Protein AF-A0A968GZL6-F1 (afdb_monomer)

pLDDT: mean 75.84, std 21.58, range [25.2, 98.31]

Structure (mmCIF, N/CA/C/O backbone):
data_AF-A0A968GZL6-F1
#
_entry.id   AF-A0A968GZL6-F1
#
loop_
_atom_site.group_PDB
_atom_site.id
_atom_site.type_symbol
_atom_site.label_atom_id
_atom_site.label_alt_id
_atom_site.label_comp_id
_atom_site.label_asym_id
_atom_site.label_entity_id
_atom_site.label_seq_id
_atom_site.pdbx_PDB_ins_code
_atom_site.Cartn_x
_atom_site.Cartn_y
_atom_site.Cartn_z
_atom_site.occupancy
_atom_site.B_iso_or_equiv
_atom_site.auth_seq_id
_atom_site.auth_comp_id
_atom_site.auth_asym_id
_atom_site.auth_atom_id
_atom_site.pdbx_PDB_model_num
ATOM 1 N N . MET A 1 1 ? 45.159 -43.419 -21.253 1.00 40.31 1 MET A N 1
ATOM 2 C CA . MET A 1 1 ? 45.114 -41.980 -21.586 1.00 40.31 1 MET A CA 1
ATOM 3 C C . MET A 1 1 ? 44.056 -41.827 -22.680 1.00 40.31 1 MET A C 1
ATOM 5 O O . MET A 1 1 ? 44.351 -42.171 -23.811 1.00 40.31 1 MET A O 1
ATOM 9 N N . SER A 1 2 ? 42.746 -41.755 -22.401 1.00 35.62 2 SER A N 1
ATOM 10 C CA . SER A 1 2 ? 41.949 -40.606 -21.898 1.00 35.62 2 SER A CA 1
ATOM 11 C C . SER A 1 2 ? 42.298 -39.290 -22.621 1.00 35.62 2 SER A C 1
ATOM 13 O O . SER A 1 2 ? 43.457 -38.910 -22.602 1.00 35.62 2 SER A O 1
ATOM 15 N N . GLY A 1 3 ? 41.386 -38.557 -23.270 1.00 33.75 3 GLY A N 1
ATOM 16 C CA . GLY A 1 3 ? 39.941 -38.476 -23.056 1.00 33.75 3 GLY A CA 1
ATOM 17 C C . GLY A 1 3 ? 39.130 -38.048 -24.286 1.00 33.75 3 GLY A C 1
ATOM 18 O O . GLY A 1 3 ? 39.644 -37.497 -25.254 1.00 33.75 3 GLY A O 1
ATOM 19 N N . ARG A 1 4 ? 37.837 -38.374 -24.196 1.00 41.59 4 ARG A N 1
ATOM 20 C CA . ARG A 1 4 ? 36.747 -38.073 -25.128 1.00 41.59 4 ARG A CA 1
ATOM 21 C C . ARG A 1 4 ? 36.318 -36.611 -24.973 1.00 41.59 4 ARG A C 1
ATOM 23 O O . ARG A 1 4 ? 36.095 -36.172 -23.848 1.00 41.59 4 ARG A O 1
ATOM 30 N N . GLY A 1 5 ? 36.156 -35.903 -26.089 1.00 35.66 5 GLY A N 1
ATOM 31 C CA . GLY A 1 5 ? 35.436 -34.632 -26.149 1.00 35.66 5 GLY A CA 1
ATOM 32 C C . GLY A 1 5 ? 33.941 -34.893 -26.320 1.00 35.66 5 GLY A C 1
ATOM 33 O O . GLY A 1 5 ? 33.545 -35.587 -27.254 1.00 35.66 5 GLY A O 1
ATOM 34 N N . HIS A 1 6 ? 33.127 -34.381 -25.398 1.00 39.75 6 HIS A N 1
ATOM 35 C CA . HIS A 1 6 ? 31.678 -34.328 -25.549 1.00 39.75 6 HIS A CA 1
ATOM 36 C C . HIS A 1 6 ? 31.292 -32.969 -26.125 1.00 39.75 6 HIS A C 1
ATOM 38 O O . HIS A 1 6 ? 31.434 -31.941 -25.469 1.00 39.75 6 HIS A O 1
ATOM 44 N N . ASP A 1 7 ? 30.817 -33.019 -27.362 1.00 38.19 7 ASP A N 1
ATOM 45 C CA . ASP A 1 7 ? 30.130 -31.952 -28.070 1.00 38.19 7 ASP A CA 1
ATOM 46 C C . ASP A 1 7 ? 28.652 -31.981 -27.639 1.00 38.19 7 ASP A C 1
ATOM 48 O O . ASP A 1 7 ? 27.993 -33.020 -27.737 1.00 38.19 7 ASP A O 1
ATOM 52 N N . MET A 1 8 ? 28.148 -30.881 -27.081 1.00 37.09 8 MET A N 1
ATOM 53 C CA . MET A 1 8 ? 26.748 -30.719 -26.671 1.00 37.09 8 MET A CA 1
ATOM 54 C C . MET A 1 8 ? 26.164 -29.548 -27.456 1.00 37.09 8 MET A C 1
ATOM 56 O O . MET A 1 8 ? 26.200 -28.400 -27.017 1.00 37.09 8 MET A O 1
ATOM 60 N N . GLY A 1 9 ? 25.625 -29.861 -28.634 1.00 31.94 9 GLY A N 1
ATOM 61 C CA . GLY A 1 9 ? 24.784 -28.951 -29.400 1.00 31.94 9 GLY A CA 1
ATOM 62 C C . GLY A 1 9 ? 23.464 -28.698 -28.670 1.00 31.94 9 GLY A C 1
ATOM 63 O O . GLY A 1 9 ? 22.721 -29.630 -28.364 1.00 31.94 9 GLY A O 1
ATOM 64 N N . ALA A 1 10 ? 23.170 -27.432 -28.385 1.00 34.69 10 ALA A N 1
ATOM 65 C CA . ALA A 1 10 ? 21.855 -26.997 -27.929 1.00 34.69 10 ALA A CA 1
ATOM 66 C C . ALA A 1 10 ? 20.912 -26.843 -29.141 1.00 34.69 10 ALA A C 1
ATOM 68 O O . ALA A 1 10 ? 21.333 -26.289 -30.160 1.00 34.69 10 ALA A O 1
ATOM 69 N N . PRO A 1 11 ? 19.647 -27.296 -29.070 1.00 39.28 11 PRO A N 1
ATOM 70 C CA . PRO A 1 11 ? 18.710 -27.128 -30.172 1.00 39.28 11 PRO A CA 1
ATOM 71 C C . PRO A 1 11 ? 18.197 -25.685 -30.246 1.00 39.28 11 PRO A C 1
ATOM 73 O O . PRO A 1 11 ? 17.767 -25.103 -29.246 1.00 39.28 11 PRO A O 1
ATOM 76 N N . ALA A 1 12 ? 18.216 -25.137 -31.461 1.00 36.34 12 ALA A N 1
ATOM 77 C CA . ALA A 1 12 ? 17.554 -23.894 -31.825 1.00 36.34 12 ALA A CA 1
ATOM 78 C C . ALA A 1 12 ? 16.054 -23.986 -31.500 1.00 36.34 12 ALA A C 1
ATOM 80 O O . ALA A 1 12 ? 15.368 -24.912 -31.935 1.00 36.34 12 ALA A O 1
ATOM 81 N N . ARG A 1 13 ? 15.546 -23.033 -30.714 1.00 34.34 13 ARG A N 1
ATOM 82 C CA . ARG A 1 13 ? 14.108 -22.840 -30.516 1.00 34.34 13 ARG A CA 1
ATOM 83 C C . ARG A 1 13 ? 13.590 -21.927 -31.620 1.00 34.34 13 ARG A C 1
ATOM 85 O O . ARG A 1 13 ? 14.075 -20.813 -31.771 1.00 34.34 13 ARG A O 1
ATOM 92 N N . GLU A 1 14 ? 12.625 -22.438 -32.374 1.00 31.64 14 GLU A N 1
ATOM 93 C CA . GLU A 1 14 ? 11.866 -21.710 -33.387 1.00 31.64 14 GLU A CA 1
ATOM 94 C C . GLU A 1 14 ? 11.097 -20.542 -32.755 1.00 31.64 14 GLU A C 1
ATOM 96 O O . GLU A 1 14 ? 10.242 -20.735 -31.885 1.00 31.64 14 GLU A O 1
ATOM 101 N N . ASP A 1 15 ? 11.392 -19.333 -33.232 1.00 32.91 15 ASP A N 1
ATOM 102 C CA . ASP A 1 15 ? 10.587 -18.135 -33.024 1.00 32.91 15 ASP A CA 1
ATOM 103 C C . ASP A 1 15 ? 9.255 -18.290 -33.771 1.00 32.91 15 ASP A C 1
ATOM 105 O O . ASP A 1 15 ? 9.182 -18.178 -34.996 1.00 32.91 15 ASP A O 1
ATOM 109 N N . ARG A 1 16 ? 8.171 -18.540 -33.031 1.00 33.59 16 ARG A N 1
ATOM 110 C CA . ARG A 1 16 ? 6.811 -18.349 -33.548 1.00 33.59 16 ARG A CA 1
ATOM 111 C C . ARG A 1 16 ? 6.387 -16.913 -33.280 1.00 33.59 16 ARG A C 1
ATOM 113 O O . ARG A 1 16 ? 6.090 -16.545 -32.144 1.00 33.59 16 ARG A O 1
ATOM 120 N N . GLY A 1 17 ? 6.365 -16.121 -34.349 1.00 29.83 17 GLY A N 1
ATOM 121 C CA . GLY A 1 17 ? 5.814 -14.773 -34.363 1.00 29.83 17 GLY A CA 1
ATOM 122 C C . GLY A 1 17 ? 4.336 -14.771 -33.971 1.00 29.83 17 GLY A C 1
ATOM 123 O O . GLY A 1 17 ? 3.526 -15.489 -34.551 1.00 29.83 17 GLY A O 1
ATOM 124 N N . TYR A 1 18 ? 4.001 -13.951 -32.979 1.00 31.25 18 TYR A N 1
ATOM 125 C CA . TYR A 1 18 ? 2.631 -13.581 -32.649 1.00 31.25 18 TYR A CA 1
ATOM 126 C C . TYR A 1 18 ? 2.349 -12.203 -33.253 1.00 31.25 18 TYR A C 1
ATOM 128 O O . TYR A 1 18 ? 2.803 -11.183 -32.732 1.00 31.25 18 TYR A O 1
ATOM 136 N N . GLU A 1 19 ? 1.597 -12.174 -34.351 1.00 29.23 19 GLU A N 1
ATOM 137 C CA . GLU A 1 19 ? 0.907 -10.971 -34.812 1.00 29.23 19 GLU A CA 1
ATOM 138 C C . GLU A 1 19 ? -0.331 -10.749 -33.934 1.00 29.23 19 GLU A C 1
ATOM 140 O O . GLU A 1 19 ? -1.206 -11.609 -33.840 1.00 29.23 19 GLU A O 1
ATOM 145 N N . THR A 1 20 ? -0.414 -9.595 -33.272 1.00 34.88 20 THR A N 1
ATOM 146 C CA . THR A 1 20 ? -1.639 -9.141 -32.605 1.00 34.88 20 THR A CA 1
ATOM 147 C C . THR A 1 20 ? -2.232 -7.963 -33.367 1.00 34.88 20 THR A C 1
ATOM 149 O O . THR A 1 20 ? -1.732 -6.840 -33.317 1.00 34.88 20 THR A O 1
ATOM 152 N N . SER A 1 21 ? -3.331 -8.230 -34.074 1.00 30.84 21 SER A N 1
ATOM 153 C CA . SER A 1 21 ? -4.219 -7.222 -34.647 1.00 30.84 21 SER A CA 1
ATOM 154 C C . SER A 1 21 ? -5.027 -6.549 -33.531 1.00 30.84 21 SER A C 1
ATOM 156 O O . SER A 1 21 ? -5.808 -7.207 -32.839 1.00 30.84 21 SER A O 1
ATOM 158 N N . HIS A 1 22 ? -4.876 -5.237 -33.367 1.00 32.59 22 HIS A N 1
ATOM 159 C CA . HIS A 1 22 ? -5.761 -4.425 -32.534 1.00 32.59 22 HIS A CA 1
ATOM 160 C C . HIS A 1 22 ? -6.377 -3.302 -33.367 1.00 32.59 22 HIS A C 1
ATOM 162 O O . HIS A 1 22 ? -5.833 -2.203 -33.443 1.00 32.59 22 HIS A O 1
ATOM 168 N N . ASP A 1 23 ? -7.547 -3.589 -33.938 1.00 28.89 23 ASP A N 1
ATOM 169 C CA . ASP A 1 23 ? -8.498 -2.567 -34.362 1.00 28.89 23 ASP A CA 1
ATOM 170 C C . ASP A 1 23 ? -9.211 -2.002 -33.128 1.00 28.89 23 ASP A C 1
ATOM 172 O O . ASP A 1 23 ? -9.840 -2.723 -32.350 1.00 28.89 23 ASP A O 1
ATOM 176 N N . ARG A 1 24 ? -9.079 -0.689 -32.928 1.00 32.06 24 ARG A N 1
ATOM 177 C CA . ARG A 1 24 ? -9.765 0.065 -31.874 1.00 32.06 24 ARG A CA 1
ATOM 178 C C . ARG A 1 24 ? -11.055 0.661 -32.427 1.00 32.06 24 ARG A C 1
ATOM 180 O O . ARG A 1 24 ? -11.013 1.571 -33.252 1.00 32.06 24 ARG A O 1
ATOM 187 N N . ALA A 1 25 ? -12.189 0.221 -31.890 1.00 30.88 25 ALA A N 1
ATOM 188 C CA . ALA A 1 25 ? -13.450 0.941 -32.006 1.00 30.88 25 ALA A CA 1
ATOM 189 C C . ALA A 1 25 ? -13.398 2.217 -31.144 1.00 30.88 25 ALA A C 1
ATOM 191 O O . ALA A 1 25 ? -13.156 2.160 -29.937 1.00 30.88 25 ALA A O 1
ATOM 192 N N . LYS A 1 26 ? -13.611 3.373 -31.780 1.00 31.83 26 LYS A N 1
ATOM 193 C CA . LYS A 1 26 ? -13.912 4.648 -31.118 1.00 31.83 26 LYS A CA 1
ATOM 194 C C . LYS A 1 26 ? -15.343 4.587 -30.584 1.00 31.83 26 LYS A C 1
ATOM 196 O O . LYS A 1 26 ? -16.250 4.259 -31.342 1.00 31.83 26 LYS A O 1
ATOM 201 N N . VAL A 1 27 ? -15.542 4.938 -29.317 1.00 29.59 27 VAL A N 1
ATOM 202 C CA . VAL A 1 27 ? -16.874 5.189 -28.753 1.00 29.59 27 VAL A CA 1
ATOM 203 C C . VAL A 1 27 ? -16.940 6.657 -28.353 1.00 29.59 27 VAL A C 1
ATOM 205 O O . VAL A 1 27 ? -16.172 7.115 -27.508 1.00 29.59 27 VAL A O 1
ATOM 208 N N . ASP A 1 28 ? -17.834 7.377 -29.026 1.00 30.73 28 ASP A N 1
ATOM 209 C CA . ASP A 1 28 ? -18.202 8.764 -28.766 1.00 30.73 28 ASP A CA 1
ATOM 210 C C . ASP A 1 28 ? -18.945 8.888 -27.432 1.00 30.73 28 ASP A C 1
ATOM 212 O O . ASP A 1 28 ? -19.936 8.203 -27.183 1.00 30.73 28 ASP A O 1
ATOM 216 N N . SER A 1 29 ? -18.505 9.821 -26.590 1.00 28.97 29 SER A N 1
ATOM 217 C CA . SER A 1 29 ? -19.207 10.216 -25.371 1.00 28.97 29 SER A CA 1
ATOM 218 C C . SER A 1 29 ? -19.873 11.577 -25.574 1.00 28.97 29 SER A C 1
ATOM 220 O O . SER A 1 29 ? -19.205 12.616 -25.525 1.00 28.97 29 SER A O 1
ATOM 222 N N . ARG A 1 30 ? -21.197 11.590 -25.768 1.00 27.11 30 ARG A N 1
ATOM 223 C CA . ARG A 1 30 ? -22.019 12.800 -25.639 1.00 27.11 30 ARG A CA 1
ATOM 224 C C . ARG A 1 30 ? -23.353 12.520 -24.936 1.00 27.11 30 ARG A C 1
ATOM 226 O O . ARG A 1 30 ? -24.186 11.789 -25.455 1.00 27.11 30 ARG A O 1
ATOM 233 N N . THR A 1 31 ? -23.523 13.254 -23.830 1.00 28.80 31 THR A N 1
ATOM 234 C CA . THR A 1 31 ? -24.772 13.783 -23.243 1.00 28.80 31 THR A CA 1
ATOM 235 C C . THR A 1 31 ? -25.685 12.810 -22.477 1.00 28.80 31 THR A C 1
ATOM 237 O O . THR A 1 31 ? -26.168 11.846 -23.053 1.00 28.80 31 THR A O 1
ATOM 240 N N . VAL A 1 32 ? -26.028 13.141 -21.214 1.00 26.88 32 VAL A N 1
ATOM 241 C CA . VAL A 1 32 ? -27.395 13.525 -20.758 1.00 26.88 32 VAL A CA 1
ATOM 242 C C . VAL A 1 32 ? -27.503 13.652 -19.216 1.00 26.88 32 VAL A C 1
ATOM 244 O O . VAL A 1 32 ? -26.984 12.835 -18.468 1.00 26.88 32 VAL A O 1
ATOM 247 N N . ALA A 1 33 ? -28.264 14.686 -18.826 1.00 26.86 33 ALA A N 1
ATOM 248 C CA . ALA A 1 33 ? -29.082 14.923 -17.624 1.00 26.86 33 ALA A CA 1
ATOM 249 C C . ALA A 1 33 ? -28.456 15.218 -16.247 1.00 26.86 33 ALA A C 1
ATOM 251 O O . ALA A 1 33 ? -28.025 14.352 -15.494 1.00 26.86 33 ALA A O 1
ATOM 252 N N . THR A 1 34 ? -28.634 16.484 -15.868 1.00 34.09 34 THR A N 1
ATOM 253 C CA . THR A 1 34 ? -28.911 16.972 -14.515 1.00 34.09 34 THR A CA 1
ATOM 254 C C . THR A 1 34 ? -30.126 16.266 -13.893 1.00 34.09 34 THR A C 1
ATOM 256 O O . THR A 1 34 ? -31.214 16.286 -14.465 1.00 34.09 34 THR A O 1
ATOM 259 N N . SER A 1 35 ? -29.958 15.698 -12.694 1.00 29.58 35 SER A N 1
ATOM 260 C CA . SER A 1 35 ? -31.042 15.182 -11.846 1.00 29.58 35 SER A CA 1
ATOM 261 C C . SER A 1 35 ? -30.938 15.776 -10.439 1.00 29.58 35 SER A C 1
ATOM 263 O O . SER A 1 35 ? -29.842 16.000 -9.929 1.00 29.58 35 SER A O 1
ATOM 265 N N . ALA A 1 36 ? -32.101 16.080 -9.869 1.00 30.30 36 ALA A N 1
ATOM 266 C CA . ALA A 1 36 ? -32.340 16.913 -8.696 1.00 30.30 36 ALA A CA 1
ATOM 267 C C . ALA A 1 36 ? -31.757 16.373 -7.375 1.00 30.30 36 ALA A C 1
ATOM 269 O O . ALA A 1 36 ? -31.629 15.167 -7.172 1.00 30.30 36 ALA A O 1
ATOM 270 N N . ALA A 1 37 ? -31.457 17.304 -6.464 1.00 31.80 37 ALA A N 1
ATOM 271 C CA . ALA A 1 37 ? -30.979 17.042 -5.110 1.00 31.80 37 ALA A CA 1
ATOM 272 C C . ALA A 1 37 ? -32.058 16.375 -4.225 1.00 31.80 37 ALA A C 1
ATOM 274 O O . ALA A 1 37 ? -33.220 16.789 -4.286 1.00 31.80 37 ALA A O 1
ATOM 275 N N . PRO A 1 38 ? -31.701 15.395 -3.370 1.00 28.59 38 PRO A N 1
ATOM 276 C CA . PRO A 1 38 ? -32.615 14.844 -2.376 1.00 28.59 38 PRO A CA 1
ATOM 277 C C . PRO A 1 38 ? -32.699 15.745 -1.125 1.00 28.59 38 PRO A C 1
ATOM 279 O O . PRO A 1 38 ? -31.780 16.525 -0.859 1.00 28.59 38 PRO A O 1
ATOM 282 N N . PRO A 1 39 ? -33.800 15.666 -0.352 1.00 28.97 39 PRO A N 1
ATOM 283 C CA . PRO A 1 39 ? -34.036 16.541 0.790 1.00 28.97 39 PRO A CA 1
ATOM 284 C C . PRO A 1 39 ? -33.146 16.178 1.984 1.00 28.97 39 PRO A C 1
ATOM 286 O O . PRO A 1 39 ? -32.839 15.012 2.228 1.00 28.97 39 PRO A O 1
ATOM 289 N N . ALA A 1 40 ? -32.773 17.200 2.754 1.00 32.09 40 ALA A N 1
ATOM 290 C CA . ALA A 1 40 ? -32.066 17.057 4.018 1.00 32.09 40 ALA A CA 1
ATOM 291 C C . ALA A 1 40 ? -32.948 16.337 5.053 1.00 32.09 40 ALA A C 1
ATOM 293 O O . ALA A 1 40 ? -34.022 16.822 5.408 1.00 32.09 40 ALA A O 1
ATOM 294 N N . LEU A 1 41 ? -32.475 15.194 5.554 1.00 25.20 41 LEU A N 1
ATOM 295 C CA . LEU A 1 41 ? -33.042 14.517 6.717 1.00 25.20 41 LEU A CA 1
ATOM 296 C C . LEU A 1 41 ? -32.249 14.918 7.961 1.00 25.20 41 LEU A C 1
ATOM 298 O O . LEU A 1 41 ? -31.149 14.435 8.215 1.00 25.20 41 LEU A O 1
ATOM 302 N N . THR A 1 42 ? -32.833 15.819 8.740 1.00 38.72 42 THR A N 1
ATOM 303 C CA . THR A 1 42 ? -32.494 16.040 10.144 1.00 38.72 42 THR A CA 1
ATOM 304 C C . THR A 1 42 ? -33.292 15.049 10.993 1.00 38.72 42 THR A C 1
ATOM 306 O O . THR A 1 42 ? -34.511 15.183 11.069 1.00 38.72 42 THR A O 1
ATOM 309 N N . SER A 1 43 ? -32.653 14.091 11.671 1.00 28.59 43 SER A N 1
ATOM 310 C CA . SER A 1 43 ? -33.250 13.491 12.876 1.00 28.59 43 SER A CA 1
ATOM 311 C C . SER A 1 43 ? -32.212 12.803 13.761 1.00 28.59 43 SER A C 1
ATOM 313 O O . SER A 1 43 ? -31.644 11.772 13.410 1.00 28.59 43 SER A O 1
ATOM 315 N N . SER A 1 44 ? -32.027 13.372 14.944 1.00 38.22 44 SER A N 1
ATOM 316 C CA . SER A 1 44 ? -31.487 12.743 16.143 1.00 38.22 44 SER A CA 1
ATOM 317 C C . SER A 1 44 ? -32.439 11.644 16.655 1.00 38.22 44 SER A C 1
ATOM 319 O O . SER A 1 44 ? -33.570 11.954 17.030 1.00 38.22 44 SER A O 1
ATOM 321 N N . GLY A 1 45 ? -31.983 10.387 16.698 1.00 30.05 45 GLY A N 1
ATOM 322 C CA . GLY A 1 45 ? -32.652 9.219 17.305 1.00 30.05 45 GLY A CA 1
ATOM 323 C C . GLY A 1 45 ? -31.606 8.227 17.855 1.00 30.05 45 GLY A C 1
ATOM 324 O O . GLY A 1 45 ? -30.460 8.291 17.410 1.00 30.05 45 GLY A O 1
ATOM 325 N N . PRO A 1 46 ? -31.917 7.391 18.871 1.00 38.81 46 PRO A N 1
ATOM 326 C CA . PRO A 1 46 ? -30.929 6.988 19.870 1.00 38.81 46 PRO A CA 1
ATOM 327 C C . PRO A 1 46 ? -30.012 5.823 19.420 1.00 38.81 46 PRO A C 1
ATOM 329 O O . PRO A 1 46 ? -30.513 4.793 18.970 1.00 38.81 46 PRO A O 1
ATOM 332 N N . PRO A 1 47 ? -28.687 5.920 19.653 1.00 43.28 47 PRO A N 1
ATOM 333 C CA . PRO A 1 47 ? -27.665 4.882 19.405 1.00 43.28 47 PRO A CA 1
ATOM 334 C C . PRO A 1 47 ? -27.785 3.562 20.207 1.00 43.28 47 PRO A C 1
ATOM 336 O O . PRO A 1 47 ? -26.809 2.827 20.327 1.00 43.28 47 PRO A O 1
ATOM 339 N N . SER A 1 48 ? -28.927 3.252 20.830 1.00 52.38 48 SER A N 1
ATOM 340 C CA . SER A 1 48 ? -29.037 2.189 21.849 1.00 52.38 48 SER A CA 1
ATOM 341 C C . SER A 1 48 ? -29.448 0.809 21.322 1.00 52.38 48 SER A C 1
ATOM 343 O O . SER A 1 48 ? -29.347 -0.173 22.053 1.00 52.38 48 SER A O 1
ATOM 345 N N . ALA A 1 49 ? -29.917 0.713 20.079 1.00 47.19 49 ALA A N 1
ATOM 346 C CA . ALA A 1 49 ? -30.715 -0.419 19.608 1.00 47.19 49 ALA A CA 1
ATOM 347 C C . ALA A 1 49 ? -29.873 -1.614 19.089 1.00 47.19 49 ALA A C 1
ATOM 349 O O . ALA A 1 49 ? -30.167 -2.759 19.422 1.00 47.19 49 ALA A O 1
ATOM 350 N N . VAL A 1 50 ? -28.771 -1.383 18.357 1.00 48.22 50 VAL A N 1
ATOM 351 C CA . VAL A 1 50 ? -27.850 -2.469 17.931 1.00 48.22 50 VAL A CA 1
ATOM 352 C C . VAL A 1 50 ? -26.944 -2.929 19.046 1.00 48.22 50 VAL A C 1
ATOM 354 O O . VAL A 1 50 ? -26.705 -4.121 19.143 1.00 48.22 50 VAL A O 1
ATOM 357 N N . LEU A 1 51 ? -26.492 -2.044 19.934 1.00 50.12 51 LEU A N 1
ATOM 358 C CA . LEU A 1 51 ? -25.831 -2.507 21.151 1.00 50.12 51 LEU A CA 1
ATOM 359 C C . LEU A 1 51 ? -26.761 -3.377 21.996 1.00 50.12 51 LEU A C 1
ATOM 361 O O . LEU A 1 51 ? -26.295 -4.344 22.589 1.00 50.12 51 LEU A O 1
ATOM 365 N N . ALA A 1 52 ? -28.059 -3.058 22.052 1.00 53.09 52 ALA A N 1
ATOM 366 C CA . ALA A 1 52 ? -29.042 -3.924 22.691 1.00 53.09 52 ALA A CA 1
ATOM 367 C C . ALA A 1 52 ? -29.174 -5.257 21.939 1.00 53.09 52 ALA A C 1
ATOM 369 O O . ALA A 1 52 ? -29.099 -6.297 22.580 1.00 53.09 52 ALA A O 1
ATOM 370 N N . LEU A 1 53 ? -29.234 -5.252 20.602 1.00 55.38 53 LEU A N 1
ATOM 371 C CA . LEU A 1 53 ? -29.297 -6.474 19.794 1.00 55.38 53 LEU A CA 1
ATOM 372 C C . LEU A 1 53 ? -28.022 -7.331 19.872 1.00 55.38 53 LEU A C 1
ATOM 374 O O . LEU A 1 53 ? -28.112 -8.540 20.022 1.00 55.38 53 LEU A O 1
ATOM 378 N N . GLN A 1 54 ? -26.832 -6.734 19.832 1.00 58.47 54 GLN A N 1
ATOM 379 C CA . GLN A 1 54 ? -25.555 -7.419 20.041 1.00 58.47 54 GLN A CA 1
ATOM 380 C C . GLN A 1 54 ? -25.452 -7.970 21.464 1.00 58.47 54 GLN A C 1
ATOM 382 O O . GLN A 1 54 ? -24.993 -9.093 21.642 1.00 58.47 54 GLN A O 1
ATOM 387 N N . ARG A 1 55 ? -25.902 -7.222 22.481 1.00 59.03 55 ARG A N 1
ATOM 388 C CA . ARG A 1 55 ? -25.952 -7.715 23.869 1.00 59.03 55 ARG A CA 1
ATOM 389 C C . ARG A 1 55 ? -26.988 -8.825 24.058 1.00 59.03 55 ARG A C 1
ATOM 391 O O . ARG A 1 55 ? -26.759 -9.703 24.880 1.00 59.03 55 ARG A O 1
ATOM 398 N N . ALA A 1 56 ? -28.105 -8.778 23.333 1.00 56.00 56 ALA A N 1
ATOM 399 C CA . ALA A 1 56 ? -29.216 -9.717 23.476 1.00 56.00 56 ALA A CA 1
ATOM 400 C C . ALA A 1 56 ? -29.041 -10.997 22.639 1.00 56.00 56 ALA A C 1
ATOM 402 O O . ALA A 1 56 ? -29.343 -12.083 23.123 1.00 56.00 56 ALA A O 1
ATOM 403 N N . ALA A 1 57 ? -28.554 -10.882 21.401 1.00 69.25 57 ALA A N 1
ATOM 404 C CA . ALA A 1 57 ? -28.490 -11.965 20.414 1.00 69.25 57 ALA A CA 1
ATOM 405 C C . ALA A 1 57 ? -27.056 -12.349 19.989 1.00 69.25 57 ALA A C 1
ATOM 407 O O . ALA A 1 57 ? -26.859 -13.391 19.364 1.00 69.25 57 ALA A O 1
ATOM 408 N N . GLY A 1 58 ? -26.049 -11.540 20.339 1.00 72.75 58 GLY A N 1
ATOM 409 C CA . GLY A 1 58 ? -24.648 -11.759 19.971 1.00 72.75 58 GLY A CA 1
ATOM 410 C C . GLY A 1 58 ? -24.318 -11.393 18.518 1.00 72.75 58 GLY A C 1
ATOM 411 O O . GLY A 1 58 ? -25.191 -11.305 17.653 1.00 72.75 58 GLY A O 1
ATOM 412 N N . ASN A 1 59 ? -23.025 -11.211 18.225 1.00 74.56 59 ASN A N 1
ATOM 413 C CA . ASN A 1 59 ? -22.539 -10.914 16.867 1.00 74.56 59 ASN A CA 1
ATOM 414 C C . ASN A 1 59 ? -22.884 -12.032 15.867 1.00 74.56 59 ASN A C 1
ATOM 416 O O . ASN A 1 59 ? -23.152 -11.765 14.696 1.00 74.56 59 ASN A O 1
ATOM 420 N N . ARG A 1 60 ? -22.955 -13.282 16.341 1.00 74.88 60 ARG A N 1
ATOM 421 C CA . ARG A 1 60 ? -23.317 -14.458 15.543 1.00 74.88 60 ARG A CA 1
ATOM 422 C C . ARG A 1 60 ? -24.682 -14.324 14.862 1.00 74.88 60 ARG A C 1
ATOM 424 O O . ARG A 1 60 ? -24.770 -14.519 13.656 1.00 74.88 60 ARG A O 1
ATOM 431 N N . ALA A 1 61 ? -25.722 -13.945 15.604 1.00 71.88 61 ALA A N 1
ATOM 432 C CA . ALA A 1 61 ? -27.078 -13.846 15.063 1.00 71.88 61 ALA A CA 1
ATOM 433 C C . ALA A 1 61 ? -27.197 -12.761 13.979 1.00 71.88 61 ALA A C 1
ATOM 435 O O . ALA A 1 61 ? -27.889 -12.940 12.978 1.00 71.88 61 ALA A O 1
ATOM 436 N N . VAL A 1 62 ? -26.485 -11.642 14.146 1.00 73.69 62 VAL A N 1
ATOM 437 C CA . VAL A 1 62 ? -26.453 -10.569 13.143 1.00 73.69 62 VAL A CA 1
ATOM 438 C C . VAL A 1 62 ? -25.650 -10.991 11.911 1.00 73.69 62 VAL A C 1
ATOM 440 O O . VAL A 1 62 ? -26.046 -10.686 10.787 1.00 73.69 62 VAL A O 1
ATOM 443 N N . ALA A 1 63 ? -24.552 -11.727 12.094 1.00 71.44 63 ALA A N 1
ATOM 444 C CA . ALA A 1 63 ? -23.770 -12.257 10.982 1.00 71.44 63 ALA A CA 1
ATOM 445 C C . ALA A 1 63 ? -24.590 -13.241 10.134 1.00 71.44 63 ALA A C 1
ATOM 447 O O . ALA A 1 63 ? -24.582 -13.132 8.909 1.00 71.44 63 ALA A O 1
ATOM 448 N N . ASP A 1 64 ? -25.357 -14.132 10.769 1.00 73.25 64 ASP A N 1
ATOM 449 C CA . ASP A 1 64 ? -26.237 -15.073 10.069 1.00 73.25 64 ASP A CA 1
ATOM 450 C C . ASP A 1 64 ? -27.304 -14.329 9.229 1.00 73.25 64 ASP A C 1
ATOM 452 O O . ASP A 1 64 ? -27.577 -14.717 8.091 1.00 73.25 64 ASP A O 1
ATOM 456 N N . LEU A 1 65 ? -27.848 -13.205 9.724 1.00 69.88 65 LEU A N 1
ATOM 457 C CA . LEU A 1 65 ? -28.764 -12.334 8.965 1.00 69.88 65 LEU A CA 1
ATOM 458 C C . LEU A 1 65 ? -28.085 -11.653 7.767 1.00 69.88 65 LEU A C 1
ATOM 460 O O . LEU A 1 65 ? -28.658 -11.603 6.678 1.00 69.88 65 LEU A O 1
ATOM 464 N N . LEU A 1 66 ? -26.860 -11.149 7.946 1.00 69.19 66 LEU A N 1
ATOM 465 C CA . LEU A 1 66 ? -26.079 -10.528 6.869 1.00 69.19 66 LEU A CA 1
ATOM 466 C C . LEU A 1 66 ? -25.727 -11.538 5.768 1.00 69.19 66 LEU A C 1
ATOM 468 O O . LEU A 1 66 ? -25.750 -11.199 4.584 1.00 69.19 66 LEU A O 1
ATOM 472 N N . GLN A 1 67 ? -25.430 -12.780 6.152 1.00 72.06 67 GLN A N 1
ATOM 473 C CA . GLN A 1 67 ? -25.103 -13.864 5.225 1.00 72.06 67 GLN A CA 1
ATOM 474 C C . GLN A 1 67 ? -26.334 -14.429 4.503 1.00 72.06 67 GLN A C 1
ATOM 476 O O . GLN A 1 67 ? -26.210 -14.878 3.363 1.00 72.06 67 GLN A O 1
ATOM 481 N N . ALA A 1 68 ? -27.522 -14.374 5.115 1.00 69.88 68 ALA A N 1
ATOM 482 C CA . ALA A 1 68 ? -28.769 -14.832 4.498 1.00 69.88 68 ALA A CA 1
ATOM 483 C C . ALA A 1 68 ? -29.222 -13.968 3.298 1.00 69.88 68 ALA A C 1
ATOM 485 O O . ALA A 1 68 ? -30.016 -14.432 2.477 1.00 69.88 68 ALA A O 1
ATOM 486 N N . GLY A 1 69 ? -28.693 -12.744 3.160 1.00 49.78 69 GLY A N 1
ATOM 487 C CA . GLY A 1 69 ? -29.072 -11.790 2.113 1.00 49.78 69 GLY A CA 1
ATOM 488 C C . GLY A 1 69 ? -30.510 -11.263 2.265 1.00 49.78 69 GLY A C 1
ATOM 489 O O . GLY A 1 69 ? -31.266 -11.734 3.117 1.00 49.78 69 GLY A O 1
ATOM 490 N N . PRO A 1 70 ? -30.934 -10.268 1.459 1.00 43.22 70 PRO A N 1
ATOM 491 C CA . PRO A 1 70 ? -32.318 -9.816 1.470 1.00 43.22 70 PRO A CA 1
ATOM 492 C C . PRO A 1 70 ? -33.210 -10.954 0.973 1.00 43.22 70 PRO A C 1
ATOM 494 O O . PRO A 1 70 ? -33.280 -11.244 -0.224 1.00 43.22 70 PRO A O 1
ATOM 497 N N . VAL A 1 71 ? -33.908 -11.603 1.904 1.00 38.75 71 VAL A N 1
ATOM 498 C CA . VAL A 1 71 ? -35.006 -12.507 1.576 1.00 38.75 71 VAL A CA 1
ATOM 499 C C . VAL A 1 71 ? -36.016 -11.680 0.787 1.00 38.75 71 VAL A C 1
ATOM 501 O O . VAL A 1 71 ? -36.656 -10.785 1.341 1.00 38.75 71 VAL A O 1
ATOM 504 N N . GLN A 1 72 ? -36.171 -11.961 -0.510 1.00 38.12 72 GLN A N 1
ATOM 505 C CA . GLN A 1 72 ? -37.340 -11.518 -1.264 1.00 38.12 72 GLN A CA 1
ATOM 506 C C . GLN A 1 72 ? -38.566 -12.161 -0.610 1.00 38.12 72 GLN A C 1
ATOM 508 O O . GLN A 1 72 ? -39.002 -13.246 -0.994 1.00 38.12 72 GLN A O 1
ATOM 513 N N . ARG A 1 73 ? -39.115 -11.514 0.423 1.00 37.22 73 ARG A N 1
ATOM 514 C CA . ARG A 1 73 ? -40.427 -11.872 0.946 1.00 37.22 73 ARG A CA 1
ATOM 515 C C . ARG A 1 73 ? -41.418 -11.551 -0.167 1.00 37.22 73 ARG A C 1
ATOM 517 O O . ARG A 1 73 ? -41.661 -10.384 -0.474 1.00 37.22 73 ARG A O 1
ATOM 524 N N . GLN A 1 74 ? -41.970 -12.591 -0.790 1.00 31.22 74 GLN A N 1
ATOM 525 C CA . GLN A 1 74 ? -43.233 -12.447 -1.504 1.00 31.22 74 GLN A CA 1
ATOM 526 C C . GLN A 1 74 ? -44.234 -11.795 -0.539 1.00 31.22 74 GLN A C 1
ATOM 528 O O . GLN A 1 74 ? -44.268 -12.184 0.633 1.00 31.22 74 GLN A O 1
ATOM 533 N N . PRO A 1 75 ? -45.007 -10.789 -0.980 1.00 33.56 75 PRO A N 1
ATOM 534 C CA . PRO A 1 75 ? -45.960 -10.121 -0.111 1.00 33.56 75 PRO A CA 1
ATOM 535 C C . PRO A 1 75 ? -46.963 -11.156 0.397 1.00 33.56 75 PRO A C 1
ATOM 537 O O . PRO A 1 75 ? -47.725 -11.736 -0.377 1.00 33.56 75 PRO A O 1
ATOM 540 N N . ALA A 1 76 ? -46.922 -11.416 1.702 1.00 39.94 76 ALA A N 1
ATOM 541 C CA . ALA A 1 76 ? -47.912 -12.246 2.355 1.00 39.94 76 ALA A CA 1
ATOM 542 C C . ALA A 1 76 ? -49.265 -11.525 2.302 1.00 39.94 76 ALA A C 1
ATOM 544 O O . ALA A 1 76 ? -49.385 -10.359 2.681 1.00 39.94 76 ALA A O 1
ATOM 545 N N . VAL A 1 77 ? -50.272 -12.237 1.803 1.00 38.50 77 VAL A N 1
ATOM 546 C CA . VAL A 1 77 ? -51.685 -11.858 1.873 1.00 38.50 77 VAL A CA 1
ATOM 547 C C . VAL A 1 77 ? -52.073 -11.739 3.355 1.00 38.50 77 VAL A C 1
ATOM 549 O O . VAL A 1 77 ? -51.725 -12.636 4.125 1.00 38.50 77 VAL A O 1
ATOM 552 N N . PRO A 1 78 ? -52.763 -10.668 3.788 1.00 40.97 78 PRO A N 1
ATOM 553 C CA . PRO A 1 78 ? -53.096 -10.495 5.194 1.00 40.97 78 PRO A CA 1
ATOM 554 C C . PRO A 1 78 ? -54.155 -11.519 5.612 1.00 40.97 78 PRO A C 1
ATOM 556 O O . PRO A 1 78 ? -55.234 -11.583 5.022 1.00 40.97 78 PRO A O 1
ATOM 559 N N . ALA A 1 79 ? -53.843 -12.301 6.644 1.00 36.34 79 ALA A N 1
ATOM 560 C CA . ALA A 1 79 ? -54.829 -13.048 7.410 1.00 36.34 79 ALA A CA 1
ATOM 561 C C . ALA A 1 79 ? -55.222 -12.221 8.643 1.00 36.34 79 ALA A C 1
ATOM 563 O O . ALA A 1 79 ? -54.371 -11.688 9.352 1.00 36.34 79 ALA A O 1
ATOM 564 N N . THR A 1 80 ? -56.529 -12.097 8.826 1.00 42.09 80 THR A N 1
ATOM 565 C CA . THR A 1 80 ? -57.250 -11.366 9.870 1.00 42.09 80 THR A CA 1
ATOM 566 C C . THR A 1 80 ? -57.140 -11.998 11.260 1.00 42.09 80 THR A C 1
ATOM 568 O O . THR A 1 80 ? -57.195 -13.219 11.379 1.00 42.09 80 THR A O 1
ATOM 571 N N . ASP A 1 81 ? -57.084 -11.106 12.253 1.00 45.88 81 ASP A N 1
ATOM 572 C CA . ASP A 1 81 ? -57.569 -11.132 13.643 1.00 45.88 81 ASP A CA 1
ATOM 573 C C . ASP A 1 81 ? -57.295 -12.332 14.570 1.00 45.88 81 ASP A C 1
ATOM 575 O O . ASP A 1 81 ? -57.713 -13.465 14.341 1.00 45.88 81 ASP A O 1
ATOM 579 N N . GLY A 1 82 ? -56.706 -12.011 15.729 1.00 34.97 82 GLY A N 1
ATOM 580 C CA . GLY A 1 82 ? -56.657 -12.868 16.912 1.00 34.97 82 GLY A CA 1
ATOM 581 C C . GLY A 1 82 ? -56.059 -12.146 18.123 1.00 34.97 82 GLY A C 1
ATOM 582 O O . GLY A 1 82 ? -54.867 -11.853 18.147 1.00 34.97 82 GLY A O 1
ATOM 583 N N . ASP A 1 83 ? -56.912 -11.857 19.105 1.00 40.44 83 ASP A N 1
ATOM 584 C CA . ASP A 1 83 ? -56.656 -11.121 20.347 1.00 40.44 83 ASP A CA 1
ATOM 585 C C . ASP A 1 83 ? -55.585 -11.719 21.283 1.00 40.44 83 ASP A C 1
ATOM 587 O O . ASP A 1 83 ? -55.545 -12.923 21.528 1.00 40.44 83 ASP A O 1
ATOM 591 N N . GLY A 1 84 ? -54.859 -10.811 21.952 1.00 42.69 84 GLY A N 1
ATOM 592 C CA . GLY A 1 84 ? -54.668 -10.848 23.408 1.00 42.69 84 GLY A CA 1
ATOM 593 C C . GLY A 1 84 ? -53.428 -11.546 23.979 1.00 42.69 84 GLY A C 1
ATOM 594 O O . GLY A 1 84 ? -53.436 -12.752 24.184 1.00 42.69 84 GLY A O 1
ATOM 595 N N . ALA A 1 85 ? -52.436 -10.755 24.412 1.00 34.38 85 ALA A N 1
ATOM 596 C CA . ALA A 1 85 ? -51.710 -10.946 25.681 1.00 34.38 85 ALA A CA 1
ATOM 597 C C . ALA A 1 85 ? -50.750 -9.768 25.941 1.00 34.38 85 ALA A C 1
ATOM 599 O O . ALA A 1 85 ? -49.721 -9.623 25.288 1.00 34.38 85 ALA A O 1
ATOM 600 N N . THR A 1 86 ? -51.065 -8.927 26.927 1.00 42.62 86 THR A N 1
ATOM 601 C CA . THR A 1 86 ? -50.149 -7.911 27.464 1.00 42.62 86 THR A CA 1
ATOM 602 C C . THR A 1 86 ? -49.181 -8.563 28.452 1.00 42.62 86 THR A C 1
ATOM 604 O O . THR A 1 86 ? -49.535 -8.779 29.612 1.00 42.62 86 THR A O 1
ATOM 607 N N . ALA A 1 87 ? -47.966 -8.872 27.999 1.00 39.41 87 ALA A N 1
ATOM 608 C CA . ALA A 1 87 ? -46.827 -9.168 28.865 1.00 39.41 87 ALA A CA 1
ATOM 609 C C . ALA A 1 87 ? -45.979 -7.898 29.018 1.00 39.41 87 ALA A C 1
ATOM 611 O O . ALA A 1 87 ? -45.713 -7.204 28.039 1.00 39.41 87 ALA A O 1
ATOM 612 N N . GLY A 1 88 ? -45.604 -7.572 30.258 1.00 43.19 88 GLY A N 1
ATOM 613 C CA . GLY A 1 88 ? -44.798 -6.398 30.577 1.00 43.19 88 GLY A CA 1
ATOM 614 C C . GLY A 1 88 ? -43.425 -6.484 29.922 1.00 43.19 88 GLY A C 1
ATOM 615 O O . GLY A 1 88 ? -42.563 -7.221 30.390 1.00 43.19 88 GLY A O 1
ATOM 616 N N . THR A 1 89 ? -43.238 -5.722 28.850 1.00 37.22 89 THR A N 1
ATOM 617 C CA . THR A 1 89 ? -41.949 -5.501 28.206 1.00 37.22 89 THR A CA 1
ATOM 618 C C . THR A 1 89 ? -41.106 -4.596 29.091 1.00 37.22 89 THR A C 1
ATOM 620 O O . THR A 1 89 ? -41.504 -3.488 29.464 1.00 37.22 89 THR A O 1
ATOM 623 N N . THR A 1 90 ? -39.924 -5.079 29.462 1.00 42.28 90 THR A N 1
ATOM 624 C CA . THR A 1 90 ? -38.921 -4.221 30.087 1.00 42.28 90 THR A CA 1
ATOM 625 C C . THR A 1 90 ? -38.405 -3.241 29.030 1.00 42.28 90 THR A C 1
ATOM 627 O O . THR A 1 90 ? -38.446 -3.527 27.835 1.00 42.28 90 THR A O 1
ATOM 630 N N . SER A 1 91 ? -37.935 -2.054 29.424 1.00 45.59 91 SER A N 1
ATOM 631 C CA . SER A 1 91 ? -37.514 -1.015 28.463 1.00 45.59 91 SER A CA 1
ATOM 632 C C . SER A 1 91 ? -36.378 -1.448 27.515 1.00 45.59 91 SER A C 1
ATOM 634 O O . SER A 1 91 ? -36.143 -0.776 26.512 1.00 45.59 91 SER A O 1
ATOM 636 N N . GLY A 1 92 ? -35.702 -2.569 27.800 1.00 39.53 92 GLY A N 1
ATOM 637 C CA . GLY A 1 92 ? -34.723 -3.203 26.914 1.00 39.53 92 GLY A CA 1
ATOM 638 C C . GLY A 1 92 ? -35.333 -3.983 25.741 1.00 39.53 92 GLY A C 1
ATOM 639 O O . GLY A 1 92 ? -34.750 -3.980 24.658 1.00 39.53 92 GLY A O 1
ATOM 640 N N . ASP A 1 93 ? -36.516 -4.578 25.903 1.00 43.53 93 ASP A N 1
ATOM 641 C CA . ASP A 1 93 ? -37.154 -5.405 24.863 1.00 43.53 93 ASP A CA 1
ATOM 642 C C . ASP A 1 93 ? -37.692 -4.531 23.721 1.00 43.53 93 ASP A C 1
ATOM 644 O O . ASP A 1 93 ? -37.432 -4.784 22.549 1.00 43.53 93 ASP A O 1
ATOM 648 N N . VAL A 1 94 ? -38.312 -3.396 24.063 1.00 52.25 94 VAL A N 1
ATOM 649 C CA . VAL A 1 94 ? -38.847 -2.432 23.082 1.00 52.25 94 VAL A CA 1
ATOM 650 C C . VAL A 1 94 ? -37.738 -1.809 22.225 1.00 52.25 94 VAL A C 1
ATOM 652 O O . VAL A 1 94 ? -37.926 -1.566 21.033 1.00 52.25 94 VAL A O 1
ATOM 655 N N . ALA A 1 95 ? -36.564 -1.558 22.813 1.00 48.78 95 ALA A N 1
ATOM 656 C CA . ALA A 1 95 ? -35.415 -1.028 22.082 1.00 48.78 95 ALA A CA 1
ATOM 657 C C . ALA A 1 95 ? -34.814 -2.066 21.119 1.00 48.78 95 ALA A C 1
ATOM 659 O O . ALA A 1 95 ? -34.361 -1.697 20.037 1.00 48.78 95 ALA A O 1
ATOM 660 N N . THR A 1 96 ? -34.838 -3.346 21.499 1.00 48.66 96 THR A N 1
ATOM 661 C CA . THR A 1 96 ? -34.305 -4.458 20.700 1.00 48.66 96 THR A CA 1
ATOM 662 C C . THR A 1 96 ? -35.235 -4.792 19.530 1.00 48.66 96 THR A C 1
ATOM 664 O O . THR A 1 96 ? -34.767 -4.906 18.396 1.00 48.66 96 THR A O 1
ATOM 667 N N . ASP A 1 97 ? -36.551 -4.821 19.761 1.00 50.25 97 ASP A N 1
ATOM 668 C CA . ASP A 1 97 ? -37.566 -5.053 18.722 1.00 50.25 97 ASP A CA 1
ATOM 669 C C . ASP A 1 97 ? -37.619 -3.913 17.696 1.00 50.25 97 ASP A C 1
ATOM 671 O O . ASP A 1 97 ? -37.739 -4.150 16.493 1.00 50.25 97 ASP A O 1
ATOM 675 N N . ALA A 1 98 ? -37.454 -2.662 18.138 1.00 55.72 98 ALA A N 1
ATOM 676 C CA . ALA A 1 98 ? -37.340 -1.520 17.232 1.00 55.72 98 ALA A CA 1
ATOM 677 C C . ALA A 1 98 ? -36.037 -1.553 16.409 1.00 55.72 98 ALA A C 1
ATOM 679 O O . ALA A 1 98 ? -36.042 -1.157 15.240 1.00 55.72 98 ALA A O 1
ATOM 680 N N . ALA A 1 99 ? -34.931 -2.049 16.984 1.00 54.16 99 ALA A N 1
ATOM 681 C CA . ALA A 1 99 ? -33.673 -2.269 16.263 1.00 54.16 99 ALA A CA 1
ATOM 682 C C . ALA A 1 99 ? -33.845 -3.318 15.166 1.00 54.16 99 ALA A C 1
ATOM 684 O O . ALA A 1 99 ? -33.463 -3.086 14.020 1.00 54.16 99 ALA A O 1
ATOM 685 N N . LEU A 1 100 ? -34.448 -4.455 15.519 1.00 52.38 100 LEU A N 1
ATOM 686 C CA . LEU A 1 100 ? -34.725 -5.557 14.606 1.00 52.38 100 LEU A CA 1
ATOM 687 C C . LEU A 1 100 ? -35.669 -5.119 13.494 1.00 52.38 100 LEU A C 1
ATOM 689 O O . LEU A 1 100 ? -35.326 -5.294 12.334 1.00 52.38 100 LEU A O 1
ATOM 693 N N . ALA A 1 101 ? -36.776 -4.444 13.803 1.00 62.88 101 ALA A N 1
ATOM 694 C CA . ALA A 1 101 ? -37.679 -3.903 12.785 1.00 62.88 101 ALA A CA 1
ATOM 695 C C . ALA A 1 101 ? -36.987 -2.865 11.873 1.00 62.88 101 ALA A C 1
ATOM 697 O O . ALA A 1 101 ? -37.266 -2.779 10.672 1.00 62.88 101 ALA A O 1
ATOM 698 N N . SER A 1 102 ? -36.047 -2.083 12.413 1.00 59.53 102 SER A N 1
ATOM 699 C CA . SER A 1 102 ? -35.211 -1.164 11.630 1.00 59.53 102 SER A CA 1
ATOM 700 C C . SER A 1 102 ? -34.212 -1.907 10.731 1.00 59.53 102 SER A C 1
ATOM 702 O O . SER A 1 102 ? -34.016 -1.520 9.584 1.00 59.53 102 SER A O 1
ATOM 704 N N . ILE A 1 103 ? -33.608 -3.001 11.182 1.00 55.03 103 ILE A N 1
ATOM 705 C CA . ILE A 1 103 ? -32.699 -3.833 10.375 1.00 55.03 103 ILE A CA 1
ATOM 706 C C . ILE A 1 103 ? -33.489 -4.602 9.303 1.00 55.03 103 ILE A C 1
ATOM 708 O O . ILE A 1 103 ? -33.136 -4.562 8.128 1.00 55.03 103 ILE A O 1
ATOM 712 N N . GLU A 1 104 ? -34.606 -5.225 9.676 1.00 59.84 104 GLU A N 1
ATOM 713 C CA . GLU A 1 104 ? -35.482 -6.003 8.791 1.00 59.84 104 GLU A CA 1
ATOM 714 C C . GLU A 1 104 ? -36.161 -5.157 7.707 1.00 59.84 104 GLU A C 1
ATOM 716 O O . GLU A 1 104 ? -36.545 -5.678 6.661 1.00 59.84 104 GLU A O 1
ATOM 721 N N . SER A 1 105 ? -36.317 -3.850 7.935 1.00 68.31 105 SER A N 1
ATOM 722 C CA . SER A 1 105 ? -36.891 -2.933 6.944 1.00 68.31 105 SER A CA 1
ATOM 723 C C . SER A 1 105 ? -35.868 -2.359 5.960 1.00 68.31 105 SER A C 1
ATOM 725 O O . SER A 1 105 ? -36.265 -1.597 5.071 1.00 68.31 105 SER A O 1
ATOM 727 N N . ALA A 1 106 ? -34.581 -2.703 6.083 1.00 62.84 106 ALA A N 1
ATOM 728 C CA . ALA A 1 106 ? -33.578 -2.353 5.085 1.00 62.84 106 ALA A CA 1
ATOM 729 C C . ALA A 1 106 ? -33.860 -3.095 3.770 1.00 62.84 106 ALA A C 1
ATOM 731 O O . ALA A 1 106 ? -33.980 -4.320 3.731 1.00 62.84 106 ALA A O 1
ATOM 732 N N . ARG A 1 107 ? -33.989 -2.347 2.673 1.00 64.12 107 ARG A N 1
ATOM 733 C CA . ARG A 1 107 ? -34.335 -2.893 1.351 1.00 64.12 107 ARG A CA 1
ATOM 734 C C . ARG A 1 107 ? -33.107 -3.242 0.523 1.00 64.12 107 ARG A C 1
ATOM 736 O O . ARG A 1 107 ? -33.222 -3.957 -0.472 1.00 64.12 107 ARG A O 1
ATOM 743 N N . THR A 1 108 ? -31.944 -2.739 0.923 1.00 55.94 108 THR A N 1
ATOM 744 C CA . THR A 1 108 ? -30.652 -2.993 0.285 1.00 55.94 108 THR A CA 1
ATOM 745 C C . THR A 1 108 ? -29.591 -3.302 1.340 1.00 55.94 108 THR A C 1
ATOM 747 O O . THR A 1 108 ? -29.729 -2.938 2.509 1.00 55.94 108 THR A O 1
ATOM 750 N N . LEU A 1 109 ? -28.511 -3.966 0.921 1.00 44.09 109 LEU A N 1
ATOM 751 C CA . LEU A 1 109 ? -27.350 -4.208 1.781 1.00 44.09 109 LEU A CA 1
ATOM 752 C C . LEU A 1 109 ? -26.728 -2.886 2.261 1.00 44.09 109 LEU A C 1
ATOM 754 O O . LEU A 1 109 ? -26.354 -2.776 3.422 1.00 44.09 109 LEU A O 1
ATOM 758 N N . ASP A 1 110 ? -26.685 -1.869 1.402 1.00 46.56 110 ASP A N 1
ATOM 759 C CA . ASP A 1 110 ? -26.134 -0.556 1.749 1.00 46.56 110 ASP A CA 1
ATOM 760 C C . ASP A 1 110 ? -26.996 0.176 2.793 1.00 46.56 110 ASP A C 1
ATOM 762 O O . ASP A 1 110 ? -26.459 0.792 3.712 1.00 46.56 110 ASP A O 1
ATOM 766 N N . GLU A 1 111 ? -28.330 0.070 2.713 1.00 55.19 111 GLU A N 1
ATOM 767 C CA . GLU A 1 111 ? -29.241 0.607 3.737 1.00 55.19 111 GLU A CA 1
ATOM 768 C C . GLU A 1 111 ? -29.062 -0.096 5.083 1.00 55.19 111 GLU A C 1
ATOM 770 O O . GLU A 1 111 ? -29.108 0.548 6.132 1.00 55.19 111 GLU A O 1
ATOM 775 N N . LEU A 1 112 ? -28.854 -1.411 5.056 1.00 54.88 112 LEU A N 1
ATOM 776 C CA . LEU A 1 112 ? -28.612 -2.209 6.250 1.00 54.88 112 LEU A CA 1
ATOM 777 C C . LEU A 1 112 ? -27.288 -1.812 6.915 1.00 54.88 112 LEU A C 1
ATOM 779 O O . LEU A 1 112 ? -27.262 -1.556 8.118 1.00 54.88 112 LEU A O 1
ATOM 783 N N . LEU A 1 113 ? -26.215 -1.690 6.129 1.00 50.06 113 LEU A N 1
ATOM 784 C CA . LEU A 1 113 ? -24.895 -1.274 6.608 1.00 50.06 113 LEU A CA 1
ATOM 785 C C . LEU A 1 113 ? -24.917 0.152 7.170 1.00 50.06 113 LEU A C 1
ATOM 787 O O . LEU A 1 113 ? -24.425 0.369 8.272 1.00 50.06 113 LEU A O 1
ATOM 791 N N . ALA A 1 114 ? -25.561 1.103 6.488 1.00 54.25 114 ALA A N 1
ATOM 792 C CA . ALA A 1 114 ? -25.695 2.477 6.980 1.00 54.25 114 ALA A CA 1
ATOM 793 C C . ALA A 1 114 ? -26.473 2.561 8.307 1.00 54.25 114 ALA A C 1
ATOM 795 O O . ALA A 1 114 ? -26.158 3.381 9.171 1.00 54.25 114 ALA A O 1
ATOM 796 N N . ARG A 1 115 ? -27.484 1.701 8.491 1.00 61.66 115 ARG A N 1
ATOM 797 C CA . ARG A 1 115 ? -28.234 1.602 9.750 1.00 61.66 115 ARG A CA 1
ATOM 798 C C . ARG A 1 115 ? -27.374 0.999 10.861 1.00 61.66 115 ARG A C 1
ATOM 800 O O . ARG A 1 115 ? -27.372 1.547 11.957 1.00 61.66 115 ARG A O 1
ATOM 807 N N . ILE A 1 116 ? -26.620 -0.069 10.589 1.00 53.94 116 ILE A N 1
ATOM 808 C CA . ILE A 1 116 ? -25.664 -0.664 11.543 1.00 53.94 116 ILE A CA 1
ATOM 809 C C . ILE A 1 116 ? -24.621 0.376 11.985 1.00 53.94 116 ILE A C 1
ATOM 811 O O . ILE A 1 116 ? -24.381 0.528 13.184 1.00 53.94 116 ILE A O 1
ATOM 815 N N . ASP A 1 117 ? -24.081 1.147 11.039 1.00 51.56 117 ASP A N 1
ATOM 816 C CA . ASP A 1 117 ? -23.016 2.127 11.282 1.00 51.56 117 ASP A CA 1
ATOM 817 C C . ASP A 1 117 ? -23.473 3.303 12.170 1.00 51.56 117 ASP A C 1
ATOM 819 O O . ASP A 1 117 ? -22.721 3.808 13.004 1.00 51.56 117 ASP A O 1
ATOM 823 N N . ALA A 1 118 ? -24.748 3.699 12.068 1.00 54.53 118 ALA A N 1
ATOM 824 C CA . ALA A 1 118 ? -25.358 4.714 12.931 1.00 54.53 118 ALA A CA 1
ATOM 825 C C . ALA A 1 118 ? -25.628 4.228 14.372 1.00 54.53 118 ALA A C 1
ATOM 827 O O . ALA A 1 118 ? -25.871 5.046 15.263 1.00 54.53 118 ALA A O 1
ATOM 828 N N . MET A 1 119 ? -25.619 2.912 14.608 1.00 48.66 119 MET A N 1
ATOM 829 C CA . MET A 1 119 ? -26.053 2.296 15.868 1.00 48.66 119 MET A CA 1
ATOM 830 C C . MET A 1 119 ? -24.909 1.706 16.711 1.00 48.66 119 MET A C 1
ATOM 832 O O . MET A 1 119 ? -25.161 1.247 17.827 1.00 48.66 119 MET A O 1
ATOM 836 N N . MET A 1 120 ? -23.662 1.744 16.229 1.00 46.12 120 MET A N 1
ATOM 837 C CA . MET A 1 120 ? -22.477 1.388 17.016 1.00 46.12 120 MET A CA 1
ATOM 838 C C . MET A 1 120 ? -21.830 2.659 17.598 1.00 46.12 120 MET A C 1
ATOM 840 O O . MET A 1 120 ? -21.318 3.482 16.834 1.00 46.12 120 MET A O 1
ATOM 844 N N . PRO A 1 121 ? -21.807 2.878 18.932 1.00 44.06 121 PRO A N 1
ATOM 845 C CA . PRO A 1 121 ? -20.968 3.931 19.487 1.00 44.06 121 PRO A CA 1
ATOM 846 C C . PRO A 1 121 ? -19.520 3.557 19.202 1.00 44.06 121 PRO A C 1
ATOM 848 O O . PRO A 1 121 ? -19.098 2.442 19.485 1.00 44.06 121 PRO A O 1
ATOM 851 N N . SER A 1 122 ? -18.777 4.482 18.609 1.00 49.34 122 SER A N 1
ATOM 852 C CA . SER A 1 122 ? -17.386 4.282 18.219 1.00 49.34 122 SER A CA 1
ATOM 853 C C . SER A 1 122 ? -16.480 4.953 19.249 1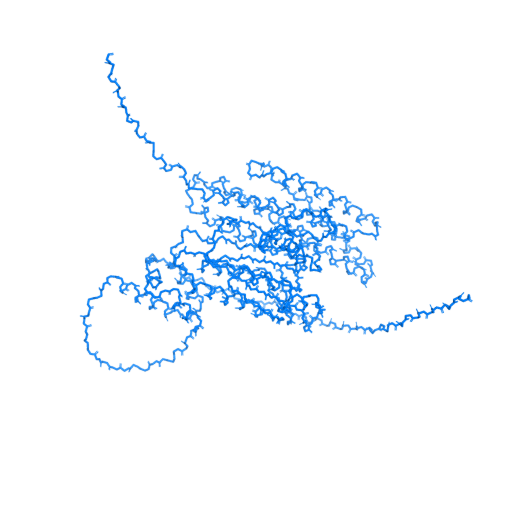.00 49.34 122 SER A C 1
ATOM 855 O O . SER A 1 122 ? -16.300 6.170 19.138 1.00 49.34 122 SER A O 1
ATOM 857 N N . PRO A 1 123 ? -15.862 4.233 20.204 1.00 42.16 123 PRO A N 1
ATOM 858 C CA . PRO A 1 123 ? -14.852 4.860 21.042 1.00 42.16 123 PRO A CA 1
ATOM 859 C C . PRO A 1 123 ? -13.580 5.129 20.234 1.00 42.16 123 PRO A C 1
ATOM 861 O O . PRO A 1 123 ? -13.054 6.226 20.306 1.00 42.16 123 PRO A O 1
ATOM 864 N N . GLU A 1 124 ? -13.170 4.222 19.348 1.00 51.25 124 GLU A N 1
ATOM 865 C CA . GLU A 1 124 ? -11.977 4.355 18.505 1.00 51.25 124 GLU A CA 1
ATOM 866 C C . GLU A 1 124 ? -12.195 3.483 17.263 1.00 51.25 124 GLU A C 1
ATOM 868 O O . GLU A 1 124 ? -11.967 2.274 17.324 1.00 51.25 124 GLU A O 1
ATOM 873 N N . ARG A 1 125 ? -12.701 4.043 16.146 1.00 60.84 125 ARG A N 1
ATOM 874 C CA . ARG A 1 125 ? -12.771 3.272 14.888 1.00 60.84 125 ARG A CA 1
ATOM 875 C C . ARG A 1 125 ? -11.377 2.712 14.620 1.00 60.84 125 ARG A C 1
ATOM 877 O O . ARG A 1 125 ? -10.396 3.453 14.737 1.00 60.84 125 ARG A O 1
ATOM 884 N N . VAL A 1 126 ? -11.307 1.416 14.307 1.00 55.97 126 VAL A N 1
ATOM 885 C CA . VAL A 1 126 ? -10.059 0.764 13.907 1.00 55.97 126 VAL A CA 1
ATOM 886 C C . VAL A 1 126 ? -9.393 1.645 12.862 1.00 55.97 126 VAL A C 1
ATOM 888 O O . VAL A 1 126 ? -10.049 2.216 11.985 1.00 55.97 126 VAL A O 1
ATOM 891 N N . ALA A 1 127 ? -8.097 1.843 13.042 1.00 60.25 127 ALA A N 1
ATOM 892 C CA . ALA A 1 127 ? -7.343 2.689 12.158 1.00 60.25 127 ALA A CA 1
ATOM 893 C C . ALA A 1 127 ? -7.408 2.166 10.712 1.00 60.25 127 ALA A C 1
ATOM 895 O O . ALA A 1 127 ? -7.681 0.984 10.497 1.00 60.25 127 ALA A O 1
ATOM 896 N N . PRO A 1 128 ? -7.186 3.027 9.708 1.00 76.25 128 PRO A N 1
ATOM 897 C CA . PRO A 1 128 ? -7.188 2.569 8.328 1.00 76.25 128 PRO A CA 1
ATOM 898 C C . PRO A 1 128 ? -6.135 1.478 8.118 1.00 76.25 128 PRO A C 1
ATOM 900 O O . PRO A 1 128 ? -5.180 1.356 8.885 1.00 76.25 128 PRO A O 1
ATOM 903 N N . PHE A 1 129 ? -6.349 0.665 7.086 1.00 89.12 129 PHE A N 1
ATOM 904 C CA . PHE A 1 129 ? -5.571 -0.547 6.850 1.00 89.12 129 PHE A CA 1
ATOM 905 C C . PHE A 1 129 ? -4.071 -0.301 6.685 1.00 89.12 129 PHE A C 1
ATOM 907 O O . PHE A 1 129 ? -3.629 0.742 6.199 1.00 89.12 129 PHE A O 1
ATOM 914 N N . GLU A 1 130 ? -3.297 -1.337 6.993 1.00 92.81 130 GLU A N 1
ATOM 915 C CA . GLU A 1 130 ? -1.865 -1.381 6.716 1.00 92.81 130 GLU A CA 1
ATOM 916 C C . GLU A 1 130 ? -1.610 -2.042 5.359 1.00 92.81 130 GLU A C 1
ATOM 918 O O . GLU A 1 130 ? -2.244 -3.034 4.998 1.00 92.81 130 GLU A O 1
ATOM 923 N N . ALA A 1 131 ? -0.656 -1.508 4.596 1.00 93.94 131 ALA A N 1
ATOM 924 C CA . ALA A 1 131 ? -0.213 -2.093 3.334 1.00 93.94 131 ALA A CA 1
ATOM 925 C C . ALA A 1 131 ? 1.298 -2.312 3.366 1.00 93.94 131 ALA A C 1
ATOM 927 O O . ALA A 1 131 ? 2.058 -1.349 3.362 1.00 93.94 131 ALA A O 1
ATOM 928 N N . LEU A 1 132 ? 1.732 -3.568 3.373 1.00 93.56 132 LEU A N 1
ATOM 929 C CA . LEU A 1 132 ? 3.123 -3.993 3.269 1.00 93.56 132 LEU A CA 1
ATOM 930 C C . LEU A 1 132 ? 3.343 -4.515 1.853 1.00 93.56 132 LEU A C 1
ATOM 932 O O . LEU A 1 132 ? 2.843 -5.576 1.480 1.00 93.56 132 LEU A O 1
ATOM 936 N N . THR A 1 133 ? 4.052 -3.754 1.032 1.00 91.31 133 THR A N 1
ATOM 937 C CA . THR A 1 133 ? 4.192 -4.054 -0.392 1.00 91.31 133 THR A CA 1
ATOM 938 C C . THR A 1 133 ? 5.629 -4.413 -0.738 1.00 91.31 133 THR A C 1
ATOM 940 O O . THR A 1 133 ? 6.579 -3.798 -0.267 1.00 91.31 133 THR A O 1
ATOM 943 N N . SER A 1 134 ? 5.789 -5.429 -1.582 1.00 84.00 134 SER A N 1
ATOM 944 C CA . SER A 1 134 ? 7.090 -5.931 -2.062 1.00 84.00 134 SER A CA 1
ATOM 945 C C . SER A 1 134 ? 7.878 -4.929 -2.906 1.00 84.00 134 SER A C 1
ATOM 947 O O . SER A 1 134 ? 9.077 -5.108 -3.103 1.00 84.00 134 SER A O 1
ATOM 949 N N . THR A 1 135 ? 7.208 -3.908 -3.441 1.00 82.00 135 THR A N 1
ATOM 950 C CA . THR A 1 135 ? 7.783 -2.945 -4.380 1.00 82.00 135 THR A CA 1
ATOM 951 C C . THR A 1 135 ? 7.174 -1.565 -4.212 1.00 82.00 135 THR A C 1
ATOM 953 O O . THR A 1 135 ? 5.969 -1.424 -4.006 1.00 82.00 135 THR A O 1
ATOM 956 N N . THR A 1 136 ? 7.975 -0.533 -4.457 1.00 79.38 136 THR A N 1
ATOM 957 C CA . THR A 1 136 ? 7.465 0.808 -4.775 1.00 79.38 136 THR A CA 1
ATOM 958 C C . THR A 1 136 ? 6.788 0.853 -6.154 1.00 79.38 136 THR A C 1
ATOM 960 O O . THR A 1 136 ? 6.789 -0.115 -6.914 1.00 79.38 136 THR A O 1
ATOM 963 N N . THR A 1 137 ? 6.247 2.010 -6.546 1.00 76.62 137 THR A N 1
ATOM 964 C CA . THR A 1 137 ? 5.666 2.237 -7.885 1.00 76.62 137 THR A CA 1
ATOM 965 C C . THR A 1 137 ? 6.666 2.039 -9.039 1.00 76.62 137 THR A C 1
ATOM 967 O O . THR A 1 137 ? 6.256 1.781 -10.174 1.00 76.62 137 THR A O 1
ATOM 970 N N . ALA A 1 138 ? 7.971 2.140 -8.767 1.00 69.06 138 ALA A N 1
ATOM 971 C CA . ALA A 1 138 ? 9.027 2.120 -9.779 1.00 69.06 138 ALA A CA 1
ATOM 972 C C . ALA A 1 138 ? 9.632 0.724 -10.036 1.00 69.06 138 ALA A C 1
ATOM 974 O O . ALA A 1 138 ? 10.397 0.563 -10.988 1.00 69.06 138 ALA A O 1
ATOM 975 N N . GLU A 1 139 ? 9.277 -0.297 -9.247 1.00 78.75 139 GLU A N 1
ATOM 976 C CA . GLU A 1 139 ? 9.972 -1.590 -9.257 1.00 78.75 139 GLU A CA 1
ATOM 977 C C . GLU A 1 139 ? 9.077 -2.806 -9.493 1.00 78.75 139 GLU A C 1
ATOM 979 O O . GLU A 1 139 ? 7.867 -2.799 -9.283 1.00 78.75 139 GLU A O 1
ATOM 984 N N . TYR A 1 140 ? 9.702 -3.877 -9.976 1.00 76.38 140 TYR A N 1
ATOM 985 C CA . TYR A 1 140 ? 9.061 -5.163 -10.223 1.00 76.38 140 TYR A CA 1
ATOM 986 C C . TYR A 1 140 ? 9.434 -6.144 -9.118 1.00 76.38 140 TYR A C 1
ATOM 988 O O . TYR A 1 140 ? 10.607 -6.226 -8.759 1.00 76.38 140 TYR A O 1
ATOM 996 N N . SER A 1 141 ? 8.450 -6.908 -8.645 1.00 79.81 141 SER A N 1
ATOM 997 C CA . SER A 1 141 ? 8.695 -8.023 -7.736 1.00 79.81 141 SER A CA 1
ATOM 998 C C . SER A 1 141 ? 8.986 -9.278 -8.554 1.00 79.81 141 SER A C 1
ATOM 1000 O O . SER A 1 141 ? 8.435 -9.475 -9.642 1.00 79.81 141 SER A O 1
ATOM 1002 N N . ARG A 1 142 ? 9.847 -10.139 -8.025 1.00 77.62 142 ARG A N 1
ATOM 1003 C CA . ARG A 1 142 ? 10.103 -11.511 -8.479 1.00 77.62 142 ARG A CA 1
ATOM 1004 C C . ARG A 1 142 ? 9.776 -12.523 -7.375 1.00 77.62 142 ARG A C 1
ATOM 1006 O O . ARG A 1 142 ? 10.320 -13.628 -7.383 1.00 77.62 142 ARG A O 1
ATOM 1013 N N . GLY A 1 143 ? 8.922 -12.149 -6.423 1.00 77.44 143 GLY A N 1
ATOM 1014 C CA . GLY A 1 143 ? 8.583 -12.975 -5.265 1.00 77.44 143 GLY A CA 1
ATOM 1015 C C . GLY A 1 143 ? 9.611 -12.881 -4.134 1.00 77.44 143 GLY A C 1
ATOM 1016 O O . GLY A 1 143 ? 9.805 -13.845 -3.388 1.00 77.44 143 GLY A O 1
ATOM 1017 N N . GLU A 1 144 ? 10.385 -11.789 -4.056 1.00 81.06 144 GLU A N 1
ATOM 1018 C CA . GLU A 1 144 ? 11.426 -11.649 -3.034 1.00 81.06 144 GLU A CA 1
ATOM 1019 C C . GLU A 1 144 ? 10.857 -11.397 -1.637 1.00 81.06 144 GLU A C 1
ATOM 1021 O O . GLU A 1 144 ? 11.475 -11.842 -0.664 1.00 81.06 144 GLU A O 1
ATOM 1026 N N . LEU A 1 145 ? 9.702 -10.726 -1.529 1.00 86.50 145 LEU A N 1
ATOM 1027 C CA . LEU A 1 145 ? 9.101 -10.392 -0.237 1.00 86.50 145 LEU A CA 1
ATOM 1028 C C . LEU A 1 145 ? 8.788 -11.672 0.527 1.00 86.50 145 LEU A C 1
ATOM 1030 O O . LEU A 1 145 ? 9.300 -11.873 1.623 1.00 86.50 145 LEU A O 1
ATOM 1034 N N . GLU A 1 146 ? 8.043 -12.596 -0.067 1.00 87.06 146 GLU A N 1
ATOM 1035 C CA . GLU A 1 146 ? 7.704 -13.862 0.587 1.00 87.06 146 GLU A CA 1
ATOM 1036 C C . GLU A 1 146 ? 8.936 -14.675 0.985 1.00 87.06 146 GLU A C 1
ATOM 1038 O O . GLU A 1 146 ? 8.974 -15.291 2.054 1.00 87.06 146 GLU A O 1
ATOM 1043 N N . GLN A 1 147 ? 9.970 -14.686 0.141 1.00 86.69 147 GLN A N 1
ATOM 1044 C CA . GLN A 1 147 ? 11.218 -15.379 0.446 1.00 86.69 147 GLN A CA 1
ATOM 1045 C C . GLN A 1 147 ? 11.915 -14.765 1.660 1.00 86.69 147 GLN A C 1
ATOM 1047 O O . GLN A 1 147 ? 12.418 -15.505 2.515 1.00 86.69 147 GLN A O 1
ATOM 1052 N N . ASP A 1 148 ? 11.947 -13.436 1.750 1.00 87.50 148 ASP A N 1
ATOM 1053 C CA . ASP A 1 148 ? 12.546 -12.733 2.876 1.00 87.50 148 ASP A CA 1
ATOM 1054 C C . ASP A 1 148 ? 11.706 -12.856 4.148 1.00 87.50 148 ASP A C 1
ATOM 1056 O O . ASP A 1 148 ? 12.290 -13.173 5.186 1.00 87.50 148 ASP A O 1
ATOM 1060 N N . VAL A 1 149 ? 10.375 -12.766 4.076 1.00 89.44 149 VAL A N 1
ATOM 1061 C CA . VAL A 1 149 ? 9.477 -13.069 5.206 1.00 89.44 149 VAL A CA 1
ATOM 1062 C C . VAL A 1 149 ? 9.741 -14.477 5.721 1.00 89.44 149 VAL A C 1
ATOM 1064 O O . VAL A 1 149 ? 9.981 -14.680 6.908 1.00 89.44 149 VAL A O 1
ATOM 1067 N N . MET A 1 150 ? 9.828 -15.466 4.832 1.00 89.44 150 MET A N 1
ATOM 1068 C CA . MET A 1 150 ? 10.107 -16.849 5.224 1.00 89.44 150 MET A CA 1
ATOM 1069 C C . MET A 1 150 ? 11.507 -17.079 5.770 1.00 89.44 150 MET A C 1
ATOM 1071 O O . MET A 1 150 ? 11.722 -18.031 6.529 1.00 89.44 150 MET A O 1
ATOM 1075 N N . ARG A 1 151 ? 12.479 -16.271 5.355 1.00 90.56 151 ARG A N 1
ATOM 1076 C CA . ARG A 1 151 ? 13.829 -16.294 5.911 1.00 90.56 151 ARG A CA 1
ATOM 1077 C C . ARG A 1 151 ? 13.828 -15.693 7.315 1.00 90.56 151 ARG A C 1
ATOM 1079 O O . ARG A 1 151 ? 14.434 -16.299 8.194 1.00 90.56 151 ARG A O 1
ATOM 1086 N N . LEU A 1 152 ? 13.189 -14.540 7.502 1.00 90.06 152 LEU A N 1
ATOM 1087 C CA . LEU A 1 152 ? 13.088 -13.826 8.777 1.00 90.06 152 LEU A CA 1
ATOM 1088 C C . LEU A 1 152 ? 12.306 -14.651 9.802 1.00 90.06 152 LEU A C 1
ATOM 1090 O O . LEU A 1 152 ? 12.847 -14.949 10.860 1.00 90.06 152 LEU A O 1
ATOM 1094 N N . TRP A 1 153 ? 11.129 -15.154 9.431 1.00 88.94 153 TRP A N 1
ATOM 1095 C CA . TRP A 1 153 ? 10.321 -16.059 10.252 1.00 88.94 153 TRP A CA 1
ATOM 1096 C C . TRP A 1 153 ? 11.136 -17.268 10.745 1.00 88.94 153 TRP A C 1
ATOM 1098 O O . TRP A 1 153 ? 11.216 -17.539 11.937 1.00 88.94 153 TRP A O 1
ATOM 1108 N N . ARG A 1 154 ? 11.862 -17.960 9.851 1.00 89.19 154 ARG A N 1
ATOM 1109 C CA . ARG A 1 154 ? 12.669 -19.137 10.240 1.00 89.19 154 ARG A CA 1
ATOM 1110 C C . ARG A 1 154 ? 13.903 -18.807 11.073 1.00 89.19 154 ARG A C 1
ATOM 1112 O O . ARG A 1 154 ? 14.244 -19.567 11.975 1.00 89.19 154 ARG A O 1
ATOM 1119 N N . ARG A 1 155 ? 14.650 -17.768 10.695 1.00 92.50 155 ARG A N 1
ATOM 1120 C CA . ARG A 1 155 ? 15.972 -17.488 11.282 1.00 92.50 155 ARG A CA 1
ATOM 1121 C C . ARG A 1 155 ? 15.890 -16.639 12.538 1.00 92.50 155 ARG A C 1
ATOM 1123 O O . ARG A 1 155 ? 16.669 -16.868 13.451 1.00 92.50 155 ARG A O 1
ATOM 1130 N N . GLU A 1 156 ? 14.989 -15.668 12.545 1.00 91.25 156 GLU A N 1
ATOM 1131 C CA . GLU A 1 156 ? 14.845 -14.683 13.617 1.00 91.25 156 GLU A CA 1
ATOM 1132 C C . GLU A 1 156 ? 13.645 -15.005 14.523 1.00 91.25 156 GLU A C 1
ATOM 1134 O O . GLU A 1 156 ? 13.471 -14.329 15.527 1.00 91.25 156 GLU A O 1
ATOM 1139 N N . GLN A 1 157 ? 12.868 -16.061 14.216 1.00 89.19 157 GLN A N 1
ATOM 1140 C CA . GLN A 1 157 ? 11.699 -16.500 14.999 1.00 89.19 157 GLN A CA 1
ATOM 1141 C C . GLN A 1 157 ? 10.667 -15.378 15.199 1.00 89.19 157 GLN A C 1
ATOM 1143 O O . GLN A 1 157 ? 9.992 -15.312 16.221 1.00 89.19 157 GLN A O 1
ATOM 1148 N N . LEU A 1 158 ? 10.568 -14.481 14.216 1.00 88.75 158 LEU A N 1
ATOM 1149 C CA . LEU A 1 158 ? 9.548 -13.440 14.176 1.00 88.75 158 LEU A CA 1
ATOM 1150 C C . LEU A 1 158 ? 8.219 -14.048 13.745 1.00 88.75 158 LEU A C 1
ATOM 1152 O O . LEU A 1 158 ? 8.214 -14.957 12.914 1.00 88.75 158 LEU A O 1
ATOM 1156 N N . ASP A 1 159 ? 7.114 -13.500 14.242 1.00 89.25 159 ASP A N 1
ATOM 1157 C CA . ASP A 1 159 ? 5.798 -13.723 13.648 1.00 89.25 159 ASP A CA 1
ATOM 1158 C C . ASP A 1 159 ? 5.760 -13.186 12.196 1.00 89.25 159 ASP A C 1
ATOM 1160 O O . ASP A 1 159 ? 6.652 -12.457 11.750 1.00 89.25 159 ASP A O 1
ATOM 1164 N N . PHE A 1 160 ? 4.781 -13.607 11.408 1.00 89.44 160 PHE A N 1
ATOM 1165 C CA . PHE A 1 160 ? 4.673 -13.388 9.974 1.00 89.44 160 PHE A CA 1
ATOM 1166 C C . PHE A 1 160 ? 4.494 -11.910 9.660 1.00 89.44 160 PHE A C 1
ATOM 1168 O O . PHE A 1 160 ? 5.158 -11.411 8.751 1.00 89.44 160 PHE A O 1
ATOM 1175 N N . THR A 1 161 ? 3.646 -11.204 10.409 1.00 88.31 161 THR A N 1
ATOM 1176 C CA . THR A 1 161 ? 3.425 -9.765 10.220 1.00 88.31 161 THR A CA 1
ATOM 1177 C C . THR A 1 161 ? 4.691 -8.980 10.563 1.00 88.31 161 THR A C 1
ATOM 1179 O O . THR A 1 161 ? 5.128 -8.147 9.769 1.00 88.31 161 THR A O 1
ATOM 1182 N N . SER A 1 162 ? 5.361 -9.306 11.669 1.00 89.94 162 SER A N 1
ATOM 1183 C CA . SER A 1 162 ? 6.651 -8.729 12.068 1.00 89.94 162 SER A CA 1
ATOM 1184 C C . SER A 1 162 ? 7.765 -9.043 11.067 1.00 89.94 162 SER A C 1
ATOM 1186 O O . SER A 1 162 ? 8.606 -8.190 10.774 1.00 89.94 162 SER A O 1
ATOM 1188 N N . ALA A 1 163 ? 7.780 -10.248 10.495 1.00 90.75 163 ALA A N 1
ATOM 1189 C CA . ALA A 1 163 ? 8.709 -10.634 9.440 1.00 90.75 163 ALA A CA 1
ATOM 1190 C C . ALA A 1 163 ? 8.423 -9.889 8.125 1.00 90.75 163 ALA A C 1
ATOM 1192 O O . ALA A 1 163 ? 9.368 -9.461 7.464 1.00 90.75 163 ALA A O 1
ATOM 1193 N N . ALA A 1 164 ? 7.153 -9.700 7.756 1.00 91.00 164 ALA A N 1
ATOM 1194 C CA . ALA A 1 164 ? 6.736 -8.879 6.619 1.00 91.00 164 ALA A CA 1
ATOM 1195 C C . ALA A 1 164 ? 7.162 -7.426 6.801 1.00 91.00 164 ALA A C 1
ATOM 1197 O O . ALA A 1 164 ? 7.825 -6.875 5.923 1.00 91.00 164 ALA A O 1
ATOM 1198 N N . LEU A 1 165 ? 6.881 -6.853 7.968 1.00 89.94 165 LEU A N 1
ATOM 1199 C CA . LEU A 1 165 ? 7.264 -5.494 8.315 1.00 89.94 165 LEU A CA 1
ATOM 1200 C C . LEU A 1 165 ? 8.783 -5.310 8.259 1.00 89.94 165 LEU A C 1
ATOM 1202 O O . LEU A 1 165 ? 9.287 -4.454 7.540 1.00 89.94 165 LEU A O 1
ATOM 1206 N N . ARG A 1 166 ? 9.542 -6.181 8.927 1.00 89.44 166 ARG A N 1
ATOM 1207 C CA . ARG A 1 166 ? 11.008 -6.112 8.906 1.00 89.44 166 ARG A CA 1
ATOM 1208 C C . ARG A 1 166 ? 11.596 -6.371 7.523 1.00 89.44 166 ARG A C 1
ATOM 1210 O O . ARG A 1 166 ? 12.703 -5.917 7.244 1.00 89.44 166 ARG A O 1
ATOM 1217 N N . SER A 1 167 ? 10.894 -7.108 6.662 1.00 88.56 167 SER A N 1
ATOM 1218 C CA . SER A 1 167 ? 11.306 -7.295 5.273 1.00 88.56 167 SER A CA 1
ATOM 1219 C C . SER A 1 167 ? 11.167 -6.014 4.457 1.00 88.56 167 SER A C 1
ATOM 1221 O O . SER A 1 167 ? 12.030 -5.769 3.617 1.00 88.56 167 SER A O 1
ATOM 1223 N N . VAL A 1 168 ? 10.111 -5.225 4.676 1.00 87.88 168 VAL A N 1
ATOM 1224 C CA . VAL A 1 168 ? 9.898 -3.959 3.954 1.00 87.88 168 VAL A CA 1
ATOM 1225 C C . VAL A 1 168 ? 10.672 -2.791 4.571 1.00 87.88 168 VAL A C 1
ATOM 1227 O O . VAL A 1 168 ? 11.101 -1.922 3.831 1.00 87.88 168 VAL A O 1
ATOM 1230 N N . ASP A 1 169 ? 10.955 -2.818 5.878 1.00 85.25 169 ASP A N 1
ATOM 1231 C CA . ASP A 1 169 ? 11.798 -1.818 6.562 1.00 85.25 169 ASP A CA 1
ATOM 1232 C C . ASP A 1 169 ? 13.311 -2.043 6.343 1.00 85.25 169 ASP A C 1
ATOM 1234 O O . ASP A 1 169 ? 14.148 -1.227 6.744 1.00 85.25 169 ASP A O 1
ATOM 1238 N N . ALA A 1 170 ? 13.709 -3.183 5.768 1.00 80.19 170 ALA A N 1
ATOM 1239 C CA . ALA A 1 170 ? 15.117 -3.493 5.568 1.00 80.19 170 ALA A CA 1
ATOM 1240 C C . ALA A 1 170 ? 15.736 -2.551 4.515 1.00 80.19 170 ALA A C 1
ATOM 1242 O O . ALA A 1 170 ? 15.235 -2.477 3.393 1.00 80.19 170 ALA A O 1
ATOM 1243 N N . PRO A 1 171 ? 16.874 -1.889 4.805 1.00 65.06 171 PRO A N 1
ATOM 1244 C CA . PRO A 1 171 ? 17.478 -0.951 3.867 1.00 65.06 171 PRO A CA 1
ATOM 1245 C C . PRO A 1 171 ? 17.845 -1.634 2.541 1.00 65.06 171 PRO A C 1
ATOM 1247 O O . PRO A 1 171 ? 18.571 -2.636 2.509 1.00 65.06 171 PRO A O 1
ATOM 1250 N N . ALA A 1 172 ? 17.395 -1.028 1.438 1.00 56.94 172 ALA A N 1
ATOM 1251 C CA . ALA A 1 172 ? 17.586 -1.470 0.051 1.00 56.94 172 ALA A CA 1
ATOM 1252 C C . ALA A 1 172 ? 19.038 -1.859 -0.308 1.00 56.94 172 ALA A C 1
ATOM 1254 O O . ALA A 1 172 ? 19.299 -2.723 -1.154 1.00 56.94 172 ALA A O 1
ATOM 1255 N N . THR A 1 173 ? 20.009 -1.220 0.351 1.00 45.56 173 THR A N 1
ATOM 1256 C CA . THR A 1 173 ? 21.441 -1.280 0.033 1.00 45.56 173 THR A CA 1
ATOM 1257 C C . THR A 1 173 ? 22.100 -2.622 0.335 1.00 45.56 173 THR A C 1
ATOM 1259 O O . THR A 1 173 ? 23.175 -2.893 -0.196 1.00 45.56 173 THR A O 1
ATOM 1262 N N . ALA A 1 174 ? 21.478 -3.509 1.115 1.00 45.88 174 ALA A N 1
ATOM 1263 C CA . ALA A 1 174 ? 22.132 -4.757 1.497 1.00 45.88 174 ALA A CA 1
ATOM 1264 C C . ALA A 1 174 ? 22.220 -5.801 0.362 1.00 45.88 174 ALA A C 1
ATOM 1266 O O . ALA A 1 174 ? 23.024 -6.728 0.483 1.00 45.88 174 ALA A O 1
ATOM 1267 N N . ARG A 1 175 ? 21.387 -5.739 -0.699 1.00 40.56 175 ARG A N 1
ATOM 1268 C CA . ARG A 1 175 ? 21.242 -6.884 -1.639 1.00 40.56 175 ARG A CA 1
ATOM 1269 C C . ARG A 1 175 ? 20.904 -6.581 -3.109 1.00 40.56 175 ARG A C 1
ATOM 1271 O O . ARG A 1 175 ? 20.749 -7.539 -3.864 1.00 40.56 175 ARG A O 1
ATOM 1278 N N . GLY A 1 176 ? 20.772 -5.320 -3.535 1.00 49.41 176 GLY A N 1
ATOM 1279 C CA . GLY A 1 176 ? 20.369 -4.998 -4.920 1.00 49.41 176 GLY A CA 1
ATOM 1280 C C . GLY A 1 176 ? 18.982 -5.548 -5.294 1.00 49.41 176 GLY A C 1
ATOM 1281 O O . GLY A 1 176 ? 18.782 -6.007 -6.418 1.00 49.41 176 GLY A O 1
ATOM 1282 N N . ARG A 1 177 ? 18.065 -5.576 -4.319 1.00 59.81 177 ARG A N 1
ATOM 1283 C CA . ARG A 1 177 ? 16.706 -6.135 -4.415 1.00 59.81 177 ARG A CA 1
ATOM 1284 C C . ARG A 1 177 ? 15.666 -5.028 -4.559 1.00 59.81 177 ARG A C 1
ATOM 1286 O O . ARG A 1 177 ? 15.999 -3.865 -4.352 1.00 59.81 177 ARG A O 1
ATOM 1293 N N . ALA A 1 178 ? 14.436 -5.424 -4.889 1.00 59.59 178 ALA A N 1
ATOM 1294 C CA . ALA A 1 178 ? 13.287 -4.537 -4.826 1.00 59.59 178 ALA A CA 1
ATOM 1295 C C . ALA A 1 178 ? 13.156 -3.910 -3.428 1.00 59.59 178 ALA A C 1
ATOM 1297 O O . ALA A 1 178 ? 13.336 -4.582 -2.409 1.00 59.59 178 ALA A O 1
ATOM 1298 N N . ILE A 1 179 ? 12.875 -2.617 -3.413 1.00 66.38 179 ILE A N 1
ATOM 1299 C CA . ILE A 1 179 ? 12.594 -1.784 -2.259 1.00 66.38 179 ILE A CA 1
ATOM 1300 C C . ILE A 1 179 ? 11.125 -2.011 -1.920 1.00 66.38 179 ILE A C 1
ATOM 1302 O O . ILE A 1 179 ? 10.225 -1.552 -2.634 1.00 66.38 179 ILE A O 1
ATOM 1306 N N . GLY A 1 180 ? 10.899 -2.791 -0.863 1.00 78.12 180 GLY A N 1
ATOM 1307 C CA . GLY A 1 180 ? 9.584 -2.892 -0.252 1.00 78.12 180 GLY A CA 1
ATOM 1308 C C . GLY A 1 180 ? 9.173 -1.540 0.316 1.00 78.12 180 GLY A C 1
ATOM 1309 O O . GLY A 1 180 ? 10.023 -0.718 0.627 1.00 78.12 180 GLY A O 1
ATOM 1310 N N . THR A 1 181 ? 7.875 -1.288 0.419 1.00 85.38 181 THR A N 1
ATOM 1311 C CA . THR A 1 181 ? 7.381 -0.069 1.061 1.00 85.38 181 THR A CA 1
ATOM 1312 C C . THR A 1 181 ? 6.142 -0.374 1.881 1.00 85.38 181 THR A C 1
ATOM 1314 O O . THR A 1 181 ? 5.364 -1.280 1.550 1.00 85.38 181 THR A O 1
ATOM 1317 N N . ARG A 1 182 ? 5.964 0.366 2.972 1.00 91.50 182 ARG A N 1
ATOM 1318 C CA . ARG A 1 182 ? 4.868 0.162 3.917 1.00 91.50 182 ARG A CA 1
ATOM 1319 C C . ARG A 1 182 ? 3.964 1.374 4.025 1.00 91.50 182 ARG A C 1
ATOM 1321 O O . ARG A 1 182 ? 4.396 2.499 3.804 1.00 91.50 182 ARG A O 1
ATOM 1328 N N . GLY A 1 183 ? 2.712 1.132 4.384 1.00 87.81 183 GLY A N 1
ATOM 1329 C CA . GLY A 1 183 ? 1.790 2.153 4.863 1.00 87.81 183 GLY A CA 1
ATOM 1330 C C . GLY A 1 183 ? 2.048 2.538 6.326 1.00 87.81 183 GLY A C 1
ATOM 1331 O O . GLY A 1 183 ? 2.914 1.949 6.988 1.00 87.81 183 GLY A O 1
ATOM 1332 N N . PRO A 1 184 ? 1.293 3.526 6.830 1.00 87.62 184 PRO A N 1
ATOM 1333 C CA . PRO A 1 184 ? 1.345 3.944 8.228 1.00 87.62 184 PRO A CA 1
ATOM 1334 C C . PRO A 1 184 ? 0.849 2.835 9.164 1.00 87.62 184 PRO A C 1
ATOM 1336 O O . PRO A 1 184 ? -0.121 2.146 8.851 1.00 87.62 184 PRO A O 1
ATOM 1339 N N . ARG A 1 185 ? 1.487 2.699 10.331 1.00 87.62 185 ARG A N 1
ATOM 1340 C CA . ARG A 1 185 ? 1.086 1.770 11.397 1.00 87.62 185 ARG A CA 1
ATOM 1341 C C . ARG A 1 185 ? 0.411 2.517 12.533 1.00 87.62 185 ARG A C 1
ATOM 1343 O O . ARG A 1 185 ? 1.053 3.194 13.328 1.00 87.62 185 ARG A O 1
ATOM 1350 N N . PHE A 1 186 ? -0.896 2.366 12.650 1.00 74.62 186 PHE A N 1
ATOM 1351 C CA . PHE A 1 186 ? -1.658 3.106 13.654 1.00 74.62 186 PHE A CA 1
ATOM 1352 C C . PHE A 1 186 ? -1.822 2.383 14.986 1.00 74.62 186 PHE A C 1
ATOM 1354 O O . PHE A 1 186 ? -2.151 3.021 15.985 1.00 74.62 186 PHE A O 1
ATOM 1361 N N . GLN A 1 187 ? -1.647 1.062 14.996 1.00 75.38 187 GLN A N 1
ATOM 1362 C CA . GLN A 1 187 ? -1.885 0.220 16.167 1.00 75.38 187 GLN A CA 1
ATOM 1363 C C . GLN A 1 187 ? -0.742 -0.794 16.346 1.00 75.38 187 GLN A C 1
ATOM 1365 O O . GLN A 1 187 ? -0.990 -1.997 16.382 1.00 75.38 187 GLN A O 1
ATOM 1370 N N . PRO A 1 188 ? 0.527 -0.335 16.423 1.00 70.62 188 PRO A N 1
ATOM 1371 C CA . PRO A 1 188 ? 1.683 -1.225 16.361 1.00 70.62 188 PRO A CA 1
ATOM 1372 C C . PRO A 1 188 ? 1.788 -2.201 17.539 1.00 70.62 188 PRO A C 1
ATOM 1374 O O . PRO A 1 188 ? 2.339 -3.282 17.350 1.00 70.62 188 PRO A O 1
ATOM 1377 N N . ASP A 1 189 ? 1.239 -1.829 18.698 1.00 78.94 189 ASP A N 1
ATOM 1378 C CA . ASP A 1 189 ? 1.303 -2.593 19.951 1.00 78.94 189 ASP A CA 1
ATOM 1379 C C . ASP A 1 189 ? -0.065 -3.155 20.370 1.00 78.94 189 ASP A C 1
ATOM 1381 O O . ASP A 1 189 ? -0.256 -3.566 21.516 1.00 78.94 189 ASP A O 1
ATOM 1385 N N . ARG A 1 190 ? -1.060 -3.129 19.472 1.00 83.31 190 ARG A N 1
ATOM 1386 C CA . ARG A 1 190 ? -2.402 -3.600 19.808 1.00 83.31 190 ARG A CA 1
ATOM 1387 C C . ARG A 1 190 ? -2.426 -5.119 19.903 1.00 83.31 190 ARG A C 1
ATOM 1389 O O . ARG A 1 190 ? -2.073 -5.820 18.961 1.00 83.31 190 ARG A O 1
ATOM 1396 N N . GLU A 1 191 ? -2.924 -5.612 21.029 1.00 88.31 191 GLU A N 1
ATOM 1397 C CA . GLU A 1 191 ? -3.302 -7.011 21.168 1.00 88.31 191 GLU A CA 1
ATOM 1398 C C . GLU A 1 191 ? -4.651 -7.247 20.472 1.00 88.31 191 GLU A C 1
ATOM 1400 O O . GLU A 1 191 ? -5.626 -6.525 20.706 1.00 88.31 191 GLU A O 1
ATOM 1405 N N . TYR A 1 192 ? -4.693 -8.243 19.589 1.00 91.81 192 TYR A N 1
ATOM 1406 C CA . TYR A 1 192 ? -5.896 -8.635 18.859 1.00 91.81 192 TYR A CA 1
ATOM 1407 C C . TYR A 1 192 ? -6.521 -9.861 19.512 1.00 91.81 192 TYR A C 1
ATOM 1409 O O . TYR A 1 192 ? -5.824 -10.826 19.814 1.00 91.81 192 TYR A O 1
ATOM 1417 N N . ALA A 1 193 ? -7.842 -9.840 19.689 1.00 93.94 193 ALA A N 1
ATOM 1418 C CA . ALA A 1 193 ? -8.564 -10.941 20.324 1.00 93.94 193 ALA A CA 1
ATOM 1419 C C . ALA A 1 193 ? -8.591 -12.207 19.456 1.00 93.94 193 ALA A C 1
ATOM 1421 O O . ALA A 1 193 ? -8.601 -13.315 19.982 1.00 93.94 193 ALA A O 1
ATOM 1422 N N . LEU A 1 194 ? -8.608 -12.032 18.133 1.00 95.06 194 LEU A N 1
ATOM 1423 C CA . LEU A 1 194 ? -8.522 -13.106 17.149 1.00 95.06 194 LEU A CA 1
ATOM 1424 C C . LEU A 1 194 ? -7.658 -12.655 15.978 1.00 95.06 194 LEU A C 1
ATOM 1426 O O . LEU A 1 194 ? -7.853 -11.550 15.461 1.00 95.06 194 LEU A O 1
ATOM 1430 N N . ARG A 1 195 ? -6.774 -13.528 15.499 1.00 95.75 195 ARG A N 1
ATOM 1431 C CA . ARG A 1 195 ? -5.978 -13.297 14.290 1.00 95.75 195 ARG A CA 1
ATOM 1432 C C . ARG A 1 195 ? -6.312 -14.337 13.220 1.00 95.75 195 ARG A C 1
ATOM 1434 O O . ARG A 1 195 ? -6.513 -15.528 13.458 1.00 95.75 195 ARG A O 1
ATOM 1441 N N . ARG A 1 196 ? -6.456 -13.891 11.977 1.00 97.12 196 ARG A N 1
ATOM 1442 C CA . ARG A 1 196 ? -6.730 -14.764 10.827 1.00 97.12 196 ARG A CA 1
ATOM 1443 C C . ARG A 1 196 ? -5.924 -14.330 9.634 1.00 97.12 196 ARG A C 1
ATOM 1445 O O . ARG A 1 196 ? -5.460 -13.199 9.543 1.00 97.12 196 ARG A O 1
ATOM 1452 N N . THR A 1 197 ? -5.833 -15.227 8.665 1.00 97.62 197 THR A N 1
ATOM 1453 C CA . THR A 1 197 ? -5.222 -14.895 7.388 1.00 97.62 197 THR A CA 1
ATOM 1454 C C . THR A 1 197 ? -6.068 -15.344 6.204 1.00 97.62 197 THR A C 1
ATOM 1456 O O . THR A 1 197 ? -6.705 -16.404 6.225 1.00 97.62 197 THR A O 1
ATOM 1459 N N . VAL A 1 198 ? -6.073 -14.512 5.162 1.00 98.19 198 VAL A N 1
ATOM 1460 C CA . VAL A 1 198 ? -6.655 -14.803 3.850 1.00 98.19 198 VAL A CA 1
ATOM 1461 C C . VAL A 1 198 ? -5.525 -14.782 2.830 1.00 98.19 198 VAL A C 1
ATOM 1463 O O . VAL A 1 198 ? -4.965 -13.731 2.546 1.00 98.19 198 VAL A O 1
ATOM 1466 N N . ASN A 1 199 ? -5.206 -15.943 2.264 1.00 97.88 199 ASN A N 1
ATOM 1467 C CA . ASN A 1 199 ? -4.099 -16.102 1.326 1.00 97.88 199 ASN A CA 1
ATOM 1468 C C . ASN A 1 199 ? -4.610 -16.263 -0.097 1.00 97.88 199 ASN A C 1
ATOM 1470 O O . ASN A 1 199 ? -5.302 -17.235 -0.413 1.00 97.88 199 ASN A O 1
ATOM 1474 N N . LEU A 1 200 ? -4.256 -15.320 -0.955 1.00 98.25 200 LEU A N 1
ATOM 1475 C CA . LEU A 1 200 ? -4.723 -15.236 -2.328 1.00 98.25 200 LEU A CA 1
ATOM 1476 C C . LEU A 1 200 ? -3.544 -15.492 -3.267 1.00 98.25 200 LEU A C 1
ATOM 1478 O O . LEU A 1 200 ? -2.675 -14.641 -3.437 1.00 98.25 200 LEU A O 1
ATOM 1482 N N . PHE A 1 201 ? -3.519 -16.670 -3.886 1.00 97.94 201 PHE A N 1
ATOM 1483 C CA . PHE A 1 201 ? -2.441 -17.071 -4.789 1.00 97.94 201 PHE A CA 1
ATOM 1484 C C . PHE A 1 201 ? -2.956 -17.091 -6.222 1.00 97.94 201 PHE A C 1
ATOM 1486 O O . PHE A 1 201 ? -3.689 -18.007 -6.585 1.00 97.94 201 PHE A O 1
ATOM 1493 N N . ALA A 1 202 ? -2.585 -16.121 -7.049 1.00 97.75 202 ALA A N 1
ATOM 1494 C CA . ALA A 1 202 ? -2.937 -16.099 -8.465 1.00 97.75 202 ALA A CA 1
ATOM 1495 C C . ALA A 1 202 ? -1.730 -16.564 -9.295 1.00 97.75 202 ALA A C 1
ATOM 1497 O O . ALA A 1 202 ? -0.774 -15.817 -9.493 1.00 97.75 202 ALA A O 1
ATOM 1498 N N . ALA A 1 203 ? -1.747 -17.829 -9.727 1.00 97.25 203 ALA A N 1
ATOM 1499 C CA . ALA A 1 203 ? -0.618 -18.471 -10.400 1.00 97.25 203 ALA A CA 1
ATOM 1500 C C . ALA A 1 203 ? -0.889 -18.792 -11.874 1.00 97.25 203 ALA A C 1
ATOM 1502 O O . ALA A 1 203 ? -0.015 -18.553 -12.705 1.00 97.25 203 ALA A O 1
ATOM 1503 N N . ASP A 1 204 ? -2.079 -19.305 -12.188 1.00 97.31 204 ASP A N 1
ATOM 1504 C CA . ASP A 1 204 ? -2.424 -19.819 -13.517 1.00 97.31 204 ASP A CA 1
ATOM 1505 C C . ASP A 1 204 ? -3.402 -18.861 -14.208 1.00 97.31 204 ASP A C 1
ATOM 1507 O O . ASP A 1 204 ? -4.597 -18.847 -13.898 1.00 97.31 204 ASP A O 1
ATOM 1511 N N . TYR A 1 205 ? -2.902 -18.032 -15.124 1.00 96.12 205 TYR A N 1
ATOM 1512 C CA . TYR A 1 205 ? -3.667 -16.940 -15.724 1.00 96.12 205 TYR A CA 1
ATOM 1513 C C . TYR A 1 205 ? -4.285 -17.353 -17.059 1.00 96.12 205 TYR A C 1
ATOM 1515 O O . TYR A 1 205 ? -3.615 -17.860 -17.954 1.00 96.12 205 TYR A O 1
ATOM 1523 N N . ARG A 1 206 ? -5.570 -17.031 -17.266 1.00 92.00 206 ARG A N 1
ATOM 1524 C CA . ARG A 1 206 ? -6.228 -17.234 -18.575 1.00 92.00 206 ARG A CA 1
ATOM 1525 C C . ARG A 1 206 ? -5.601 -16.373 -19.670 1.00 92.00 206 ARG A C 1
ATOM 1527 O O . ARG A 1 206 ? -5.621 -16.734 -20.845 1.00 92.00 206 ARG A O 1
ATOM 1534 N N . ARG A 1 207 ? -5.122 -15.192 -19.279 1.00 86.19 207 ARG A N 1
ATOM 1535 C CA . ARG A 1 207 ? -4.459 -14.203 -20.128 1.00 86.19 207 ARG A CA 1
ATOM 1536 C C . ARG A 1 207 ? -3.277 -13.640 -19.353 1.00 86.19 207 ARG A C 1
ATOM 1538 O O . ARG A 1 207 ? -3.472 -13.035 -18.306 1.00 86.19 207 ARG A O 1
ATOM 1545 N N . GLY A 1 208 ? -2.069 -13.815 -19.874 1.00 86.38 208 GLY A N 1
ATOM 1546 C CA . GLY A 1 208 ? -0.842 -13.390 -19.202 1.00 86.38 208 GLY A CA 1
ATOM 1547 C C . GLY A 1 208 ? 0.156 -14.532 -19.072 1.00 86.38 208 GLY A C 1
ATOM 1548 O O . GLY A 1 208 ? -0.018 -15.586 -19.674 1.00 86.38 208 GLY A O 1
ATOM 1549 N N . ALA A 1 209 ? 1.233 -14.284 -18.331 1.00 90.44 209 ALA A N 1
ATOM 1550 C CA . ALA A 1 209 ? 2.230 -15.304 -18.030 1.00 90.44 209 ALA A CA 1
ATOM 1551 C C . ALA A 1 209 ? 1.872 -16.007 -16.720 1.00 90.44 209 ALA A C 1
ATOM 1553 O O . ALA A 1 209 ? 1.569 -15.333 -15.739 1.00 90.44 209 ALA A O 1
ATOM 1554 N N . ASP A 1 210 ? 1.967 -17.329 -16.682 1.00 94.19 210 ASP A N 1
ATOM 1555 C CA . ASP A 1 210 ? 1.815 -18.068 -15.431 1.00 94.19 210 ASP A CA 1
ATOM 1556 C C . ASP A 1 210 ? 2.975 -17.783 -14.469 1.00 94.19 210 ASP A C 1
ATOM 1558 O O . ASP A 1 210 ? 4.092 -17.436 -14.873 1.00 94.19 210 ASP A O 1
ATOM 1562 N N . LEU A 1 211 ? 2.709 -17.959 -13.177 1.00 94.31 211 LEU A N 1
ATOM 1563 C CA . LEU A 1 211 ? 3.650 -17.731 -12.087 1.00 94.31 211 LEU A CA 1
ATOM 1564 C C . LEU A 1 211 ? 3.924 -19.055 -11.351 1.00 94.31 211 LEU A C 1
ATOM 1566 O O . LEU A 1 211 ? 3.362 -19.315 -10.283 1.00 94.31 211 LEU A O 1
ATOM 1570 N N . PRO A 1 212 ? 4.812 -19.918 -11.881 1.00 93.50 212 PRO A N 1
ATOM 1571 C CA . PRO A 1 212 ? 5.075 -21.239 -11.303 1.00 93.50 212 PRO A CA 1
ATOM 1572 C C . PRO A 1 212 ? 5.666 -21.180 -9.886 1.00 93.50 212 PRO A C 1
ATOM 1574 O O . PRO A 1 212 ? 5.512 -22.128 -9.111 1.00 93.50 212 PRO A O 1
ATOM 1577 N N . ASP A 1 213 ? 6.337 -20.084 -9.525 1.00 91.38 213 ASP A N 1
ATOM 1578 C CA . ASP A 1 213 ? 6.815 -19.860 -8.159 1.00 91.38 213 ASP A CA 1
ATOM 1579 C C . ASP A 1 213 ? 5.647 -19.605 -7.189 1.00 91.38 213 ASP A C 1
ATOM 1581 O O . ASP A 1 213 ? 5.624 -20.204 -6.111 1.00 91.38 213 ASP A O 1
ATOM 1585 N N . VAL A 1 214 ? 4.616 -18.859 -7.613 1.00 94.50 214 VAL A N 1
ATOM 1586 C CA . VAL A 1 214 ? 3.367 -18.670 -6.849 1.00 94.50 214 VAL A CA 1
ATOM 1587 C C . VAL A 1 214 ? 2.615 -20.000 -6.695 1.00 94.50 214 VAL A C 1
ATOM 1589 O O . VAL A 1 214 ? 2.178 -20.367 -5.602 1.00 94.50 214 VAL A O 1
ATOM 1592 N N . ALA A 1 215 ? 2.548 -20.817 -7.750 1.00 94.75 215 ALA A N 1
ATOM 1593 C CA . ALA A 1 215 ? 1.976 -22.163 -7.642 1.00 94.75 215 ALA A CA 1
ATOM 1594 C C . ALA A 1 215 ? 2.736 -23.041 -6.626 1.00 94.75 215 ALA A C 1
ATOM 1596 O O . ALA A 1 215 ? 2.147 -23.896 -5.957 1.00 94.75 215 ALA A O 1
ATOM 1597 N N . ARG A 1 216 ? 4.057 -22.853 -6.485 1.00 94.12 216 ARG A N 1
ATOM 1598 C CA . ARG A 1 216 ? 4.899 -23.615 -5.549 1.00 94.12 216 ARG A CA 1
ATOM 1599 C C . ARG A 1 216 ? 4.635 -23.232 -4.094 1.00 94.12 216 ARG A C 1
ATOM 1601 O O . ARG A 1 216 ? 4.513 -24.133 -3.259 1.00 94.12 216 ARG A O 1
ATOM 1608 N N . ILE A 1 217 ? 4.545 -21.939 -3.785 1.00 92.88 217 ILE A N 1
ATOM 1609 C CA . ILE A 1 217 ? 4.252 -21.453 -2.424 1.00 92.88 217 ILE A CA 1
ATOM 1610 C C . ILE A 1 217 ? 2.807 -21.754 -2.008 1.00 92.88 217 ILE A C 1
ATOM 1612 O O . ILE A 1 217 ? 2.568 -22.025 -0.833 1.00 92.88 217 ILE A O 1
ATOM 1616 N N . ALA A 1 218 ? 1.861 -21.807 -2.951 1.00 94.62 218 ALA A N 1
ATOM 1617 C CA . ALA A 1 218 ? 0.450 -22.053 -2.657 1.00 94.62 218 ALA A CA 1
ATOM 1618 C C . ALA A 1 218 ? 0.169 -23.491 -2.187 1.00 94.62 218 ALA A C 1
ATOM 1620 O O . ALA A 1 218 ? -0.857 -23.766 -1.556 1.00 94.62 218 ALA A O 1
ATOM 1621 N N . ARG A 1 219 ? 1.078 -24.436 -2.476 1.00 95.06 219 ARG A N 1
ATOM 1622 C CA . ARG A 1 219 ? 0.937 -25.843 -2.075 1.00 95.06 219 ARG A CA 1
ATOM 1623 C C . ARG A 1 219 ? 0.767 -25.944 -0.565 1.00 95.06 219 ARG A C 1
ATOM 1625 O O . ARG A 1 219 ? 1.605 -25.453 0.182 1.00 95.06 219 ARG A O 1
ATOM 1632 N N . ARG A 1 220 ? -0.238 -26.699 -0.109 1.00 91.00 220 ARG A N 1
ATOM 1633 C CA . ARG A 1 220 ? -0.562 -26.891 1.320 1.00 91.00 220 ARG A CA 1
ATOM 1634 C C . ARG A 1 220 ? 0.658 -27.209 2.197 1.00 91.00 220 ARG A C 1
ATOM 1636 O O . ARG A 1 220 ? 0.730 -26.757 3.331 1.00 91.00 220 ARG A O 1
ATOM 1643 N N . GLY A 1 221 ? 1.616 -27.988 1.695 1.00 90.81 221 GLY A N 1
ATOM 1644 C CA . GLY A 1 221 ? 2.826 -28.375 2.430 1.00 90.81 221 GLY A CA 1
ATOM 1645 C C . GLY A 1 221 ? 3.996 -27.387 2.359 1.00 90.81 221 GLY A C 1
ATOM 1646 O O . GLY A 1 221 ? 5.051 -27.697 2.915 1.00 90.81 221 GLY A O 1
ATOM 1647 N N . SER A 1 222 ? 3.863 -26.253 1.667 1.00 93.12 222 SER A N 1
ATOM 1648 C CA . SER A 1 222 ? 4.955 -25.295 1.491 1.00 93.12 222 SER A CA 1
ATOM 1649 C C . SER A 1 222 ? 5.390 -24.695 2.839 1.00 93.12 222 SER A C 1
ATOM 1651 O O . SER A 1 222 ? 4.579 -24.597 3.763 1.00 93.12 222 SER A O 1
ATOM 1653 N N . PRO A 1 223 ? 6.662 -24.279 2.989 1.00 87.88 223 PRO A N 1
ATOM 1654 C CA . PRO A 1 223 ? 7.108 -23.569 4.187 1.00 87.88 223 PRO A CA 1
ATOM 1655 C C . PRO A 1 223 ? 6.255 -22.332 4.499 1.00 87.88 223 PRO A C 1
ATOM 1657 O O . PRO A 1 223 ? 5.949 -22.106 5.661 1.00 87.88 223 PRO A O 1
ATOM 1660 N N . PHE A 1 224 ? 5.813 -21.614 3.463 1.00 89.88 224 PHE A N 1
ATOM 1661 C CA . PHE A 1 224 ? 4.943 -20.442 3.572 1.00 89.88 224 PHE A CA 1
ATOM 1662 C C . PHE A 1 224 ? 3.589 -20.773 4.205 1.00 89.88 224 PHE A C 1
ATOM 1664 O O . PHE A 1 224 ? 3.243 -20.249 5.259 1.00 89.88 224 PHE A O 1
ATOM 1671 N N . ARG A 1 225 ? 2.879 -21.760 3.648 1.00 91.69 225 ARG A N 1
ATOM 1672 C CA . ARG A 1 225 ? 1.606 -22.269 4.186 1.00 91.69 225 ARG A CA 1
ATOM 1673 C C . ARG A 1 225 ? 1.731 -22.876 5.584 1.00 91.69 225 ARG A C 1
ATOM 1675 O O . ARG A 1 225 ? 0.733 -23.005 6.288 1.00 91.69 225 ARG A O 1
ATOM 1682 N N . ARG A 1 226 ? 2.916 -23.355 5.974 1.00 88.69 226 ARG A N 1
ATOM 1683 C CA . ARG A 1 226 ? 3.160 -23.860 7.334 1.00 88.69 226 ARG A CA 1
ATOM 1684 C C . ARG A 1 226 ? 3.380 -22.731 8.332 1.00 88.69 226 ARG A C 1
ATOM 1686 O O . ARG A 1 226 ? 2.860 -22.847 9.430 1.00 88.69 226 ARG A O 1
ATOM 1693 N N . ALA A 1 227 ? 4.110 -21.683 7.946 1.00 87.56 227 ALA A N 1
ATOM 1694 C CA . ALA A 1 227 ? 4.319 -20.507 8.785 1.00 87.56 227 ALA A CA 1
ATOM 1695 C C . ALA A 1 227 ? 2.978 -19.872 9.164 1.00 87.56 227 ALA A C 1
ATOM 1697 O O . ALA A 1 227 ? 2.662 -19.763 10.341 1.00 87.56 227 ALA A O 1
ATOM 1698 N N . LEU A 1 228 ? 2.135 -19.612 8.163 1.00 90.56 228 LEU A N 1
ATOM 1699 C CA . LEU A 1 228 ? 0.814 -19.016 8.359 1.00 90.56 228 LEU A CA 1
ATOM 1700 C C . LEU A 1 228 ? -0.091 -19.857 9.276 1.00 90.56 228 LEU A C 1
ATOM 1702 O O . LEU A 1 228 ? -0.676 -19.342 10.219 1.00 90.56 228 LEU A O 1
ATOM 1706 N N . ARG A 1 229 ? -0.161 -21.178 9.079 1.00 90.94 229 ARG A N 1
ATOM 1707 C CA . ARG A 1 229 ? -0.958 -22.057 9.963 1.00 90.94 229 ARG A CA 1
ATOM 1708 C C . ARG A 1 229 ? -0.430 -22.178 11.384 1.00 90.94 229 ARG A C 1
ATOM 1710 O O . ARG A 1 229 ? -1.174 -22.617 12.250 1.00 90.94 229 ARG A O 1
ATOM 1717 N N . GLY A 1 230 ? 0.858 -21.921 11.588 1.00 88.81 230 GLY A N 1
ATOM 1718 C CA . GLY A 1 230 ? 1.462 -21.972 12.914 1.00 88.81 230 GLY A CA 1
ATOM 1719 C C . GLY A 1 230 ? 1.148 -20.741 13.757 1.00 88.81 230 GLY A C 1
ATOM 1720 O O . GLY A 1 230 ? 1.304 -20.804 14.969 1.00 88.81 230 GLY A O 1
ATOM 1721 N N . GLU A 1 231 ? 0.728 -19.649 13.122 1.00 90.12 231 GLU A N 1
ATOM 1722 C CA . GLU A 1 231 ? 0.565 -18.347 13.767 1.00 90.12 231 GLU A CA 1
ATOM 1723 C C . GLU A 1 231 ? -0.882 -17.880 13.848 1.00 90.12 231 GLU A C 1
ATOM 1725 O O . GLU A 1 231 ? -1.258 -17.275 14.844 1.00 90.12 231 GLU A O 1
ATOM 1730 N N . PHE A 1 232 ? -1.680 -18.155 12.817 1.00 94.25 232 PHE A N 1
ATOM 1731 C CA . PHE A 1 232 ? -3.066 -17.709 12.750 1.00 94.25 232 PHE A CA 1
ATOM 1732 C C . PHE A 1 232 ? -4.021 -18.820 13.180 1.00 94.25 232 PHE A C 1
ATOM 1734 O O . PHE A 1 232 ? -3.899 -19.972 12.753 1.00 94.25 232 PHE A O 1
ATOM 1741 N N . GLU A 1 233 ? -5.038 -18.451 13.949 1.00 94.62 233 GLU A N 1
ATOM 1742 C CA . GLU A 1 233 ? -6.072 -19.336 14.484 1.00 94.62 233 GLU A CA 1
ATOM 1743 C C . GLU A 1 233 ? -6.877 -19.982 13.356 1.00 94.62 233 GLU A C 1
ATOM 1745 O O . GLU A 1 233 ? -7.302 -21.138 13.443 1.00 94.62 233 GLU A O 1
ATOM 1750 N N . ARG A 1 234 ? -7.069 -19.237 12.261 1.00 95.31 234 ARG A N 1
ATOM 1751 C CA . ARG A 1 234 ? -7.710 -19.737 11.049 1.00 95.31 234 ARG A CA 1
ATOM 1752 C C . ARG A 1 234 ? -7.044 -19.194 9.797 1.00 95.31 234 ARG A C 1
ATOM 1754 O O . ARG A 1 234 ? -6.775 -18.002 9.658 1.00 95.31 234 ARG A O 1
ATOM 1761 N N . GLU A 1 235 ? -6.865 -20.100 8.845 1.00 95.19 235 GLU A N 1
ATOM 1762 C CA . GLU A 1 235 ? -6.327 -19.810 7.527 1.00 95.19 235 GLU A CA 1
ATOM 1763 C C . GLU A 1 235 ? -7.376 -20.089 6.447 1.00 95.19 235 GLU A C 1
ATOM 1765 O O . GLU A 1 235 ? -7.819 -21.228 6.268 1.00 95.19 235 GLU A O 1
ATOM 1770 N N . THR A 1 236 ? -7.702 -19.064 5.665 1.00 96.38 236 THR A N 1
ATOM 1771 C CA . THR A 1 236 ? -8.426 -19.199 4.400 1.00 96.38 236 THR A CA 1
ATOM 1772 C C . THR A 1 236 ? -7.421 -19.065 3.268 1.00 96.38 236 THR A C 1
ATOM 1774 O O . THR A 1 236 ? -6.587 -18.166 3.270 1.00 96.38 236 THR A O 1
ATOM 1777 N N . SER A 1 237 ? -7.444 -19.959 2.283 1.00 96.81 237 SER A N 1
ATOM 1778 C CA . SER A 1 237 ? -6.561 -19.832 1.120 1.00 96.81 237 SER A CA 1
ATOM 1779 C C . SER A 1 237 ? -7.294 -20.143 -0.164 1.00 96.81 237 SER A C 1
ATOM 1781 O O . SER A 1 237 ? -7.954 -21.177 -0.262 1.00 96.81 237 SER A O 1
ATOM 1783 N N . VAL A 1 238 ? -7.121 -19.275 -1.153 1.00 97.88 238 VAL A N 1
ATOM 1784 C CA . VAL A 1 238 ? -7.743 -19.388 -2.466 1.00 97.88 238 VAL A CA 1
ATOM 1785 C C . VAL A 1 238 ? -6.642 -19.424 -3.517 1.00 97.88 238 VAL A C 1
ATOM 1787 O O . VAL A 1 238 ? -5.838 -18.499 -3.624 1.00 97.88 238 VAL A O 1
ATOM 1790 N N . LEU A 1 239 ? -6.589 -20.525 -4.266 1.00 97.88 239 LEU A N 1
ATOM 1791 C CA . LEU A 1 239 ? -5.690 -20.687 -5.403 1.00 97.88 239 LEU A CA 1
ATOM 1792 C C . LEU A 1 239 ? -6.432 -20.293 -6.679 1.00 97.88 239 LEU A C 1
ATOM 1794 O O . LEU A 1 239 ? -7.547 -20.750 -6.914 1.00 97.88 239 LEU A O 1
ATOM 1798 N N . ASN A 1 240 ? -5.775 -19.479 -7.494 1.00 98.06 240 ASN A N 1
ATOM 1799 C CA . ASN A 1 240 ? -6.252 -18.934 -8.753 1.00 98.06 240 ASN A CA 1
ATOM 1800 C C . ASN A 1 240 ? -7.614 -18.219 -8.642 1.00 98.06 240 ASN A C 1
ATOM 1802 O O . ASN A 1 240 ? -8.536 -18.556 -9.388 1.00 98.06 240 ASN A O 1
ATOM 1806 N N . PRO A 1 241 ? -7.781 -17.243 -7.722 1.00 98.31 241 PRO A N 1
ATOM 1807 C CA . PRO A 1 241 ? -9.040 -16.519 -7.613 1.00 98.31 241 PRO A CA 1
ATOM 1808 C C . PRO A 1 241 ? -9.261 -15.591 -8.827 1.00 98.31 241 PRO A C 1
ATOM 1810 O O . PRO A 1 241 ? -8.340 -14.856 -9.202 1.00 98.31 241 PRO A O 1
ATOM 1813 N N . PRO A 1 242 ? -10.463 -15.554 -9.438 1.00 98.06 242 PRO A N 1
ATOM 1814 C CA . PRO A 1 242 ? -10.887 -14.422 -10.259 1.00 98.06 242 PRO A CA 1
ATOM 1815 C C . PRO A 1 242 ? -11.028 -13.154 -9.402 1.00 98.06 242 PRO A C 1
ATOM 1817 O O . PRO A 1 242 ? -11.183 -13.239 -8.177 1.00 98.06 242 PRO A O 1
ATOM 1820 N N . ALA A 1 243 ? -11.029 -11.973 -10.026 1.00 96.81 243 ALA A N 1
ATOM 1821 C CA . ALA A 1 243 ? -11.049 -10.695 -9.298 1.00 96.81 243 ALA A CA 1
ATOM 1822 C C . ALA A 1 243 ? -12.253 -10.553 -8.344 1.00 96.81 243 ALA A C 1
ATOM 1824 O O . ALA A 1 243 ? -12.111 -10.088 -7.211 1.00 96.81 243 ALA A O 1
ATOM 1825 N N . ALA A 1 244 ? -13.435 -11.026 -8.751 1.00 95.81 244 ALA A N 1
ATOM 1826 C CA . ALA A 1 244 ? -14.626 -11.017 -7.898 1.00 95.81 244 ALA A CA 1
ATOM 1827 C C . ALA A 1 244 ? -14.475 -11.911 -6.652 1.00 95.81 244 ALA A C 1
ATOM 1829 O O . ALA A 1 244 ? -14.952 -11.557 -5.575 1.00 95.81 244 ALA A O 1
ATOM 1830 N N . GLN A 1 245 ? -13.770 -13.044 -6.768 1.00 97.69 245 GLN A N 1
ATOM 1831 C CA . GLN A 1 245 ? -13.550 -13.945 -5.636 1.00 97.69 245 GLN A CA 1
ATOM 1832 C C . GLN A 1 245 ? -12.539 -13.376 -4.637 1.00 97.69 245 GLN A C 1
ATOM 1834 O O . GLN A 1 245 ? -12.660 -13.646 -3.443 1.00 97.69 245 GLN A O 1
ATOM 1839 N N . ILE A 1 246 ? -11.561 -12.581 -5.090 1.00 97.94 246 ILE A N 1
ATOM 1840 C CA . ILE A 1 246 ? -10.620 -11.881 -4.200 1.00 97.94 246 ILE A CA 1
ATOM 1841 C C . ILE A 1 246 ? -11.400 -11.035 -3.188 1.00 97.94 246 ILE A C 1
ATOM 1843 O O . ILE A 1 246 ? -11.248 -11.211 -1.979 1.00 97.94 246 ILE A O 1
ATOM 1847 N N . THR A 1 247 ? -12.285 -10.164 -3.678 1.00 95.75 247 THR A N 1
ATOM 1848 C CA . THR A 1 247 ? -13.047 -9.251 -2.814 1.00 95.75 247 THR A CA 1
ATOM 1849 C C . THR A 1 247 ? -14.065 -9.993 -1.950 1.00 95.75 247 THR A C 1
ATOM 1851 O O . THR A 1 247 ? -14.159 -9.719 -0.753 1.00 95.75 247 THR A O 1
ATOM 1854 N N . SER A 1 248 ? -14.779 -10.981 -2.505 1.00 94.75 248 SER A N 1
ATOM 1855 C CA . SER A 1 248 ? -15.761 -11.757 -1.739 1.00 94.75 248 SER A CA 1
ATOM 1856 C C . SER A 1 248 ? -15.117 -12.609 -0.641 1.00 94.75 248 SER A C 1
ATOM 1858 O O . SER A 1 248 ? -15.711 -12.768 0.421 1.00 94.75 248 SER A O 1
ATOM 1860 N N . SER A 1 249 ? -13.905 -13.134 -0.862 1.00 97.19 249 SER A N 1
ATOM 1861 C CA . SER A 1 249 ? -13.190 -13.945 0.136 1.00 97.19 249 SER A CA 1
ATOM 1862 C C . SER A 1 249 ? -12.743 -13.108 1.331 1.00 97.19 249 SER A C 1
ATOM 1864 O O . SER A 1 249 ? -12.899 -13.543 2.470 1.00 97.19 249 SER A O 1
ATOM 1866 N N . VAL A 1 250 ? -12.234 -11.895 1.088 1.00 97.19 250 VAL A N 1
ATOM 1867 C CA . VAL A 1 250 ? -11.862 -10.965 2.166 1.00 97.19 250 VAL A CA 1
ATOM 1868 C C . VAL A 1 250 ? -13.107 -10.505 2.925 1.00 97.19 250 VAL A C 1
ATOM 1870 O O . VAL A 1 250 ? -13.128 -10.569 4.150 1.00 97.19 250 VAL A O 1
ATOM 1873 N N . ARG A 1 251 ? -14.182 -10.128 2.216 1.00 95.38 251 ARG A N 1
ATOM 1874 C CA . ARG A 1 251 ? -15.452 -9.730 2.845 1.00 95.38 251 ARG A CA 1
ATOM 1875 C C . ARG A 1 251 ? -16.057 -10.841 3.704 1.00 95.38 251 ARG A C 1
ATOM 1877 O O . A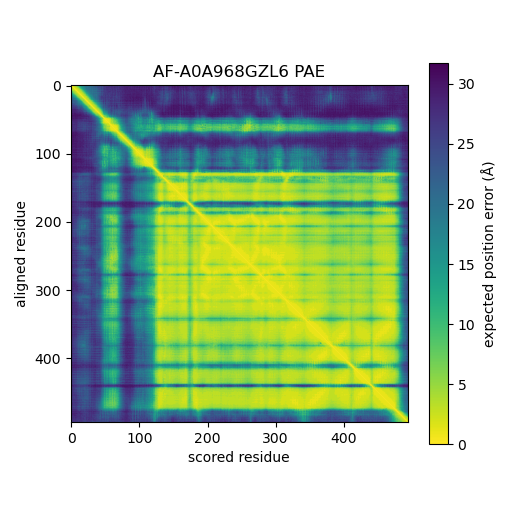RG A 1 251 ? -16.459 -10.583 4.832 1.00 95.38 251 ARG A O 1
ATOM 1884 N N . GLY A 1 252 ? -16.088 -12.073 3.196 1.00 93.12 252 GLY A N 1
ATOM 1885 C CA . GLY A 1 252 ? -16.561 -13.226 3.963 1.00 93.12 252 GLY A CA 1
ATOM 1886 C C . GLY A 1 252 ? -15.739 -13.446 5.233 1.00 93.12 252 GLY A C 1
ATOM 1887 O O . GLY A 1 252 ? -16.308 -13.642 6.300 1.00 93.12 252 GLY A O 1
ATOM 1888 N N . ALA A 1 253 ? -14.409 -13.323 5.148 1.00 96.56 253 ALA A N 1
ATOM 1889 C CA . ALA A 1 253 ? -13.533 -13.467 6.308 1.00 96.56 253 ALA A CA 1
ATOM 1890 C C . ALA A 1 253 ? -13.756 -12.382 7.378 1.00 96.56 253 ALA A C 1
ATOM 1892 O O . ALA A 1 253 ? -13.681 -12.699 8.564 1.00 96.56 253 ALA A O 1
ATOM 1893 N N . ILE A 1 254 ? -14.055 -11.139 6.974 1.00 95.19 254 ILE A N 1
ATOM 1894 C CA . ILE A 1 254 ? -14.415 -10.038 7.886 1.00 95.19 254 ILE A CA 1
ATOM 1895 C C . ILE A 1 254 ? -15.676 -10.394 8.677 1.00 95.19 254 ILE A C 1
ATOM 1897 O O . ILE A 1 254 ? -15.660 -10.353 9.905 1.00 95.19 254 ILE A O 1
ATOM 1901 N N . ILE A 1 255 ? -16.747 -10.794 7.982 1.00 91.12 255 ILE A N 1
ATOM 1902 C CA . ILE A 1 255 ? -18.031 -11.138 8.613 1.00 91.12 255 ILE A CA 1
ATOM 1903 C C . ILE A 1 255 ? -17.865 -12.347 9.541 1.00 91.12 255 ILE A C 1
ATOM 1905 O O . ILE A 1 255 ? -18.323 -12.318 10.683 1.00 91.12 255 ILE A O 1
ATOM 1909 N N . ASP A 1 256 ? -17.171 -13.389 9.074 1.00 92.88 256 ASP A N 1
ATOM 1910 C CA . ASP A 1 256 ? -16.898 -14.588 9.866 1.00 92.88 256 ASP A CA 1
ATOM 1911 C C . ASP A 1 256 ? -16.117 -14.246 11.141 1.00 92.88 256 ASP A C 1
ATOM 1913 O O . ASP A 1 256 ? -16.476 -14.716 12.218 1.00 92.88 256 ASP A O 1
ATOM 1917 N N . MET A 1 257 ? -15.061 -13.428 11.039 1.00 94.94 257 MET A N 1
ATOM 1918 C CA . MET A 1 257 ? -14.285 -12.984 12.200 1.00 94.94 257 MET A CA 1
ATOM 1919 C C . MET A 1 257 ? -15.155 -12.219 13.187 1.00 94.94 257 MET A C 1
ATOM 1921 O O . MET A 1 257 ? -15.178 -12.559 14.365 1.00 94.94 257 MET A O 1
ATOM 1925 N N . TRP A 1 258 ? -15.889 -11.219 12.711 1.00 92.06 258 TRP A N 1
ATOM 1926 C CA . TRP A 1 258 ? -16.727 -10.400 13.574 1.00 92.06 258 TRP A CA 1
ATOM 1927 C C . TRP A 1 258 ? -17.790 -11.208 14.316 1.00 92.06 258 TRP A C 1
ATOM 1929 O O . TRP A 1 258 ? -18.040 -10.957 15.493 1.00 92.06 258 TRP A O 1
ATOM 1939 N N . SER A 1 259 ? -18.361 -12.226 13.665 1.00 91.19 259 SER A N 1
ATOM 1940 C CA . SER A 1 259 ? -19.344 -13.125 14.281 1.00 91.19 259 SER A CA 1
ATOM 1941 C C . SER A 1 259 ? -18.815 -13.873 15.514 1.00 91.19 259 SER A C 1
ATOM 1943 O O . SER A 1 259 ? -19.609 -14.348 16.327 1.00 91.19 259 SER A O 1
ATOM 1945 N N . GLU A 1 260 ? -17.490 -13.979 15.637 1.00 93.94 260 GLU A N 1
ATOM 1946 C CA . GLU A 1 260 ? -16.775 -14.701 16.690 1.00 93.94 260 GLU A CA 1
ATOM 1947 C C . GLU A 1 260 ? -16.064 -13.766 17.681 1.00 93.94 260 GLU A C 1
ATOM 1949 O O . GLU A 1 260 ? -15.576 -14.236 18.704 1.00 93.94 260 GLU A O 1
ATOM 1954 N N . LEU A 1 261 ? -15.997 -12.460 17.400 1.00 90.69 261 LEU A N 1
ATOM 1955 C CA . LEU A 1 261 ? -15.416 -11.481 18.316 1.00 90.69 261 LEU A CA 1
ATOM 1956 C C . LEU A 1 261 ? -16.369 -11.199 19.478 1.00 90.69 261 LEU A C 1
ATOM 1958 O O . LEU A 1 261 ? -17.571 -10.999 19.277 1.00 90.69 261 LEU A O 1
ATOM 1962 N N . ASP A 1 262 ? -15.813 -11.080 20.681 1.00 87.94 262 ASP A N 1
ATOM 1963 C CA . ASP A 1 262 ? -16.545 -10.537 21.820 1.00 87.94 262 ASP A CA 1
ATOM 1964 C C . ASP A 1 262 ? -16.823 -9.037 21.602 1.00 87.94 262 ASP A C 1
ATOM 1966 O O . ASP A 1 262 ? -15.976 -8.321 21.046 1.00 87.94 262 ASP A O 1
ATOM 1970 N N . PRO A 1 263 ? -17.981 -8.510 22.042 1.00 82.62 263 PRO A N 1
ATOM 1971 C CA . PRO A 1 263 ? -18.302 -7.094 21.896 1.00 82.62 263 PRO A CA 1
ATOM 1972 C C . PRO A 1 263 ? -17.207 -6.174 22.456 1.00 82.62 263 PRO A C 1
ATOM 1974 O O . PRO A 1 263 ? -16.800 -6.298 23.608 1.00 82.62 263 PRO A O 1
ATOM 1977 N N . GLY A 1 264 ? -16.759 -5.215 21.642 1.00 81.25 264 GLY A N 1
ATOM 1978 C CA . GLY A 1 264 ? -15.722 -4.244 22.015 1.00 81.25 264 GLY A CA 1
ATOM 1979 C C . GLY A 1 264 ? -14.281 -4.731 21.833 1.00 81.25 264 GLY A C 1
ATOM 1980 O O . GLY A 1 264 ? -13.357 -3.942 22.026 1.00 81.25 264 GLY A O 1
ATOM 1981 N N . THR A 1 265 ? -14.071 -5.987 21.434 1.00 89.31 265 THR A N 1
ATOM 1982 C CA . THR A 1 265 ? -12.749 -6.487 21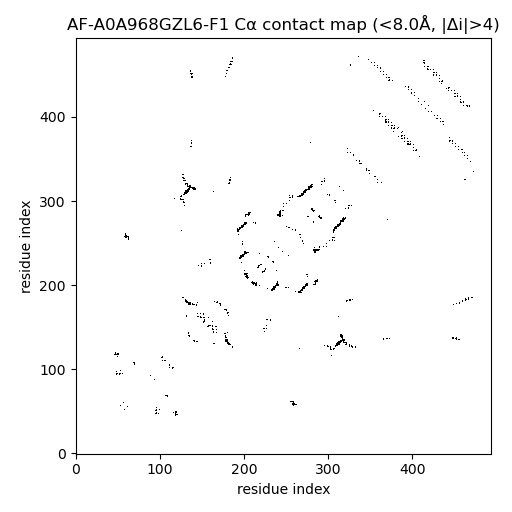.033 1.00 89.31 265 THR A CA 1
ATOM 1983 C C . THR A 1 265 ? -12.479 -6.228 19.549 1.00 89.31 265 THR A C 1
ATOM 1985 O O . THR A 1 265 ? -13.400 -5.951 18.779 1.00 89.31 265 THR A O 1
ATOM 1988 N N . VAL A 1 266 ? -11.204 -6.284 19.152 1.00 91.06 266 VAL A N 1
ATOM 1989 C CA . VAL A 1 266 ? -10.769 -6.092 17.761 1.00 91.06 266 VAL A CA 1
ATOM 1990 C C . VAL A 1 266 ? -10.035 -7.334 17.282 1.00 91.06 266 VAL A C 1
ATOM 1992 O O . VAL A 1 266 ? -9.175 -7.862 17.991 1.00 91.06 266 VAL A O 1
ATOM 1995 N N . GLY A 1 267 ? -10.379 -7.793 16.082 1.00 94.62 267 GLY A N 1
ATOM 1996 C CA . GLY A 1 267 ? -9.672 -8.870 15.390 1.00 94.62 267 GLY A CA 1
ATOM 1997 C C . GLY A 1 267 ? -8.731 -8.344 14.306 1.00 94.62 267 GLY A C 1
ATOM 1998 O O . GLY A 1 267 ? -8.863 -7.204 13.866 1.00 94.62 267 GLY A O 1
ATOM 1999 N N . GLU A 1 268 ? -7.796 -9.175 13.851 1.00 95.31 268 GLU A N 1
ATOM 2000 C CA . GLU A 1 268 ? -6.866 -8.866 12.756 1.00 95.31 268 GLU A CA 1
ATOM 2001 C C . GLU A 1 268 ? -6.991 -9.891 11.630 1.00 95.31 268 GLU A C 1
ATOM 2003 O O . GLU A 1 268 ? -6.802 -11.090 11.850 1.00 95.31 268 GLU A O 1
ATOM 2008 N N . ILE A 1 269 ? -7.219 -9.424 10.400 1.00 96.81 269 ILE A N 1
ATOM 2009 C CA . ILE A 1 269 ? -7.068 -10.241 9.193 1.00 96.81 269 ILE A CA 1
ATOM 2010 C C . ILE A 1 269 ? -5.839 -9.780 8.414 1.00 96.81 269 ILE A C 1
ATOM 2012 O O . ILE A 1 269 ? -5.805 -8.683 7.852 1.00 96.81 269 ILE A O 1
ATOM 2016 N N . VAL A 1 270 ? -4.868 -10.682 8.285 1.00 96.31 270 VAL A N 1
ATOM 2017 C CA . VAL A 1 270 ? -3.724 -10.516 7.387 1.00 96.31 270 VAL A CA 1
ATOM 2018 C C . VAL A 1 270 ? -4.072 -11.094 6.018 1.00 96.31 270 VAL A C 1
ATOM 2020 O O . VAL A 1 270 ? -4.175 -12.312 5.839 1.00 96.31 270 VAL A O 1
ATOM 2023 N N . VAL A 1 271 ? -4.266 -10.223 5.032 1.00 97.62 271 VAL A N 1
ATOM 2024 C CA . VAL A 1 271 ? -4.550 -10.597 3.645 1.00 97.62 271 VAL A CA 1
ATOM 2025 C C . VAL A 1 271 ? -3.238 -10.659 2.872 1.00 97.62 271 VAL A C 1
ATOM 2027 O O . VAL A 1 271 ? -2.622 -9.629 2.606 1.00 97.62 271 VAL A O 1
ATOM 2030 N N . THR A 1 272 ? -2.813 -11.857 2.475 1.00 96.94 272 THR A N 1
ATOM 2031 C CA . THR A 1 272 ? -1.644 -12.026 1.605 1.00 96.94 272 THR A CA 1
ATOM 2032 C C . THR A 1 272 ? -2.087 -12.164 0.152 1.00 96.94 272 THR A C 1
ATOM 2034 O O . THR A 1 272 ? -3.061 -12.862 -0.147 1.00 96.94 272 THR A O 1
ATOM 2037 N N . PHE A 1 273 ? -1.389 -11.493 -0.764 1.00 97.38 273 PHE A N 1
ATOM 2038 C CA . PHE A 1 273 ? -1.600 -11.658 -2.201 1.00 97.38 273 PHE A CA 1
ATOM 2039 C C . PHE A 1 273 ? -0.277 -11.891 -2.919 1.00 97.38 273 PHE A C 1
ATOM 2041 O O . PHE A 1 273 ? 0.650 -11.090 -2.788 1.00 97.38 273 PHE A O 1
ATOM 2048 N N . SER A 1 274 ? -0.256 -12.939 -3.736 1.00 96.25 274 SER A N 1
ATOM 2049 C CA . SER A 1 274 ? 0.868 -13.329 -4.583 1.00 96.25 274 SER A CA 1
ATOM 2050 C C . SER A 1 274 ? 0.369 -13.455 -6.017 1.00 96.25 274 SER A C 1
ATOM 2052 O O . SER A 1 274 ? -0.460 -14.325 -6.308 1.00 96.25 274 SER A O 1
ATOM 2054 N N . GLY A 1 275 ? 0.848 -12.607 -6.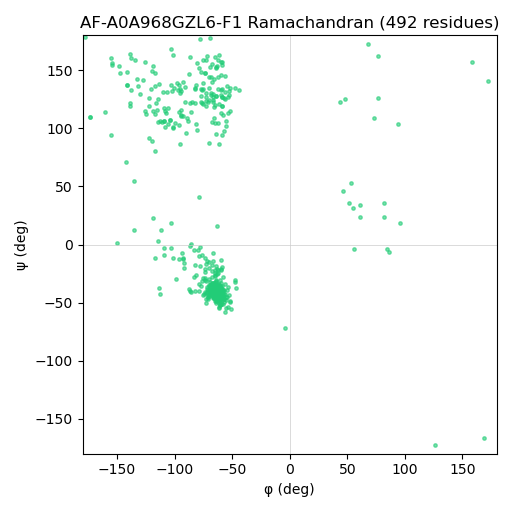925 1.00 95.56 275 GLY A N 1
ATOM 2055 C CA . GLY A 1 275 ? 0.370 -12.630 -8.306 1.00 95.56 275 GLY A CA 1
ATOM 2056 C C . GLY A 1 275 ? 0.814 -11.441 -9.150 1.00 95.56 275 GLY A C 1
ATOM 2057 O O . GLY A 1 275 ? 1.694 -10.666 -8.774 1.00 95.56 275 GLY A O 1
ATOM 2058 N N . HIS A 1 276 ? 0.179 -11.286 -10.312 1.00 94.81 276 HIS A N 1
ATOM 2059 C CA . HIS A 1 276 ? 0.309 -10.088 -11.136 1.00 94.81 276 HIS A CA 1
ATOM 2060 C C . HIS A 1 276 ? -0.447 -8.906 -10.538 1.00 94.81 276 HIS A C 1
ATOM 2062 O O . HIS A 1 276 ? -1.539 -9.031 -9.981 1.00 94.81 276 HIS A O 1
ATOM 2068 N N . GLY A 1 277 ? 0.117 -7.730 -10.766 1.00 91.69 277 GLY A N 1
ATOM 2069 C CA . GLY A 1 277 ? -0.397 -6.449 -10.318 1.00 91.69 277 GLY A CA 1
ATOM 2070 C C . GLY A 1 277 ? 0.491 -5.320 -10.826 1.00 91.69 277 GLY A C 1
ATOM 2071 O O . GLY A 1 277 ? 1.503 -5.547 -11.502 1.00 91.69 277 GLY A O 1
ATOM 2072 N N . GLY A 1 278 ? 0.105 -4.095 -10.502 1.00 85.19 278 GLY A N 1
ATOM 2073 C CA . GLY A 1 278 ? 0.910 -2.909 -10.763 1.00 85.19 278 GLY A CA 1
ATOM 2074 C C . GLY A 1 278 ? 0.088 -1.643 -10.792 1.00 85.19 278 GLY A C 1
ATOM 2075 O O . GLY A 1 278 ? -1.111 -1.685 -11.000 1.00 85.19 278 GLY A O 1
ATOM 2076 N N . GLY A 1 279 ? 0.714 -0.490 -10.561 1.00 79.25 279 GLY A N 1
ATOM 2077 C CA . GLY A 1 279 ? 0.020 0.793 -10.711 1.00 79.25 279 GLY A CA 1
ATOM 2078 C C . GLY A 1 279 ? -1.192 0.964 -9.782 1.00 79.25 279 GLY A C 1
ATOM 2079 O O . GLY A 1 279 ? -2.094 1.726 -10.111 1.00 79.25 279 GLY A O 1
ATOM 2080 N N . GLY A 1 280 ? -1.234 0.252 -8.650 1.00 84.50 280 GLY A N 1
ATOM 2081 C CA . GLY A 1 280 ? -2.326 0.355 -7.676 1.00 84.50 280 GLY A CA 1
ATOM 2082 C C . GLY A 1 280 ? -3.432 -0.675 -7.808 1.00 84.50 280 GLY A C 1
ATOM 2083 O O . GLY A 1 280 ? -4.512 -0.451 -7.274 1.00 84.50 280 GLY A O 1
ATOM 2084 N N . TRP A 1 281 ? -3.197 -1.784 -8.502 1.00 92.56 281 TRP A N 1
ATOM 2085 C CA . TRP A 1 281 ? -4.142 -2.894 -8.572 1.00 92.56 281 TRP A CA 1
ATOM 2086 C C . TRP A 1 281 ? -3.446 -4.252 -8.463 1.00 92.56 281 TRP A C 1
ATOM 2088 O O . TRP A 1 281 ? -2.245 -4.379 -8.716 1.00 92.56 281 TRP A O 1
ATOM 2098 N N . ILE A 1 282 ? -4.235 -5.267 -8.120 1.00 96.25 282 ILE A N 1
ATOM 2099 C CA . ILE A 1 282 ? -3.889 -6.694 -8.175 1.00 96.25 282 ILE A CA 1
ATOM 2100 C C . ILE A 1 282 ? -4.814 -7.397 -9.173 1.00 96.25 282 ILE A C 1
ATOM 2102 O O . ILE A 1 282 ? -5.952 -6.966 -9.357 1.00 96.25 282 ILE A O 1
ATOM 2106 N N . SER A 1 283 ? -4.343 -8.433 -9.866 1.00 96.81 283 SER A N 1
ATOM 2107 C CA . SER A 1 283 ? -5.122 -9.111 -10.912 1.00 96.81 283 SER A CA 1
ATOM 2108 C C . SER A 1 283 ? -5.559 -10.507 -10.492 1.00 96.81 283 SER A C 1
ATOM 2110 O O . SER A 1 283 ? -4.746 -11.322 -10.047 1.00 96.81 283 SER A O 1
ATOM 2112 N N . GLY A 1 284 ? -6.849 -10.783 -10.689 1.00 97.88 284 GLY A N 1
ATOM 2113 C CA . GLY A 1 284 ? -7.376 -12.139 -10.660 1.00 97.88 284 GLY A CA 1
ATOM 2114 C C . GLY A 1 284 ? -6.943 -12.930 -11.893 1.00 97.88 284 GLY A C 1
ATOM 2115 O O . GLY A 1 284 ? -6.552 -12.371 -12.917 1.00 97.88 284 GLY A O 1
ATOM 2116 N N . VAL A 1 285 ? -7.033 -14.257 -11.825 1.00 98.00 285 VAL A N 1
ATOM 2117 C CA . VAL A 1 285 ? -6.599 -15.132 -12.936 1.00 98.00 285 VAL A CA 1
ATOM 2118 C C . VAL A 1 285 ? -7.438 -15.002 -14.211 1.00 98.00 285 VAL A C 1
ATOM 2120 O O . VAL A 1 285 ? -7.046 -15.469 -15.283 1.00 98.00 285 VAL A O 1
ATOM 2123 N N . ASP A 1 286 ? -8.606 -14.375 -14.104 1.00 97.12 286 ASP A N 1
ATOM 2124 C CA . ASP A 1 286 ? -9.480 -14.001 -15.211 1.00 97.12 286 ASP A CA 1
ATOM 2125 C C . ASP A 1 286 ? -8.992 -12.764 -15.984 1.00 97.12 286 ASP A C 1
ATOM 2127 O O . ASP A 1 286 ? -9.502 -12.496 -17.072 1.00 97.12 286 ASP A O 1
ATOM 2131 N N . GLY A 1 287 ? -7.968 -12.070 -15.479 1.00 93.06 287 GLY A N 1
ATOM 2132 C CA . GLY A 1 287 ? -7.399 -10.857 -16.067 1.00 93.06 287 GLY A CA 1
ATOM 2133 C C . GLY A 1 287 ? -8.108 -9.573 -15.634 1.00 93.06 287 GLY A C 1
ATOM 2134 O O . GLY A 1 287 ? -7.622 -8.486 -15.942 1.00 93.06 287 GLY A O 1
ATOM 2135 N N . GLU A 1 288 ? -9.211 -9.689 -14.895 1.00 96.75 288 GLU A N 1
ATOM 2136 C CA . GLU A 1 288 ? -9.851 -8.559 -14.231 1.00 96.75 288 GLU A CA 1
ATOM 2137 C C . GLU A 1 288 ? -9.001 -8.108 -13.033 1.00 96.75 288 GLU A C 1
ATOM 2139 O O . GLU A 1 288 ? -8.161 -8.855 -12.508 1.00 96.75 288 GLU A O 1
ATOM 2144 N N . THR A 1 289 ? -9.191 -6.862 -12.602 1.00 96.19 289 THR A N 1
ATOM 2145 C CA . THR A 1 289 ? -8.363 -6.244 -11.562 1.00 96.19 289 THR A CA 1
ATOM 2146 C C . THR A 1 289 ? -9.175 -5.820 -10.345 1.00 96.19 289 THR A C 1
ATOM 2148 O O . THR A 1 289 ? -10.347 -5.459 -10.433 1.00 96.19 289 THR A O 1
ATOM 2151 N N . VAL A 1 290 ? -8.524 -5.865 -9.185 1.00 96.56 290 VAL A N 1
ATOM 2152 C CA . VAL A 1 290 ? -8.986 -5.255 -7.940 1.00 96.56 290 VAL A CA 1
ATOM 2153 C C . VAL A 1 290 ? -8.102 -4.042 -7.684 1.00 96.56 290 VAL A C 1
ATOM 2155 O O . VAL A 1 290 ? -6.896 -4.164 -7.465 1.00 96.56 290 VAL A O 1
ATOM 2158 N N . SER A 1 291 ? -8.701 -2.862 -7.766 1.00 94.50 291 SER A N 1
ATOM 2159 C CA . SER A 1 291 ? -8.039 -1.577 -7.550 1.00 94.50 291 SER A CA 1
ATOM 2160 C C . SER A 1 291 ? -7.775 -1.299 -6.070 1.00 94.50 291 SER A C 1
ATOM 2162 O O . SER A 1 291 ? -8.469 -1.807 -5.191 1.00 94.50 291 SER A O 1
ATOM 2164 N N . GLY A 1 292 ? -6.823 -0.411 -5.786 1.00 88.94 292 GLY A N 1
ATOM 2165 C CA . GLY A 1 292 ? -6.548 0.066 -4.432 1.00 88.94 292 GLY A CA 1
ATOM 2166 C C . GLY A 1 292 ? -7.777 0.682 -3.756 1.00 88.94 292 GLY A C 1
ATOM 2167 O O . GLY A 1 292 ? -7.974 0.467 -2.568 1.00 88.94 292 GLY A O 1
ATOM 2168 N N . ASN A 1 293 ? -8.665 1.347 -4.507 1.00 88.25 293 ASN A N 1
ATOM 2169 C CA . ASN A 1 293 ? -9.926 1.867 -3.963 1.00 88.25 293 ASN A CA 1
ATOM 2170 C C . ASN A 1 293 ? -10.852 0.747 -3.473 1.00 88.25 293 ASN A C 1
ATOM 2172 O O . ASN A 1 293 ? -11.454 0.881 -2.414 1.00 88.25 293 ASN A O 1
ATOM 2176 N N . GLN A 1 294 ? -10.929 -0.373 -4.197 1.00 93.88 294 GLN A N 1
ATOM 2177 C CA . GLN A 1 294 ? -11.700 -1.538 -3.751 1.00 93.88 294 GLN A CA 1
ATOM 2178 C C . GLN A 1 294 ? -11.065 -2.191 -2.513 1.00 93.88 294 GLN A C 1
ATOM 2180 O O . GLN A 1 294 ? -11.782 -2.673 -1.640 1.00 93.88 294 GLN A O 1
ATOM 2185 N N . LEU A 1 295 ? -9.731 -2.175 -2.389 1.00 94.06 295 LEU A N 1
ATOM 2186 C CA . LEU A 1 295 ? -9.052 -2.607 -1.159 1.00 94.06 295 LEU A CA 1
ATOM 2187 C C . LEU A 1 295 ? -9.354 -1.660 0.017 1.00 94.06 295 LEU A C 1
ATOM 2189 O O . LEU A 1 295 ? -9.634 -2.125 1.118 1.00 94.06 295 LEU A O 1
ATOM 2193 N N . ALA A 1 296 ? -9.383 -0.346 -0.221 1.00 89.81 296 ALA A N 1
ATOM 2194 C CA . ALA A 1 296 ? -9.782 0.646 0.776 1.00 89.81 296 ALA A CA 1
ATOM 2195 C C . ALA A 1 296 ? -11.262 0.520 1.179 1.00 89.81 296 ALA A C 1
ATOM 2197 O O . ALA A 1 296 ? -11.609 0.719 2.338 1.00 89.81 296 ALA A O 1
ATOM 2198 N N . GLU A 1 297 ? -12.153 0.164 0.252 1.00 89.81 297 GLU A N 1
ATOM 2199 C CA . GLU A 1 297 ? -13.547 -0.179 0.562 1.00 89.81 297 GLU A CA 1
ATOM 2200 C C . GLU A 1 297 ? -13.642 -1.405 1.473 1.00 89.81 297 GLU A C 1
ATOM 2202 O O . GLU A 1 297 ? -14.392 -1.374 2.446 1.00 89.81 297 GLU A O 1
ATOM 2207 N N . LEU A 1 298 ? -12.854 -2.454 1.212 1.00 93.38 298 LEU A N 1
ATOM 2208 C CA . LEU A 1 298 ? -12.773 -3.616 2.103 1.00 93.38 298 LEU A CA 1
ATOM 2209 C C . LEU A 1 298 ? -12.242 -3.235 3.489 1.00 93.38 298 LEU A C 1
ATOM 2211 O O . LEU A 1 298 ? -12.752 -3.738 4.482 1.00 93.38 298 LEU A O 1
ATOM 2215 N N . ALA A 1 299 ? -11.257 -2.341 3.563 1.00 91.69 299 ALA A N 1
ATOM 2216 C CA . ALA A 1 299 ? -10.714 -1.848 4.825 1.00 91.69 299 ALA A CA 1
ATOM 2217 C C . ALA A 1 299 ? -11.721 -1.030 5.635 1.00 91.69 299 ALA A C 1
ATOM 2219 O O . ALA A 1 299 ? -11.857 -1.255 6.833 1.00 91.69 299 ALA A O 1
ATOM 2220 N N . ARG A 1 300 ? -12.452 -0.113 4.989 1.00 88.94 300 ARG A N 1
ATOM 2221 C CA . ARG A 1 300 ? -13.533 0.639 5.642 1.00 88.94 300 ARG A CA 1
ATOM 2222 C C . ARG A 1 300 ? -14.605 -0.311 6.164 1.00 88.94 300 ARG A C 1
ATOM 2224 O O . ARG A 1 300 ? -14.943 -0.247 7.336 1.00 88.94 300 ARG A O 1
ATOM 2231 N N . HIS A 1 301 ? -15.017 -1.264 5.330 1.00 89.31 301 HIS A N 1
ATOM 2232 C CA . HIS A 1 301 ? -15.946 -2.308 5.739 1.00 89.31 301 HIS A CA 1
ATOM 2233 C C . HIS A 1 301 ? -15.420 -3.099 6.945 1.00 89.31 301 HIS A C 1
ATOM 2235 O O . HIS A 1 301 ? -16.145 -3.285 7.907 1.00 89.31 301 HIS A O 1
ATOM 2241 N N . ALA A 1 302 ? -14.156 -3.526 6.947 1.00 92.44 302 ALA A N 1
ATOM 2242 C CA . ALA A 1 302 ? -13.561 -4.226 8.086 1.00 92.44 302 ALA A CA 1
ATOM 2243 C C . ALA A 1 302 ? -13.566 -3.387 9.371 1.00 92.44 302 ALA A C 1
ATOM 2245 O O . ALA A 1 302 ? -13.910 -3.905 10.433 1.00 92.44 302 ALA A O 1
ATOM 2246 N N . ALA A 1 303 ? -13.253 -2.093 9.270 1.00 88.88 303 ALA A N 1
ATOM 2247 C CA . ALA A 1 303 ? -13.279 -1.181 10.407 1.00 88.88 303 ALA A CA 1
ATOM 2248 C C . ALA A 1 303 ? -14.689 -1.050 11.008 1.00 88.88 303 ALA A C 1
ATOM 2250 O O . ALA A 1 303 ? -14.817 -1.038 12.234 1.00 88.88 303 ALA A O 1
ATOM 2251 N N . ASP A 1 304 ? -15.735 -1.046 10.174 1.00 85.50 304 ASP A N 1
ATOM 2252 C CA . ASP A 1 304 ? -17.138 -1.063 10.622 1.00 85.50 304 ASP A CA 1
ATOM 2253 C C . ASP A 1 304 ? -17.477 -2.349 11.407 1.00 85.50 304 ASP A C 1
ATOM 2255 O O . ASP A 1 304 ? -18.388 -2.366 12.229 1.00 85.50 304 ASP A O 1
ATOM 2259 N N . PHE A 1 305 ? -16.706 -3.422 11.210 1.00 87.88 305 PHE A N 1
ATOM 2260 C CA . PHE A 1 305 ? -16.823 -4.700 11.913 1.00 87.88 305 PHE A CA 1
ATOM 2261 C C . PHE A 1 305 ? -15.748 -4.904 12.997 1.00 87.88 305 PHE A C 1
ATOM 2263 O O . PHE A 1 305 ? -15.526 -6.031 13.428 1.00 87.88 305 PHE A O 1
AT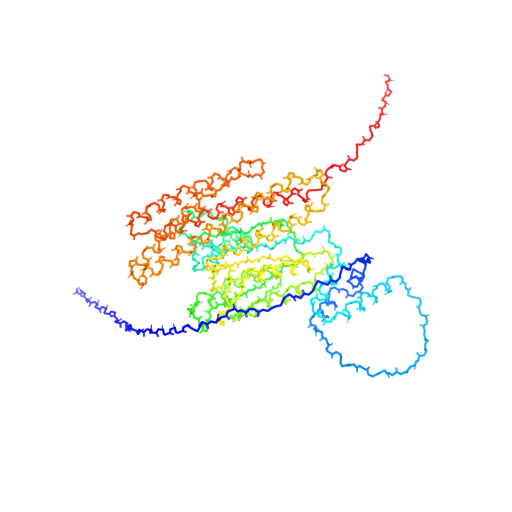OM 2270 N N . ASN A 1 306 ? -15.076 -3.848 13.477 1.00 90.12 306 ASN A N 1
ATOM 2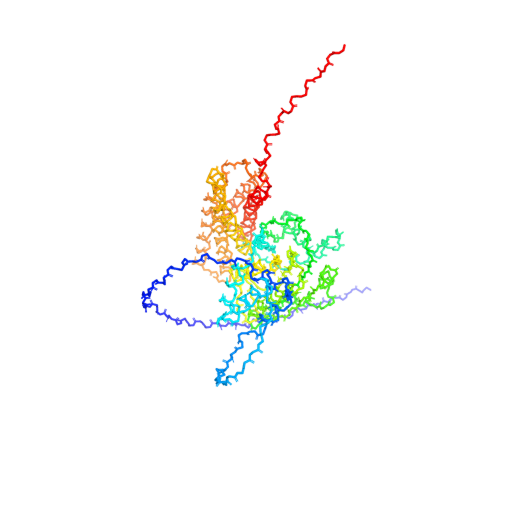271 C CA . ASN A 1 306 ? -13.979 -3.957 14.458 1.00 90.12 306 ASN A CA 1
ATOM 2272 C C . ASN A 1 306 ? -12.888 -4.965 14.038 1.00 90.12 306 ASN A C 1
ATOM 2274 O O . ASN A 1 306 ? -12.309 -5.672 14.866 1.00 90.12 306 ASN A O 1
ATOM 2278 N N . VAL A 1 307 ? -12.607 -5.036 12.739 1.00 92.88 307 VAL A N 1
ATOM 2279 C CA . VAL A 1 307 ? -11.551 -5.868 12.163 1.00 92.88 307 VAL A CA 1
ATOM 2280 C C . VAL A 1 307 ? -10.480 -4.966 11.559 1.00 92.88 307 VAL A C 1
ATOM 2282 O O . VAL A 1 307 ? -10.763 -4.129 10.702 1.00 92.88 307 VAL A O 1
ATOM 2285 N N . HIS A 1 308 ? -9.233 -5.159 11.978 1.00 93.94 308 HIS A N 1
ATOM 2286 C CA . HIS A 1 308 ? -8.061 -4.554 11.350 1.00 93.94 308 HIS A CA 1
ATOM 2287 C C . HIS A 1 308 ? -7.633 -5.363 10.129 1.00 93.94 308 HIS A C 1
ATOM 2289 O O . HIS A 1 308 ? -7.539 -6.590 10.203 1.00 93.94 308 HIS A O 1
ATOM 2295 N N . LEU A 1 309 ? -7.357 -4.689 9.009 1.00 95.06 309 LEU A N 1
ATOM 2296 C CA . LEU A 1 309 ? -6.790 -5.332 7.822 1.00 95.06 309 LEU A CA 1
ATOM 2297 C C . LEU A 1 309 ? -5.323 -4.959 7.647 1.00 95.06 309 LEU A C 1
ATOM 2299 O O . LEU A 1 309 ? -4.968 -3.780 7.588 1.00 95.06 309 LEU A O 1
ATOM 2303 N N . VAL A 1 310 ? -4.502 -5.984 7.432 1.00 95.44 310 VAL A N 1
ATOM 2304 C CA . VAL A 1 310 ? -3.110 -5.848 6.999 1.00 95.44 310 VAL A CA 1
ATOM 2305 C C . VAL A 1 310 ? -2.960 -6.535 5.648 1.00 95.44 310 VAL A C 1
ATOM 2307 O O . VAL A 1 310 ? -3.098 -7.751 5.542 1.00 95.44 310 VAL A O 1
ATOM 2310 N N . PHE A 1 311 ? -2.670 -5.775 4.597 1.00 96.12 311 PHE A N 1
ATOM 2311 C CA . PHE A 1 311 ? -2.382 -6.320 3.274 1.00 96.12 311 PHE A CA 1
ATOM 23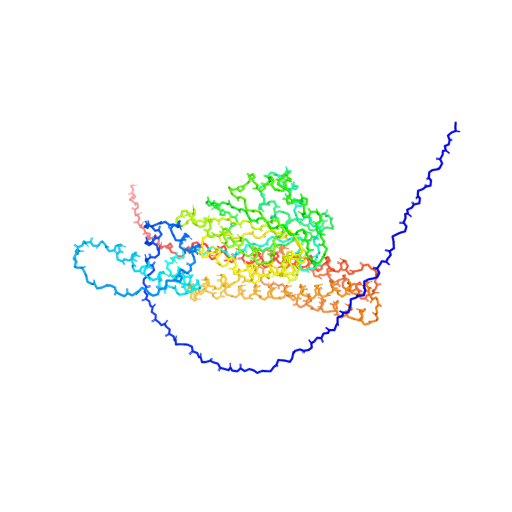12 C C . PHE A 1 311 ? -0.881 -6.556 3.114 1.00 96.12 311 PHE A C 1
ATOM 2314 O O . PHE A 1 311 ? -0.100 -5.614 3.195 1.00 96.12 311 PHE A O 1
ATOM 2321 N N . VAL A 1 312 ? -0.478 -7.791 2.820 1.00 95.31 312 VAL A N 1
ATOM 2322 C CA . VAL A 1 312 ? 0.903 -8.157 2.471 1.00 95.31 312 VAL A CA 1
ATOM 2323 C C . VAL A 1 312 ? 0.939 -8.547 0.996 1.00 95.31 312 VAL A C 1
ATOM 2325 O O . VAL A 1 312 ? 0.431 -9.600 0.610 1.00 95.31 312 VAL A O 1
ATOM 2328 N N . LEU A 1 313 ? 1.486 -7.671 0.154 1.00 95.12 313 LEU A N 1
ATOM 2329 C CA . LEU A 1 313 ? 1.325 -7.734 -1.299 1.00 95.12 313 LEU A CA 1
ATOM 2330 C C . LEU A 1 313 ? 2.656 -8.017 -2.002 1.00 95.12 313 LEU A C 1
ATOM 2332 O O . LEU A 1 313 ? 3.504 -7.128 -2.170 1.00 95.12 313 LEU A O 1
ATOM 2336 N N . ASP A 1 314 ? 2.811 -9.251 -2.475 1.00 92.88 314 ASP A N 1
ATOM 2337 C CA . ASP A 1 314 ? 3.913 -9.663 -3.338 1.00 92.88 314 ASP A CA 1
ATOM 2338 C C . ASP A 1 314 ? 3.493 -9.584 -4.814 1.00 92.88 314 ASP A C 1
ATOM 2340 O O . ASP A 1 314 ? 2.955 -10.517 -5.414 1.00 92.88 314 ASP A O 1
ATOM 2344 N N . THR A 1 315 ? 3.663 -8.391 -5.383 1.00 90.94 315 THR A N 1
ATOM 2345 C CA . THR A 1 315 ? 3.268 -8.056 -6.747 1.00 90.94 315 THR A CA 1
ATOM 2346 C C . THR A 1 315 ? 4.121 -6.911 -7.277 1.00 90.94 315 THR A C 1
ATOM 2348 O O . THR A 1 315 ? 4.641 -6.081 -6.531 1.00 90.94 315 THR A O 1
ATOM 2351 N N . CYS A 1 316 ? 4.268 -6.844 -8.596 1.00 89.94 316 CYS A N 1
ATOM 2352 C CA . CYS A 1 316 ? 4.978 -5.758 -9.256 1.00 89.94 316 CYS A CA 1
ATOM 2353 C C . CYS A 1 316 ? 4.302 -4.407 -9.003 1.00 89.94 316 CYS A C 1
ATOM 2355 O O . CYS A 1 316 ? 3.076 -4.325 -9.007 1.00 89.94 316 CYS A O 1
ATOM 2357 N N . ARG A 1 317 ? 5.104 -3.345 -8.867 1.00 86.19 317 ARG A N 1
ATOM 2358 C CA . ARG A 1 317 ? 4.684 -1.938 -8.798 1.00 86.19 317 ARG A CA 1
ATOM 2359 C C . ARG A 1 317 ? 3.510 -1.686 -7.849 1.00 86.19 317 ARG A C 1
ATOM 2361 O O . ARG A 1 317 ? 2.545 -1.010 -8.220 1.00 86.19 317 ARG A O 1
ATOM 2368 N N . ALA A 1 318 ? 3.586 -2.270 -6.659 1.00 88.00 318 ALA A N 1
ATOM 2369 C CA . ALA A 1 318 ? 2.522 -2.300 -5.661 1.00 88.00 318 ALA A CA 1
ATOM 2370 C C . ALA A 1 318 ? 2.442 -1.025 -4.804 1.00 88.00 318 ALA A C 1
ATOM 2372 O O . ALA A 1 318 ? 1.389 -0.750 -4.234 1.00 88.00 318 ALA A O 1
ATOM 2373 N N . GLY A 1 319 ? 3.504 -0.212 -4.778 1.00 86.44 319 GLY A N 1
ATOM 2374 C CA . GLY A 1 319 ? 3.602 1.025 -3.992 1.00 86.44 319 GLY A CA 1
ATOM 2375 C C . GLY A 1 319 ? 2.414 1.999 -4.067 1.00 86.44 319 GLY A C 1
ATOM 2376 O O . GLY A 1 319 ? 2.090 2.603 -3.050 1.00 86.44 319 GLY A O 1
ATOM 2377 N N . PRO A 1 320 ? 1.674 2.134 -5.184 1.00 88.31 320 PRO A N 1
ATOM 2378 C CA . PRO A 1 320 ? 0.451 2.936 -5.203 1.00 88.31 320 PRO A CA 1
ATOM 2379 C C . PRO A 1 320 ? -0.618 2.482 -4.191 1.00 88.31 320 PRO A C 1
ATOM 2381 O O . PRO A 1 320 ? -1.401 3.307 -3.734 1.00 88.31 320 PRO A O 1
ATOM 2384 N N . ILE A 1 321 ? -0.657 1.198 -3.812 1.00 90.44 321 ILE A N 1
ATOM 2385 C CA . ILE A 1 321 ? -1.570 0.685 -2.774 1.00 90.44 321 ILE A CA 1
ATOM 2386 C C . ILE A 1 321 ? -1.157 1.203 -1.390 1.00 90.44 321 ILE A C 1
ATOM 2388 O O . ILE A 1 321 ? -2.018 1.565 -0.591 1.00 90.44 321 ILE A O 1
ATOM 2392 N N . THR A 1 322 ? 0.146 1.335 -1.131 1.00 91.44 322 THR A N 1
ATOM 2393 C CA . THR A 1 322 ? 0.666 2.022 0.060 1.00 91.44 322 THR A CA 1
ATOM 2394 C C . THR A 1 322 ? 0.209 3.478 0.110 1.00 91.44 322 THR A C 1
ATOM 2396 O O . THR A 1 322 ? -0.230 3.942 1.160 1.00 91.44 322 THR A O 1
ATOM 2399 N N . THR A 1 323 ? 0.208 4.187 -1.023 1.00 89.19 323 THR A N 1
ATOM 2400 C CA . THR A 1 323 ? -0.341 5.551 -1.075 1.00 89.19 323 THR A CA 1
ATOM 2401 C C . THR A 1 323 ? -1.842 5.585 -0.791 1.00 89.19 323 THR A C 1
ATOM 2403 O O . THR A 1 323 ? -2.316 6.499 -0.124 1.00 89.19 323 THR A O 1
ATOM 2406 N N . VAL A 1 324 ? -2.612 4.584 -1.230 1.00 89.81 324 VAL A N 1
ATOM 2407 C CA . VAL A 1 324 ? -4.035 4.491 -0.861 1.00 89.81 324 VAL A CA 1
ATOM 2408 C C . VAL A 1 324 ? -4.204 4.329 0.654 1.00 89.81 324 VAL A C 1
ATOM 2410 O O . VAL A 1 324 ? -5.043 5.014 1.235 1.00 89.81 324 VAL A O 1
ATOM 2413 N N . ALA A 1 325 ? -3.378 3.509 1.311 1.00 92.06 325 ALA A N 1
ATOM 2414 C CA . ALA A 1 325 ? -3.383 3.393 2.773 1.00 92.06 325 ALA A CA 1
ATOM 2415 C C . ALA A 1 325 ? -3.084 4.742 3.460 1.00 92.06 325 ALA A C 1
ATOM 2417 O O . ALA A 1 325 ? -3.771 5.121 4.407 1.00 92.06 325 ALA A O 1
ATOM 2418 N N . GLN A 1 326 ? -2.121 5.514 2.939 1.00 92.25 326 GLN A N 1
ATOM 2419 C CA . GLN A 1 326 ? -1.811 6.873 3.415 1.00 92.25 326 GLN A CA 1
ATOM 2420 C C . GLN A 1 326 ? -2.976 7.860 3.207 1.00 92.25 326 GLN A C 1
ATOM 2422 O O . GLN A 1 326 ? -3.214 8.733 4.038 1.00 92.25 326 GLN A O 1
ATOM 2427 N N . VAL A 1 327 ? -3.742 7.732 2.122 1.00 90.25 327 VAL A N 1
ATOM 2428 C CA . VAL A 1 327 ? -4.930 8.571 1.896 1.00 90.25 327 VAL A CA 1
ATOM 2429 C C . VAL A 1 327 ? -6.043 8.233 2.889 1.00 90.25 327 VAL A C 1
ATOM 2431 O O . VAL A 1 327 ? -6.661 9.142 3.443 1.00 90.25 327 VAL A O 1
ATOM 2434 N N . GLU A 1 328 ? -6.292 6.950 3.158 1.00 90.25 328 GLU A N 1
ATOM 2435 C CA . GLU A 1 328 ? -7.279 6.538 4.167 1.00 90.25 328 GLU A CA 1
ATOM 2436 C C . GLU A 1 328 ? -6.863 6.969 5.582 1.00 90.25 328 GLU A C 1
ATOM 2438 O O . GLU A 1 328 ? -7.688 7.450 6.359 1.00 90.25 328 GLU A O 1
ATOM 2443 N N . ALA A 1 329 ? -5.567 6.894 5.885 1.00 91.50 329 ALA A N 1
ATOM 2444 C CA . ALA A 1 329 ? -4.932 7.492 7.057 1.00 91.50 329 ALA A CA 1
ATOM 2445 C C . ALA A 1 329 ? -5.261 8.972 7.241 1.00 91.50 329 ALA A C 1
ATOM 2447 O O . ALA A 1 329 ? -5.782 9.360 8.288 1.00 91.50 329 ALA A O 1
ATOM 2448 N N . ILE A 1 330 ? -5.002 9.784 6.219 1.00 90.88 330 ILE A N 1
ATOM 2449 C CA . ILE A 1 330 ? -5.293 11.221 6.238 1.00 90.88 330 ILE A CA 1
ATOM 2450 C C . ILE A 1 330 ? -6.784 11.463 6.495 1.00 90.88 330 ILE A C 1
ATOM 2452 O O . ILE A 1 330 ? -7.130 12.245 7.377 1.00 90.88 330 ILE A O 1
ATOM 2456 N N . ARG A 1 331 ? -7.671 10.745 5.793 1.00 89.00 331 ARG A N 1
ATOM 2457 C CA . ARG A 1 331 ? -9.131 10.863 5.972 1.00 89.00 331 ARG A CA 1
ATOM 2458 C C . ARG A 1 331 ? -9.574 10.529 7.395 1.00 89.00 331 ARG A C 1
ATOM 2460 O O . ARG A 1 331 ? -10.434 11.213 7.948 1.00 89.00 331 ARG A O 1
ATOM 2467 N N . SER A 1 332 ? -8.992 9.488 7.988 1.00 88.94 332 SER A N 1
ATOM 2468 C CA . SER A 1 332 ? -9.275 9.095 9.370 1.00 88.94 332 SER A CA 1
ATOM 2469 C C . SER A 1 332 ? -8.828 10.170 10.368 1.00 88.94 332 SER A C 1
ATOM 2471 O O . SER A 1 332 ? -9.589 10.534 11.269 1.00 88.94 332 SER A O 1
ATOM 2473 N N . LEU A 1 333 ? -7.633 10.742 10.179 1.00 89.56 333 LEU A N 1
ATOM 2474 C CA . LEU A 1 333 ? -7.137 11.847 11.005 1.00 89.56 333 LEU A CA 1
ATOM 2475 C C . LEU A 1 333 ? -8.016 13.099 10.859 1.00 89.56 333 LEU A C 1
ATOM 2477 O O . LEU A 1 333 ? -8.432 13.649 11.875 1.00 89.56 333 LEU A O 1
ATOM 2481 N N . ASP A 1 334 ? -8.385 13.495 9.637 1.00 89.56 334 ASP A N 1
ATOM 2482 C CA . ASP A 1 334 ? -9.298 14.621 9.376 1.00 89.56 334 ASP A CA 1
ATOM 2483 C C . ASP A 1 334 ? -10.638 14.450 10.116 1.00 89.56 334 ASP A C 1
ATOM 2485 O O . ASP A 1 334 ? -11.122 15.370 10.783 1.00 89.56 334 ASP A O 1
ATOM 2489 N N . ALA A 1 335 ? -11.224 13.250 10.067 1.00 88.06 335 ALA A N 1
ATOM 2490 C CA . ALA A 1 335 ? -12.479 12.952 10.755 1.00 88.06 335 ALA A CA 1
ATOM 2491 C C . ALA A 1 335 ? -12.363 13.047 12.288 1.00 88.06 335 ALA A C 1
ATOM 2493 O O . ALA A 1 335 ? -13.339 13.401 12.959 1.00 88.06 335 ALA A O 1
ATOM 2494 N N . ARG A 1 336 ? -11.189 12.743 12.856 1.00 88.62 336 ARG A N 1
ATOM 2495 C CA . ARG A 1 336 ? -10.904 12.905 14.292 1.00 88.62 336 ARG A CA 1
ATOM 2496 C C . ARG A 1 336 ? -10.679 14.370 14.654 1.00 88.62 336 ARG A C 1
ATOM 2498 O O . ARG A 1 336 ? -11.260 14.837 15.630 1.00 88.62 336 ARG A O 1
ATOM 2505 N N . LEU A 1 337 ? -9.918 15.108 13.846 1.00 90.06 337 LEU A N 1
ATOM 2506 C CA . LEU A 1 337 ? -9.672 16.541 14.038 1.00 90.06 337 LEU A CA 1
ATOM 2507 C C . LEU A 1 337 ? -10.961 17.360 14.028 1.00 90.06 337 LEU A C 1
ATOM 2509 O O . LEU A 1 337 ? -11.128 18.259 14.853 1.00 90.06 337 LEU A O 1
ATOM 2513 N N . ALA A 1 338 ? -11.913 17.000 13.167 1.00 89.06 338 ALA A N 1
ATOM 2514 C CA . ALA A 1 338 ? -13.223 17.641 13.106 1.00 89.06 338 ALA A CA 1
ATOM 2515 C C . ALA A 1 338 ? -14.020 17.557 14.427 1.00 89.06 338 ALA A C 1
ATOM 2517 O O . ALA A 1 338 ? -14.935 18.356 14.634 1.00 89.06 338 ALA A O 1
ATOM 2518 N N . ARG A 1 339 ? -13.672 16.624 15.327 1.00 88.25 339 ARG A N 1
ATOM 2519 C CA . ARG A 1 339 ? -14.300 16.451 16.650 1.00 88.25 339 ARG A CA 1
ATOM 2520 C C . ARG A 1 339 ? -13.591 17.221 17.767 1.00 88.25 339 ARG A C 1
ATOM 2522 O O . ARG A 1 339 ? -14.147 17.326 18.856 1.00 88.25 339 ARG A O 1
ATOM 2529 N N . LEU A 1 340 ? -12.392 17.753 17.520 1.00 87.06 340 LEU A N 1
ATOM 2530 C CA . LEU A 1 340 ? -11.653 18.540 18.508 1.00 87.06 340 LEU A CA 1
ATOM 2531 C C . LEU A 1 340 ? -12.187 19.979 18.612 1.00 87.06 340 LEU A C 1
ATOM 2533 O O . LEU A 1 340 ? -12.666 20.521 17.604 1.00 87.06 340 LEU A O 1
ATOM 2537 N N . PRO A 1 341 ? -12.056 20.630 19.786 1.00 89.19 341 PRO A N 1
ATOM 2538 C CA . PRO A 1 341 ? -12.289 22.065 19.938 1.00 89.19 341 PRO A CA 1
ATOM 2539 C C . PRO A 1 341 ? -11.409 22.892 18.990 1.00 89.19 341 PRO A C 1
ATOM 2541 O O . PRO A 1 341 ? -10.251 22.555 18.751 1.00 89.19 341 PRO A O 1
ATOM 2544 N N . GLU A 1 342 ? -11.934 24.014 18.491 1.00 85.50 342 GLU A N 1
ATOM 2545 C CA . GLU A 1 342 ? -11.269 24.862 17.486 1.00 85.50 342 GLU A CA 1
ATOM 2546 C C . GLU A 1 342 ? -9.854 25.306 17.906 1.00 85.50 342 GLU A C 1
ATOM 2548 O O . GLU A 1 342 ? -8.923 25.250 17.104 1.00 85.50 342 GLU A O 1
ATOM 2553 N N . GLY A 1 343 ? -9.656 25.635 19.189 1.00 82.44 343 GLY A N 1
ATOM 2554 C CA . GLY A 1 343 ? -8.360 26.067 19.728 1.00 82.44 343 GLY A CA 1
ATOM 2555 C C . GLY A 1 343 ? -7.249 25.007 19.697 1.00 82.44 343 GLY A C 1
ATOM 2556 O O . GLY A 1 343 ? -6.077 25.370 19.699 1.00 82.44 343 GLY A O 1
ATOM 2557 N N . GLN A 1 344 ? -7.591 23.715 19.627 1.00 84.25 344 GLN A N 1
ATOM 2558 C CA . GLN A 1 344 ? -6.627 22.606 19.526 1.00 84.25 344 GLN A CA 1
ATOM 2559 C C . GLN A 1 344 ? -6.402 22.156 18.073 1.00 84.25 344 GLN A C 1
ATOM 2561 O O . GLN A 1 344 ? -5.470 21.409 17.780 1.00 84.25 344 GLN A O 1
ATOM 2566 N N . ARG A 1 345 ? -7.256 22.601 17.144 1.00 88.19 345 ARG A N 1
ATOM 2567 C CA . ARG A 1 345 ? -7.337 22.055 15.788 1.00 88.19 345 ARG A CA 1
ATOM 2568 C C . ARG A 1 345 ? -6.288 22.631 14.832 1.00 88.19 345 ARG A C 1
ATOM 2570 O O . ARG A 1 345 ? -5.708 21.878 14.055 1.00 88.19 345 ARG A O 1
ATOM 2577 N N . GLY A 1 346 ? -6.019 23.936 14.909 1.00 87.12 346 GLY A N 1
ATOM 2578 C CA . GLY A 1 346 ? -5.212 24.663 13.916 1.00 87.12 346 GLY A CA 1
ATOM 2579 C C . GLY A 1 346 ? -3.821 24.066 13.632 1.00 87.12 346 GLY A C 1
ATOM 2580 O O . GLY A 1 346 ? -3.522 23.771 12.473 1.00 87.12 346 GLY A O 1
ATOM 2581 N N . PRO A 1 347 ? -2.967 23.836 14.651 1.00 87.50 347 PRO A N 1
ATOM 2582 C CA . PRO A 1 347 ? -1.638 23.253 14.438 1.00 87.50 347 PRO A CA 1
ATOM 2583 C C . PRO A 1 347 ? -1.677 21.832 13.853 1.00 87.50 347 PRO A C 1
ATOM 2585 O O . PRO A 1 347 ? -0.840 21.474 13.023 1.00 87.50 347 PRO A O 1
ATOM 2588 N N . LEU A 1 348 ? -2.661 21.025 14.256 1.00 90.50 348 LEU A N 1
ATOM 2589 C CA . LEU A 1 348 ? -2.814 19.648 13.788 1.00 90.50 348 LEU A CA 1
ATOM 2590 C C . LEU A 1 348 ? -3.336 19.586 12.348 1.00 90.50 348 LEU A C 1
ATOM 2592 O O . LEU A 1 348 ? -2.821 18.810 11.545 1.00 90.50 348 LEU A O 1
ATOM 2596 N N . GLU A 1 349 ? -4.298 20.440 11.992 1.00 91.12 349 GLU A N 1
ATOM 2597 C CA . GLU A 1 349 ? -4.780 20.581 10.613 1.00 91.12 349 GLU A CA 1
ATOM 2598 C C . GLU A 1 349 ? -3.658 20.994 9.663 1.00 91.12 349 GLU A C 1
ATOM 2600 O O . GLU A 1 349 ? -3.528 20.415 8.586 1.00 91.12 349 GLU A O 1
ATOM 2605 N N . ALA A 1 350 ? -2.814 21.952 10.060 1.00 90.44 350 ALA A N 1
ATOM 2606 C CA . ALA A 1 350 ? -1.675 22.369 9.246 1.00 90.44 350 ALA A CA 1
ATOM 2607 C C . ALA A 1 350 ? -0.731 21.191 8.946 1.00 90.44 350 ALA A C 1
ATOM 2609 O O . ALA A 1 350 ? -0.312 21.007 7.802 1.00 90.44 350 ALA A O 1
ATOM 2610 N N . ARG A 1 351 ? -0.459 20.340 9.945 1.00 91.06 351 ARG A N 1
ATOM 2611 C CA . ARG A 1 351 ? 0.364 19.131 9.778 1.00 91.06 351 ARG A CA 1
ATOM 2612 C C . ARG A 1 351 ? -0.304 18.084 8.888 1.00 91.06 351 ARG A C 1
ATOM 2614 O O . ARG A 1 351 ? 0.373 17.510 8.038 1.00 91.06 351 ARG A O 1
ATOM 2621 N N . VAL A 1 352 ? -1.614 17.856 9.022 1.00 91.62 352 VAL A N 1
ATOM 2622 C CA . VAL A 1 352 ? -2.344 16.948 8.117 1.00 91.62 352 VAL A CA 1
ATOM 2623 C C . VAL A 1 352 ? -2.296 17.455 6.676 1.00 91.62 352 VAL A C 1
ATOM 2625 O O . VAL A 1 352 ? -1.994 16.678 5.773 1.00 91.62 352 VAL A O 1
ATOM 2628 N N . ARG A 1 353 ? -2.513 18.756 6.445 1.00 92.12 353 ARG A N 1
ATOM 2629 C CA . ARG A 1 353 ? -2.439 19.362 5.102 1.00 92.12 353 ARG A CA 1
ATOM 2630 C C . ARG A 1 353 ? -1.052 19.249 4.484 1.00 92.12 353 ARG A C 1
ATOM 2632 O O . ARG A 1 353 ? -0.940 19.015 3.279 1.00 92.12 353 ARG A O 1
ATOM 2639 N N . GLU A 1 354 ? -0.010 19.378 5.297 1.00 92.31 354 GLU A N 1
ATOM 2640 C CA . GLU A 1 354 ? 1.368 19.188 4.855 1.00 92.31 354 GLU A CA 1
ATOM 2641 C C . GLU A 1 354 ? 1.641 17.730 4.455 1.00 92.31 354 GLU A C 1
ATOM 2643 O O . GLU A 1 354 ? 2.170 17.468 3.374 1.00 92.31 354 GLU A O 1
ATOM 2648 N N . ILE A 1 355 ? 1.197 16.760 5.257 1.00 91.31 35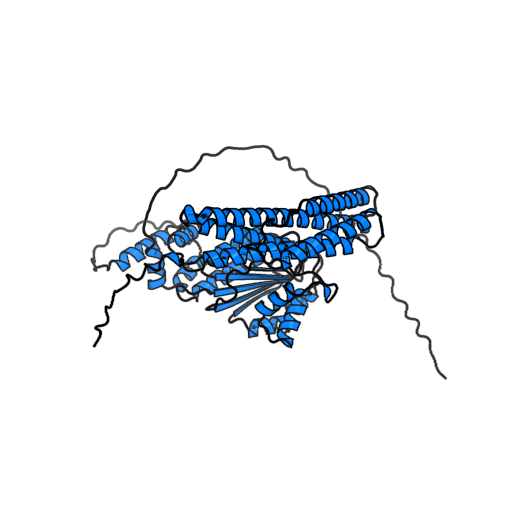5 ILE A N 1
ATOM 2649 C CA . ILE A 1 355 ? 1.304 15.332 4.917 1.00 91.31 355 ILE A CA 1
ATOM 2650 C C . ILE A 1 355 ? 0.497 14.995 3.656 1.00 91.31 355 ILE A C 1
ATOM 2652 O O . ILE A 1 355 ? 0.956 14.232 2.802 1.00 91.31 355 ILE A O 1
ATOM 2656 N N . GLU A 1 356 ? -0.689 15.582 3.501 1.00 90.38 356 GLU A N 1
ATOM 2657 C CA . GLU A 1 356 ? -1.522 15.428 2.309 1.00 90.38 356 GLU A CA 1
ATOM 2658 C C . GLU A 1 356 ? -0.809 15.962 1.058 1.00 90.38 356 GLU A C 1
ATOM 2660 O O . GLU A 1 356 ? -0.812 15.312 0.008 1.00 90.38 356 GLU A O 1
ATOM 2665 N N . ARG A 1 357 ? -0.137 17.116 1.166 1.00 93.12 357 ARG A N 1
ATOM 2666 C CA . ARG A 1 357 ? 0.707 17.670 0.099 1.00 93.12 357 ARG A CA 1
ATOM 2667 C C . ARG A 1 357 ? 1.847 16.717 -0.260 1.00 93.12 357 ARG A C 1
ATOM 2669 O O . ARG A 1 357 ? 1.967 16.366 -1.435 1.00 93.12 357 ARG A O 1
ATOM 2676 N N . LEU A 1 358 ? 2.625 16.265 0.725 1.00 91.25 358 LEU A N 1
ATOM 2677 C CA . LEU A 1 358 ? 3.738 15.329 0.521 1.00 91.25 358 LEU A CA 1
ATOM 2678 C C . LEU A 1 358 ? 3.270 14.030 -0.150 1.00 91.25 358 LEU A C 1
ATOM 2680 O O . LEU A 1 358 ? 3.900 13.564 -1.098 1.00 91.25 358 LEU A O 1
ATOM 2684 N N . SER A 1 359 ? 2.128 13.487 0.278 1.00 88.56 359 SER A N 1
ATOM 2685 C CA . SER A 1 359 ? 1.535 12.270 -0.297 1.00 88.56 359 SER A CA 1
ATOM 2686 C C . SER A 1 359 ? 1.161 12.451 -1.771 1.00 88.56 359 SER A C 1
ATOM 2688 O O . SER A 1 359 ? 1.442 11.580 -2.599 1.00 88.56 359 SER A O 1
ATOM 2690 N N . ARG A 1 360 ? 0.581 13.603 -2.141 1.00 88.06 360 ARG A N 1
ATOM 2691 C CA . ARG A 1 360 ? 0.278 13.926 -3.548 1.00 88.06 360 ARG A CA 1
ATOM 2692 C C . ARG A 1 360 ? 1.540 14.080 -4.395 1.00 88.06 360 ARG A C 1
ATOM 2694 O O . ARG A 1 360 ? 1.560 13.617 -5.533 1.00 88.06 360 ARG A O 1
ATOM 2701 N N . GLU A 1 361 ? 2.581 14.716 -3.867 1.00 89.88 361 GLU A N 1
ATOM 2702 C CA . GLU A 1 361 ? 3.850 14.888 -4.585 1.00 89.88 361 GLU A CA 1
ATOM 2703 C C . GLU A 1 361 ? 4.574 13.548 -4.778 1.00 89.88 361 GLU A C 1
ATOM 2705 O O . GLU A 1 361 ? 5.017 13.242 -5.888 1.00 89.88 361 GLU A O 1
ATOM 2710 N N . ALA A 1 362 ? 4.620 12.699 -3.746 1.00 88.62 362 ALA A N 1
ATOM 2711 C CA . ALA A 1 362 ? 5.169 11.344 -3.839 1.00 88.62 362 ALA A CA 1
ATOM 2712 C C . ALA A 1 362 ? 4.421 10.508 -4.891 1.00 88.62 362 ALA A C 1
ATOM 2714 O O . ALA A 1 362 ? 5.043 9.846 -5.727 1.00 88.62 362 ALA A O 1
ATOM 2715 N N . TRP A 1 363 ? 3.087 10.600 -4.921 1.00 86.56 363 TRP A N 1
ATOM 2716 C CA . TRP A 1 363 ? 2.269 9.964 -5.952 1.00 86.56 363 TRP A CA 1
ATOM 2717 C C . TRP A 1 363 ? 2.656 10.411 -7.366 1.00 86.56 363 TRP A C 1
ATOM 2719 O O . TRP A 1 363 ? 2.830 9.569 -8.249 1.00 86.56 363 TRP A O 1
ATOM 2729 N N . GLN A 1 364 ? 2.819 11.718 -7.595 1.00 86.88 364 GLN A N 1
ATOM 2730 C CA . GLN A 1 364 ? 3.195 12.265 -8.904 1.00 86.88 364 GLN A CA 1
ATOM 2731 C C . GLN A 1 364 ? 4.561 11.752 -9.373 1.00 86.88 364 GLN A C 1
ATOM 2733 O O . GLN A 1 364 ? 4.687 11.327 -10.524 1.00 86.88 364 GLN A O 1
ATOM 2738 N N . VAL A 1 365 ? 5.558 11.714 -8.483 1.00 87.88 365 VAL A N 1
ATOM 2739 C CA . VAL A 1 365 ? 6.872 11.122 -8.790 1.00 87.88 365 VAL A CA 1
ATOM 2740 C C . VAL A 1 365 ? 6.731 9.635 -9.122 1.00 87.88 365 VAL A C 1
ATOM 2742 O O . VAL A 1 365 ? 7.314 9.156 -10.096 1.00 87.88 365 VAL A O 1
ATOM 2745 N N . GLY A 1 366 ? 5.901 8.905 -8.371 1.00 85.62 366 GLY A N 1
ATOM 2746 C CA . GLY A 1 366 ? 5.606 7.496 -8.626 1.00 85.62 366 GLY A CA 1
ATOM 2747 C C . GLY A 1 366 ? 4.998 7.260 -10.007 1.00 85.62 366 GLY A C 1
ATOM 2748 O O . GLY A 1 366 ? 5.433 6.361 -10.727 1.00 85.62 366 GLY A O 1
ATOM 2749 N N . GLN A 1 367 ? 4.042 8.096 -10.414 1.00 84.75 367 GLN A N 1
ATOM 2750 C CA . GLN A 1 367 ? 3.447 8.049 -11.751 1.00 84.75 367 GLN A CA 1
ATOM 2751 C C . GLN A 1 367 ? 4.479 8.352 -12.845 1.00 84.75 367 GLN A C 1
ATOM 2753 O O . GLN A 1 367 ? 4.544 7.630 -13.841 1.00 84.75 367 GLN A O 1
ATOM 2758 N N . ALA A 1 368 ? 5.335 9.358 -12.655 1.00 86.56 368 ALA A N 1
ATOM 2759 C CA . ALA A 1 368 ? 6.400 9.662 -13.608 1.00 86.56 368 ALA A CA 1
ATOM 2760 C C . ALA A 1 368 ? 7.388 8.486 -13.750 1.00 86.56 368 ALA A C 1
ATOM 2762 O O . ALA A 1 368 ? 7.701 8.069 -14.867 1.00 86.56 368 ALA A O 1
ATOM 2763 N N . ALA A 1 369 ? 7.805 7.875 -12.637 1.00 88.94 369 ALA A N 1
ATOM 2764 C CA . ALA A 1 369 ? 8.677 6.700 -12.641 1.00 88.94 369 ALA A CA 1
ATOM 2765 C C . ALA A 1 369 ? 8.018 5.484 -13.320 1.00 88.94 369 ALA A C 1
ATOM 2767 O O . ALA A 1 369 ? 8.658 4.776 -14.103 1.00 88.94 369 ALA A O 1
ATOM 2768 N N . PHE A 1 370 ? 6.719 5.269 -13.094 1.00 85.69 370 PHE A N 1
ATOM 2769 C CA . PHE A 1 370 ? 5.944 4.234 -13.781 1.00 85.69 370 PHE A CA 1
ATOM 2770 C C . PHE A 1 370 ? 5.976 4.412 -15.305 1.00 85.69 370 PHE A C 1
ATOM 2772 O O . PHE A 1 370 ? 6.202 3.445 -16.045 1.00 85.69 370 PHE A O 1
ATOM 2779 N N . VAL A 1 371 ? 5.781 5.649 -15.779 1.00 87.50 371 VAL A N 1
ATOM 2780 C CA . VAL A 1 371 ? 5.845 5.992 -17.205 1.00 87.50 371 VAL A CA 1
ATOM 2781 C C . VAL A 1 371 ? 7.247 5.740 -17.753 1.00 87.50 371 VAL A C 1
ATOM 2783 O O . VAL A 1 371 ? 7.357 5.050 -18.767 1.00 87.50 371 VAL A O 1
ATOM 2786 N N . VAL A 1 372 ? 8.308 6.194 -17.073 1.00 88.56 372 VAL A N 1
ATOM 2787 C CA . VAL A 1 372 ? 9.708 5.912 -17.453 1.00 88.56 372 VAL A CA 1
ATOM 2788 C C . VAL A 1 372 ? 9.924 4.414 -17.650 1.00 88.56 372 VAL A C 1
ATOM 2790 O O . VAL A 1 372 ? 10.422 3.994 -18.695 1.00 88.56 372 VAL A O 1
ATOM 2793 N N . GLY A 1 373 ? 9.486 3.588 -16.698 1.00 87.00 373 GLY A N 1
ATOM 2794 C CA . GLY A 1 373 ? 9.668 2.143 -16.787 1.00 87.00 373 GLY A CA 1
ATOM 2795 C C . GLY A 1 373 ? 8.893 1.485 -17.929 1.00 87.00 373 GLY A C 1
ATOM 2796 O O . GLY A 1 373 ? 9.377 0.516 -18.512 1.00 87.00 373 GLY A O 1
ATOM 2797 N N . ASN A 1 374 ? 7.710 1.994 -18.281 1.00 84.69 374 ASN A N 1
ATOM 2798 C CA . ASN A 1 374 ? 6.980 1.510 -19.457 1.00 84.69 374 ASN A CA 1
ATOM 2799 C C . ASN A 1 374 ? 7.658 1.935 -20.760 1.00 84.69 374 ASN A C 1
ATOM 2801 O O . ASN A 1 374 ? 7.859 1.097 -21.635 1.00 84.69 374 ASN A O 1
ATOM 2805 N N . ARG A 1 375 ? 8.074 3.201 -20.867 1.00 86.62 375 ARG A N 1
ATOM 2806 C CA . ARG A 1 375 ? 8.738 3.719 -22.070 1.00 86.62 375 ARG A CA 1
ATOM 2807 C C . ARG A 1 375 ? 10.081 3.051 -22.324 1.00 86.62 375 ARG A C 1
ATOM 2809 O O . ARG A 1 375 ? 10.352 2.684 -23.459 1.00 86.62 375 ARG A O 1
ATOM 2816 N N . ALA A 1 376 ? 10.863 2.795 -21.277 1.00 85.62 376 ALA A N 1
ATOM 2817 C CA . ALA A 1 376 ? 12.099 2.025 -21.389 1.00 85.62 376 ALA A CA 1
ATOM 2818 C C . ALA A 1 376 ? 11.849 0.621 -21.963 1.00 85.62 376 ALA A C 1
ATOM 2820 O O . ALA A 1 376 ? 12.611 0.126 -22.788 1.00 85.62 376 ALA A O 1
ATOM 2821 N N . ARG A 1 377 ? 10.761 -0.033 -21.543 1.00 84.12 377 ARG A N 1
ATOM 2822 C CA . ARG A 1 377 ? 10.392 -1.359 -22.048 1.00 84.12 377 ARG A CA 1
ATOM 2823 C C . ARG A 1 377 ? 9.946 -1.315 -23.509 1.00 84.12 377 ARG A C 1
ATOM 2825 O O . ARG A 1 377 ? 10.290 -2.229 -24.258 1.00 84.12 377 ARG A O 1
ATOM 2832 N N . ASP A 1 378 ? 9.177 -0.300 -23.893 1.00 81.50 378 ASP A N 1
ATOM 2833 C CA . ASP A 1 378 ? 8.728 -0.100 -25.275 1.00 81.50 378 ASP A CA 1
ATOM 2834 C C . ASP A 1 378 ? 9.919 0.155 -26.207 1.00 81.50 378 ASP A C 1
ATOM 2836 O O . ASP A 1 378 ? 10.023 -0.499 -27.245 1.00 81.50 378 ASP A O 1
ATOM 2840 N N . ASP A 1 379 ? 10.850 1.018 -25.792 1.00 79.38 379 ASP A N 1
ATOM 2841 C CA . ASP A 1 379 ? 12.074 1.338 -26.534 1.00 79.38 379 ASP A CA 1
ATOM 2842 C C . ASP A 1 379 ? 12.953 0.097 -26.750 1.00 79.38 379 ASP A C 1
ATOM 2844 O O . ASP A 1 379 ? 13.368 -0.188 -27.869 1.00 79.38 379 ASP A O 1
ATOM 2848 N N . VAL A 1 380 ? 13.134 -0.735 -25.718 1.00 80.94 380 VAL A N 1
ATOM 2849 C CA . VAL A 1 380 ? 13.881 -2.002 -25.839 1.00 80.94 380 VAL A CA 1
ATOM 2850 C C . VAL A 1 380 ? 13.190 -2.998 -26.776 1.00 80.94 380 VAL A C 1
ATOM 2852 O O . VAL A 1 380 ? 13.855 -3.734 -27.503 1.00 80.94 380 VAL A O 1
ATOM 2855 N N . ARG A 1 381 ? 11.855 -3.074 -26.749 1.00 82.31 381 ARG A N 1
ATOM 2856 C CA . ARG A 1 381 ? 11.094 -4.059 -27.539 1.00 82.31 381 ARG A CA 1
ATOM 2857 C C . ARG A 1 381 ? 10.935 -3.665 -28.998 1.00 82.31 381 ARG A C 1
ATOM 2859 O O . ARG A 1 381 ? 10.834 -4.547 -29.849 1.00 82.31 381 ARG A O 1
ATOM 2866 N N . ARG A 1 382 ? 10.809 -2.370 -29.272 1.00 84.81 382 ARG A N 1
ATOM 2867 C CA . ARG A 1 382 ? 10.536 -1.823 -30.603 1.00 84.81 382 ARG A CA 1
ATOM 2868 C C . ARG A 1 382 ? 11.330 -0.528 -30.784 1.00 84.81 382 ARG A C 1
ATOM 2870 O O . ARG A 1 382 ? 10.715 0.530 -30.781 1.00 84.81 382 ARG A O 1
ATOM 2877 N N . PRO A 1 383 ? 12.662 -0.569 -30.926 1.00 83.50 383 PRO A N 1
ATOM 2878 C CA . PRO A 1 383 ? 13.460 0.653 -30.984 1.00 83.50 383 PRO A CA 1
ATOM 2879 C C . PRO A 1 383 ? 12.992 1.574 -32.118 1.00 83.50 383 PRO A C 1
ATOM 2881 O O . PRO A 1 383 ? 12.875 1.142 -33.265 1.00 83.50 383 PRO A O 1
ATOM 2884 N N . SER A 1 384 ? 12.688 2.831 -31.793 1.00 88.31 384 SER A N 1
ATOM 2885 C CA . SER A 1 384 ? 12.352 3.875 -32.768 1.00 88.31 384 SER A CA 1
ATOM 2886 C C . SER A 1 384 ? 12.678 5.251 -32.197 1.00 88.31 384 SER A C 1
ATOM 2888 O O . SER A 1 384 ? 12.692 5.424 -30.976 1.00 88.31 384 SER A O 1
ATOM 2890 N N . ASP A 1 385 ? 12.898 6.239 -33.064 1.00 87.69 385 ASP A N 1
ATOM 2891 C CA . ASP A 1 385 ? 13.146 7.617 -32.627 1.00 87.69 385 ASP A CA 1
ATOM 2892 C C . ASP A 1 385 ? 11.977 8.166 -31.791 1.00 87.69 385 ASP A C 1
ATOM 2894 O O . ASP A 1 385 ? 12.205 8.846 -30.791 1.00 87.69 385 ASP A O 1
ATOM 2898 N N . ASP A 1 386 ? 10.739 7.785 -32.122 1.00 88.38 386 ASP A N 1
ATOM 2899 C CA . ASP A 1 386 ? 9.540 8.158 -31.363 1.00 88.38 386 ASP A CA 1
ATOM 2900 C C . ASP A 1 386 ? 9.532 7.551 -29.953 1.00 88.38 386 ASP A C 1
ATOM 2902 O O . ASP A 1 386 ? 9.235 8.243 -28.974 1.00 88.38 386 ASP A O 1
ATOM 2906 N N . HIS A 1 387 ? 9.880 6.266 -29.810 1.00 84.81 387 HIS A N 1
ATOM 2907 C CA . HIS A 1 387 ? 9.958 5.624 -28.492 1.00 84.81 387 HIS A CA 1
ATOM 2908 C C . HIS A 1 387 ? 11.099 6.189 -27.651 1.00 84.81 387 HIS A C 1
ATOM 2910 O O . HIS A 1 387 ? 10.908 6.448 -26.459 1.00 84.81 387 HIS A O 1
ATOM 2916 N N . ARG A 1 388 ? 12.246 6.462 -28.275 1.00 85.50 388 ARG A N 1
ATOM 2917 C CA . ARG A 1 388 ? 13.379 7.105 -27.614 1.00 85.50 388 ARG A CA 1
ATOM 2918 C C . ARG A 1 388 ? 13.026 8.518 -27.151 1.00 85.50 388 ARG A C 1
ATOM 2920 O O . ARG A 1 388 ? 13.317 8.871 -26.009 1.00 85.50 388 ARG A O 1
ATOM 2927 N N . LEU A 1 389 ? 12.359 9.312 -27.991 1.00 87.25 389 LEU A N 1
ATOM 2928 C CA . LEU A 1 389 ? 11.874 10.644 -27.625 1.00 87.25 389 LEU A CA 1
ATOM 2929 C C . LEU A 1 389 ? 10.871 10.571 -26.466 1.00 87.25 389 LEU A C 1
ATOM 2931 O O . LEU A 1 389 ? 10.997 11.326 -25.503 1.00 87.25 389 LEU A O 1
ATOM 2935 N N . ALA A 1 390 ? 9.919 9.635 -26.512 1.00 86.75 390 ALA A N 1
ATOM 2936 C CA . ALA A 1 390 ? 8.953 9.426 -25.434 1.00 86.75 390 ALA A CA 1
ATOM 2937 C C . ALA A 1 390 ? 9.625 9.004 -24.115 1.00 86.75 390 ALA A C 1
ATOM 2939 O O . ALA A 1 390 ? 9.199 9.430 -23.039 1.00 86.75 390 ALA A O 1
ATOM 2940 N N . TYR A 1 391 ? 10.683 8.193 -24.178 1.00 89.06 391 TYR A N 1
ATOM 2941 C CA . TYR A 1 391 ? 11.485 7.820 -23.013 1.00 89.06 391 TYR A CA 1
ATOM 2942 C C . TYR A 1 391 ? 12.236 9.024 -22.425 1.00 89.06 391 TYR A C 1
ATOM 2944 O O . TYR A 1 391 ? 12.155 9.266 -21.221 1.00 89.06 391 TYR A O 1
ATOM 2952 N N . VAL A 1 392 ? 12.881 9.840 -23.264 1.00 90.06 392 VAL A N 1
ATOM 2953 C CA . VAL A 1 392 ? 13.552 11.083 -22.842 1.00 90.06 392 VAL A CA 1
ATOM 2954 C C . VAL A 1 392 ? 12.567 12.062 -22.195 1.00 90.06 392 VAL A C 1
ATOM 2956 O O . VAL A 1 392 ? 12.852 12.615 -21.134 1.00 90.06 392 VAL A O 1
ATOM 2959 N N . GLN A 1 393 ? 11.382 12.246 -22.779 1.00 91.56 393 GLN A N 1
ATOM 2960 C CA . GLN A 1 393 ? 10.329 13.082 -22.194 1.00 91.56 393 GLN A CA 1
ATOM 2961 C C . GLN A 1 393 ? 9.879 12.563 -20.822 1.00 91.56 393 GLN A C 1
ATOM 2963 O O . GLN A 1 393 ? 9.695 13.357 -19.899 1.00 91.56 393 GLN A O 1
ATOM 2968 N N . ALA A 1 394 ? 9.752 11.243 -20.662 1.00 89.94 394 ALA A N 1
ATOM 2969 C CA . ALA A 1 394 ? 9.413 10.635 -19.379 1.00 89.94 394 ALA A CA 1
ATOM 2970 C C . ALA A 1 394 ? 10.501 10.877 -18.316 1.00 89.94 394 ALA A C 1
ATOM 2972 O O . ALA A 1 394 ? 10.174 11.187 -17.171 1.00 89.94 394 ALA A O 1
ATOM 2973 N N . LEU A 1 395 ? 11.784 10.791 -18.686 1.00 91.44 395 LEU A N 1
ATOM 2974 C CA . LEU A 1 395 ? 12.903 11.104 -17.788 1.00 91.44 395 LEU A CA 1
ATOM 2975 C C . LEU A 1 395 ? 12.886 12.571 -17.336 1.00 91.44 395 LEU A C 1
ATOM 2977 O O . LEU A 1 395 ? 13.073 12.855 -16.154 1.00 91.44 395 LEU A O 1
ATOM 2981 N N . LEU A 1 396 ? 12.629 13.503 -18.257 1.00 92.56 396 LEU A N 1
ATOM 2982 C CA . LEU A 1 396 ? 12.534 14.929 -17.935 1.00 92.56 396 LEU A CA 1
ATOM 2983 C C . LEU A 1 396 ? 11.372 15.222 -16.978 1.00 92.56 396 LEU A C 1
ATOM 2985 O O . LEU A 1 396 ? 11.532 16.015 -16.049 1.00 92.56 396 LEU A O 1
ATOM 2989 N N . GLU A 1 397 ? 10.226 14.566 -17.166 1.00 92.88 397 GLU A N 1
ATOM 2990 C CA . GLU A 1 397 ? 9.083 14.698 -16.258 1.00 92.88 397 GLU A CA 1
ATOM 2991 C C . GLU A 1 397 ? 9.371 14.095 -14.877 1.00 92.88 397 GLU A C 1
ATOM 2993 O O . GLU A 1 397 ? 9.033 14.699 -13.858 1.00 92.88 397 GLU A O 1
ATOM 2998 N N . LEU A 1 398 ? 10.069 12.957 -14.815 1.00 91.81 398 LEU A N 1
ATOM 2999 C CA . LEU A 1 398 ? 10.535 12.385 -13.550 1.00 91.81 398 LEU A CA 1
ATOM 3000 C C . LEU A 1 398 ? 11.488 13.338 -12.814 1.00 91.81 398 LEU A C 1
ATOM 3002 O O . LEU A 1 398 ? 11.328 13.566 -11.617 1.00 91.81 398 LEU A O 1
ATOM 3006 N N . SER A 1 399 ? 12.442 13.950 -13.522 1.00 93.69 399 SER A N 1
ATOM 3007 C CA . SER A 1 399 ? 13.336 14.950 -12.923 1.00 93.69 399 SER A CA 1
ATOM 3008 C C . SER A 1 399 ? 12.557 16.159 -12.404 1.00 93.69 399 SER A C 1
ATOM 3010 O O . SER A 1 399 ? 12.761 16.596 -11.272 1.00 93.69 399 SER A O 1
ATOM 3012 N N . ARG A 1 400 ? 11.622 16.686 -13.205 1.00 94.94 400 ARG A N 1
ATOM 3013 C CA . ARG A 1 400 ? 10.803 17.848 -12.839 1.00 94.94 400 ARG A CA 1
ATOM 3014 C C . ARG A 1 400 ? 9.975 17.585 -11.584 1.00 94.94 400 ARG A C 1
ATOM 3016 O O . ARG A 1 400 ? 10.005 18.403 -10.669 1.00 94.94 400 ARG A O 1
ATOM 3023 N N . THR A 1 401 ? 9.261 16.463 -11.543 1.00 91.75 401 THR A N 1
ATOM 3024 C CA . THR A 1 401 ? 8.406 16.087 -10.407 1.00 91.75 401 THR A CA 1
ATOM 3025 C C . THR A 1 401 ? 9.233 15.853 -9.141 1.00 91.75 401 THR A C 1
ATOM 3027 O O . THR A 1 401 ? 8.911 16.416 -8.097 1.00 91.75 401 THR A O 1
ATOM 3030 N N . ALA A 1 402 ? 10.361 15.141 -9.231 1.00 90.81 402 ALA A N 1
ATOM 3031 C CA . ALA A 1 402 ? 11.263 14.940 -8.093 1.00 90.81 402 ALA A CA 1
ATOM 3032 C C . ALA A 1 402 ? 11.871 16.258 -7.572 1.00 90.81 402 ALA A C 1
ATOM 3034 O O . ALA A 1 402 ? 12.024 16.442 -6.366 1.00 90.81 402 ALA A O 1
ATOM 3035 N N . ASN A 1 403 ? 12.179 17.207 -8.462 1.00 91.12 403 ASN A N 1
ATOM 3036 C CA . ASN A 1 403 ? 12.700 18.530 -8.092 1.00 91.12 403 ASN A CA 1
ATOM 3037 C C . ASN A 1 403 ? 11.642 19.448 -7.483 1.00 91.12 403 ASN A C 1
ATOM 3039 O O . ASN A 1 403 ? 11.989 20.344 -6.707 1.00 91.12 403 ASN A O 1
ATOM 3043 N N . ALA A 1 404 ? 10.379 19.259 -7.860 1.00 90.06 404 ALA A N 1
ATOM 3044 C CA . ALA A 1 404 ? 9.250 19.971 -7.284 1.00 90.06 404 ALA A CA 1
ATOM 3045 C C . ALA A 1 404 ? 8.928 19.476 -5.869 1.00 90.06 404 ALA A C 1
ATOM 3047 O O . ALA A 1 404 ? 8.408 20.264 -5.087 1.00 90.06 404 ALA A O 1
ATOM 3048 N N . PHE A 1 405 ? 9.304 18.237 -5.522 1.00 89.12 405 PHE A N 1
ATOM 3049 C CA . PHE A 1 405 ? 9.109 17.700 -4.179 1.00 89.12 405 PHE A CA 1
ATOM 3050 C C . PHE A 1 405 ? 9.833 18.562 -3.136 1.00 89.12 405 PHE A C 1
ATOM 3052 O O . PHE A 1 405 ? 11.067 18.722 -3.161 1.00 89.12 405 PHE A O 1
ATOM 3059 N N . ARG A 1 406 ? 9.059 19.124 -2.207 1.00 89.19 406 ARG A N 1
ATOM 3060 C CA . ARG A 1 406 ? 9.579 19.925 -1.092 1.00 89.19 406 ARG A CA 1
ATOM 3061 C C . ARG A 1 406 ? 9.424 19.136 0.203 1.00 89.19 406 ARG A C 1
ATOM 3063 O O . ARG A 1 406 ? 8.283 18.879 0.584 1.00 89.19 406 ARG A O 1
ATOM 3070 N N . PRO A 1 407 ? 10.523 18.733 0.871 1.00 83.69 407 PRO A N 1
ATOM 3071 C CA . PRO A 1 407 ? 10.407 18.184 2.213 1.00 83.69 407 PRO A CA 1
ATOM 3072 C C . PRO A 1 407 ? 9.841 19.255 3.160 1.00 83.69 407 PRO A C 1
ATOM 3074 O O . PRO A 1 407 ? 9.930 20.442 2.846 1.00 83.69 407 PRO A O 1
ATOM 3077 N N . PRO A 1 408 ? 9.267 18.847 4.295 1.00 82.88 408 PRO A N 1
ATOM 3078 C CA . PRO A 1 408 ? 8.696 19.778 5.257 1.00 82.88 408 PRO A CA 1
ATOM 3079 C C . PRO A 1 408 ? 9.767 20.718 5.825 1.00 82.88 408 PRO A C 1
ATOM 3081 O O . PRO A 1 408 ? 10.853 20.272 6.207 1.00 82.88 408 PRO A O 1
ATOM 3084 N N . ASP A 1 409 ? 9.447 22.015 5.878 1.00 75.44 409 ASP A N 1
ATOM 3085 C CA . ASP A 1 409 ? 10.333 23.061 6.413 1.00 75.44 409 ASP A CA 1
ATOM 3086 C C . ASP A 1 409 ? 10.513 22.922 7.931 1.00 75.44 409 ASP A C 1
ATOM 3088 O O . ASP A 1 409 ? 11.592 23.172 8.475 1.00 75.44 409 ASP A O 1
ATOM 3092 N N . ASP A 1 410 ? 9.451 22.490 8.613 1.00 70.69 410 ASP A N 1
ATOM 3093 C CA . ASP A 1 410 ? 9.447 22.275 10.049 1.00 70.69 410 ASP A CA 1
ATOM 3094 C C . ASP A 1 410 ? 9.760 20.812 10.394 1.00 70.69 410 ASP A C 1
ATOM 3096 O O . ASP A 1 410 ? 8.961 19.897 10.174 1.00 70.69 410 ASP A O 1
ATOM 3100 N N . ARG A 1 411 ? 10.946 20.596 10.972 1.00 68.69 411 ARG A N 1
ATOM 3101 C CA . ARG A 1 411 ? 11.381 19.290 11.488 1.00 68.69 411 ARG A CA 1
ATOM 3102 C C . ARG A 1 411 ? 10.789 18.974 12.869 1.00 68.69 411 ARG A C 1
ATOM 3104 O O . ARG A 1 411 ? 11.017 17.881 13.373 1.00 68.69 411 ARG A O 1
ATOM 3111 N N . SER A 1 412 ? 10.056 19.892 13.505 1.00 57.59 412 SER A N 1
ATOM 3112 C CA . SER A 1 412 ? 9.619 19.760 14.904 1.00 57.59 412 SER A CA 1
ATOM 3113 C C . SER A 1 412 ? 8.674 18.577 15.165 1.00 57.59 412 SER A C 1
ATOM 3115 O O . SER A 1 412 ? 8.607 18.094 16.293 1.00 57.59 412 SER A O 1
ATOM 3117 N N . GLY A 1 413 ? 8.004 18.058 14.131 1.00 61.94 413 GLY A N 1
ATOM 3118 C CA . GLY A 1 413 ? 7.106 16.899 14.221 1.00 61.94 413 GLY A CA 1
ATOM 3119 C C . GLY A 1 413 ? 7.563 15.653 13.458 1.00 61.94 413 GLY A C 1
ATOM 3120 O O . GLY A 1 413 ? 6.820 14.675 13.413 1.00 61.94 413 GLY A O 1
ATOM 3121 N N . LEU A 1 414 ? 8.741 15.682 12.826 1.00 67.19 414 LEU A N 1
ATOM 3122 C CA . LEU A 1 414 ? 9.250 14.604 11.976 1.00 67.19 414 LEU A CA 1
ATOM 3123 C C . LEU A 1 414 ? 10.691 14.277 12.355 1.00 67.19 414 LEU A C 1
ATOM 3125 O O . LEU A 1 414 ? 11.518 15.165 12.542 1.00 67.19 414 LEU A O 1
ATOM 3129 N N . ALA A 1 415 ? 11.027 12.991 12.432 1.00 70.00 415 ALA A N 1
ATOM 3130 C CA . ALA A 1 415 ? 12.406 12.600 12.687 1.00 70.00 415 ALA A CA 1
ATOM 3131 C C . ALA A 1 415 ? 13.332 13.161 11.583 1.00 70.00 415 ALA A C 1
ATOM 3133 O O . ALA A 1 415 ? 13.044 13.039 10.391 1.00 70.00 415 ALA A O 1
ATOM 3134 N N . ALA A 1 416 ? 14.464 13.757 11.975 1.00 77.69 416 ALA A N 1
ATOM 3135 C CA . ALA A 1 416 ? 15.417 14.358 11.035 1.00 77.69 416 ALA A CA 1
ATOM 3136 C C . ALA A 1 416 ? 15.986 13.334 10.031 1.00 77.69 416 ALA A C 1
ATOM 3138 O O . ALA A 1 416 ? 16.164 13.643 8.856 1.00 77.69 416 ALA A O 1
ATOM 3139 N N . ALA A 1 417 ? 16.203 12.092 10.478 1.00 83.06 417 ALA A N 1
ATOM 3140 C CA . ALA A 1 417 ? 16.814 11.040 9.670 1.00 83.06 417 ALA A CA 1
ATOM 3141 C C . ALA A 1 417 ? 16.007 10.662 8.401 1.00 83.06 417 ALA A C 1
ATOM 3143 O O . ALA A 1 417 ? 16.615 10.566 7.335 1.00 83.06 417 ALA A O 1
ATOM 3144 N N . PRO A 1 418 ? 14.671 10.456 8.444 1.00 82.81 418 PRO A N 1
ATOM 3145 C CA . PRO A 1 418 ? 13.848 10.323 7.237 1.00 82.81 418 PRO A CA 1
ATOM 3146 C C . PRO A 1 418 ? 14.003 11.465 6.222 1.00 82.81 418 PRO A C 1
ATOM 3148 O O . PRO A 1 418 ? 14.142 11.203 5.029 1.00 82.81 418 PRO A O 1
ATOM 3151 N N . VAL A 1 419 ? 14.033 12.721 6.681 1.00 86.69 419 VAL A N 1
ATOM 3152 C CA . VAL A 1 419 ? 14.157 13.891 5.794 1.00 86.69 419 VAL A CA 1
ATOM 3153 C C . VAL A 1 419 ? 15.531 13.939 5.124 1.00 86.69 419 VAL A C 1
ATOM 3155 O O . VAL A 1 419 ? 15.619 14.173 3.919 1.00 86.69 419 VAL A O 1
ATOM 3158 N N . ASP A 1 420 ? 16.600 13.676 5.874 1.00 86.75 420 ASP A N 1
ATOM 3159 C CA . ASP A 1 420 ? 17.958 13.672 5.324 1.00 86.75 420 ASP A CA 1
ATOM 3160 C C . ASP A 1 420 ? 18.138 12.533 4.296 1.00 86.75 420 ASP A C 1
ATOM 3162 O O . ASP A 1 420 ? 18.686 12.761 3.215 1.00 86.75 420 ASP A O 1
ATOM 3166 N N . ARG A 1 421 ? 17.580 11.337 4.560 1.00 87.19 421 ARG A N 1
ATOM 3167 C CA . ARG A 1 421 ? 17.551 10.220 3.590 1.00 87.19 421 ARG A CA 1
ATOM 3168 C C . ARG A 1 421 ? 16.805 10.581 2.305 1.00 87.19 421 ARG A C 1
ATOM 3170 O O . ARG A 1 421 ? 17.250 10.223 1.217 1.00 87.19 421 ARG A O 1
ATOM 3177 N N . LEU A 1 422 ? 15.683 11.288 2.417 1.00 89.12 422 LEU A N 1
ATOM 3178 C CA . LEU A 1 422 ? 14.904 11.740 1.266 1.00 89.12 422 LEU A CA 1
ATOM 3179 C C . LEU A 1 422 ? 15.691 12.731 0.397 1.00 89.12 422 LEU A C 1
ATOM 3181 O O . LEU A 1 422 ? 15.681 12.617 -0.830 1.00 89.12 422 LEU A O 1
ATOM 3185 N N . LEU A 1 423 ? 16.381 13.690 1.017 1.00 90.12 423 LEU A N 1
ATOM 3186 C CA . LEU A 1 423 ? 17.219 14.654 0.301 1.00 90.12 423 LEU A CA 1
ATOM 3187 C C . LEU A 1 423 ? 18.356 13.956 -0.452 1.00 90.12 423 LEU A C 1
ATOM 3189 O O . LEU A 1 423 ? 18.540 14.206 -1.645 1.00 90.12 423 LEU A O 1
ATOM 3193 N N . GLU A 1 424 ? 19.047 13.024 0.205 1.00 91.00 424 GLU A N 1
ATOM 3194 C CA . GLU A 1 424 ? 20.096 12.216 -0.419 1.00 91.00 424 GLU A CA 1
ATOM 3195 C C . GLU A 1 424 ? 19.552 11.373 -1.587 1.00 91.00 424 GLU A C 1
ATOM 3197 O O . GLU A 1 424 ? 20.141 11.335 -2.671 1.00 91.00 424 GLU A O 1
ATOM 3202 N N . ALA A 1 425 ? 18.401 10.719 -1.406 1.00 89.81 425 ALA A N 1
ATOM 3203 C CA . ALA A 1 425 ? 17.767 9.928 -2.458 1.00 89.81 425 ALA A CA 1
ATOM 3204 C C . ALA A 1 425 ? 17.356 10.792 -3.663 1.00 89.81 425 ALA A C 1
ATOM 3206 O O . ALA A 1 425 ? 17.511 10.363 -4.810 1.00 89.81 425 ALA A O 1
ATOM 3207 N N . ARG A 1 426 ? 16.893 12.027 -3.424 1.00 93.19 426 ARG A N 1
ATOM 3208 C CA . ARG A 1 426 ? 16.566 12.991 -4.485 1.00 93.19 426 ARG A CA 1
ATOM 3209 C C . ARG A 1 426 ? 17.798 13.356 -5.307 1.00 93.19 426 ARG A C 1
ATOM 3211 O O . ARG A 1 426 ? 17.727 13.340 -6.532 1.00 93.19 426 ARG A O 1
ATOM 3218 N N . GLU A 1 427 ? 18.915 13.669 -4.656 1.00 92.44 427 GLU A N 1
ATOM 3219 C CA . GLU A 1 427 ? 20.168 14.013 -5.343 1.00 92.44 427 GLU A CA 1
ATOM 3220 C C . GLU A 1 427 ? 20.677 12.852 -6.204 1.00 92.44 427 GLU A C 1
ATOM 3222 O O . GLU A 1 427 ? 21.027 13.047 -7.369 1.00 92.44 427 GLU A O 1
ATOM 3227 N N . ARG A 1 428 ? 20.647 11.622 -5.677 1.00 91.31 428 ARG A N 1
ATOM 3228 C CA . ARG A 1 428 ? 21.011 10.423 -6.451 1.00 91.31 428 ARG A CA 1
ATOM 3229 C C . ARG A 1 428 ? 20.107 10.236 -7.667 1.00 91.31 428 ARG A C 1
ATOM 3231 O O . ARG A 1 428 ? 20.606 10.026 -8.768 1.00 91.31 428 ARG A O 1
ATOM 3238 N N . LEU A 1 429 ? 18.790 10.375 -7.495 1.00 92.19 429 LEU A N 1
ATOM 3239 C CA . LEU A 1 429 ? 17.838 10.300 -8.603 1.00 92.19 429 LEU A CA 1
ATOM 3240 C C . LEU A 1 429 ? 18.130 11.353 -9.682 1.00 92.19 429 LEU A C 1
ATOM 3242 O O . LEU A 1 429 ? 18.091 11.029 -10.867 1.00 92.19 429 LEU A O 1
ATOM 3246 N N . GLN A 1 430 ? 18.456 12.591 -9.304 1.00 92.81 430 GLN A N 1
ATOM 3247 C CA . GLN A 1 430 ? 18.824 13.635 -10.266 1.00 92.81 430 GLN A CA 1
ATOM 3248 C C . GLN A 1 430 ? 20.061 13.240 -11.080 1.00 92.81 430 GLN A C 1
ATOM 3250 O O . GLN A 1 430 ? 20.038 13.349 -12.307 1.00 92.81 430 GLN A O 1
ATOM 3255 N N . TRP A 1 431 ? 21.111 12.744 -10.422 1.00 91.38 431 TRP A N 1
ATOM 3256 C CA . TRP A 1 431 ? 22.321 12.285 -11.104 1.00 91.38 431 TRP A CA 1
ATOM 3257 C C . TRP A 1 431 ? 22.046 11.114 -12.051 1.00 91.38 431 TRP A C 1
ATOM 3259 O O . TRP A 1 431 ? 22.500 11.149 -13.194 1.00 91.38 431 TRP A O 1
ATOM 3269 N N . ASP A 1 432 ? 21.252 10.125 -11.631 1.00 91.38 432 ASP A N 1
ATOM 3270 C CA . ASP A 1 432 ? 20.873 8.995 -12.488 1.00 91.38 432 ASP A CA 1
ATOM 3271 C C . ASP A 1 432 ? 20.000 9.417 -13.676 1.00 91.38 432 ASP A C 1
ATOM 3273 O O . ASP A 1 432 ? 20.110 8.827 -14.749 1.00 91.38 432 ASP A O 1
ATOM 3277 N N . VAL A 1 433 ? 19.140 10.430 -13.529 1.00 91.12 433 VAL A N 1
ATOM 3278 C CA . VAL A 1 433 ? 18.375 10.973 -14.664 1.00 91.12 433 VAL A CA 1
ATOM 3279 C C . VAL A 1 433 ? 19.275 11.765 -15.617 1.00 91.12 433 VAL A C 1
ATOM 3281 O O . VAL A 1 433 ? 19.079 11.706 -16.828 1.00 91.12 433 VAL A O 1
ATOM 3284 N N . LEU A 1 434 ? 20.274 12.496 -15.121 1.00 90.38 434 LEU A N 1
ATOM 3285 C CA . LEU A 1 434 ? 21.229 13.195 -15.987 1.00 90.38 434 LEU A CA 1
ATOM 3286 C C . LEU A 1 434 ? 22.109 12.216 -16.765 1.00 90.38 434 LEU A C 1
ATOM 3288 O O . LEU A 1 434 ? 22.299 12.404 -17.967 1.00 90.38 434 LEU A O 1
ATOM 3292 N N . ALA A 1 435 ? 22.583 11.159 -16.102 1.00 88.88 435 ALA A N 1
ATOM 3293 C CA . ALA A 1 435 ? 23.254 10.041 -16.754 1.00 88.88 435 ALA A CA 1
ATOM 3294 C C . ALA A 1 435 ? 22.324 9.454 -17.835 1.00 88.88 435 ALA A C 1
ATOM 3296 O O . ALA A 1 435 ? 22.658 9.559 -19.017 1.00 88.88 435 ALA A O 1
ATOM 3297 N N . ALA A 1 436 ? 21.118 9.013 -17.423 1.00 88.19 436 ALA A N 1
ATOM 3298 C CA . ALA A 1 436 ? 19.871 8.924 -18.201 1.00 88.19 436 ALA A CA 1
ATOM 3299 C C . ALA A 1 436 ? 19.909 9.473 -19.628 1.00 88.19 436 ALA A C 1
ATOM 3301 O O . ALA A 1 436 ? 19.788 8.803 -20.658 1.00 88.19 436 ALA A O 1
ATOM 3302 N N . LEU A 1 437 ? 19.977 10.796 -19.630 1.00 87.44 437 LEU A N 1
ATOM 3303 C CA . LEU A 1 437 ? 19.816 11.645 -20.794 1.00 87.44 437 LEU A CA 1
ATOM 3304 C C . LEU A 1 437 ? 21.101 11.735 -21.623 1.00 87.44 437 LEU A C 1
ATOM 3306 O O . LEU A 1 437 ? 21.025 11.941 -22.834 1.00 87.44 437 LEU A O 1
ATOM 3310 N N . ALA A 1 438 ? 22.267 11.547 -21.002 1.00 86.94 438 ALA A N 1
ATOM 3311 C CA . ALA A 1 438 ? 23.560 11.484 -21.680 1.00 86.94 438 ALA A CA 1
ATOM 3312 C C . ALA A 1 438 ? 23.772 10.163 -22.446 1.00 86.94 438 ALA A C 1
ATOM 3314 O O . ALA A 1 438 ? 24.687 10.069 -23.266 1.00 86.94 438 ALA A O 1
ATOM 3315 N N . GLY A 1 439 ? 22.909 9.162 -22.235 1.00 75.69 439 GLY A N 1
ATOM 3316 C CA . GLY A 1 439 ? 22.858 7.946 -23.040 1.00 75.69 439 GLY A CA 1
ATOM 3317 C C . GLY A 1 439 ? 23.894 6.900 -22.647 1.00 75.69 439 GLY A C 1
ATOM 3318 O O . GLY A 1 439 ? 24.385 6.179 -23.519 1.00 75.69 439 GLY A O 1
ATOM 3319 N N . SER A 1 440 ? 24.216 6.753 -21.358 1.00 61.78 440 SER A N 1
ATOM 3320 C CA . SER A 1 440 ? 25.188 5.748 -20.904 1.00 61.78 440 SER A CA 1
ATOM 3321 C C . SER A 1 440 ? 24.598 4.322 -20.819 1.00 61.78 440 SER A C 1
ATOM 3323 O O . SER A 1 440 ? 24.886 3.549 -19.919 1.00 61.78 440 SER A O 1
ATOM 3325 N N . GLY A 1 441 ? 23.771 3.915 -21.793 1.00 48.09 441 GLY A N 1
ATOM 3326 C CA . GLY A 1 441 ? 23.487 2.521 -22.197 1.00 48.09 441 GLY A CA 1
ATOM 3327 C C . GLY A 1 441 ? 22.970 1.493 -21.165 1.00 48.09 441 GLY A C 1
ATOM 3328 O O . GLY A 1 441 ? 22.680 0.363 -21.550 1.00 48.09 441 GLY A O 1
ATOM 3329 N N . ARG A 1 442 ? 22.849 1.818 -19.872 1.00 53.19 442 ARG A N 1
ATOM 3330 C CA . ARG A 1 442 ? 22.505 0.888 -18.770 1.00 53.19 442 ARG A CA 1
ATOM 3331 C C . ARG A 1 442 ? 21.454 1.436 -17.799 1.00 53.19 442 ARG A C 1
ATOM 3333 O O . ARG A 1 442 ? 21.267 0.892 -16.712 1.00 53.19 442 ARG A O 1
ATOM 3340 N N . GLU A 1 443 ? 20.785 2.523 -18.151 1.00 70.50 443 GLU A N 1
ATOM 3341 C CA . GLU A 1 443 ? 20.380 3.475 -17.118 1.00 70.50 443 GLU A CA 1
ATOM 3342 C C . GLU A 1 443 ? 18.935 3.358 -16.651 1.00 70.50 443 GLU A C 1
ATOM 3344 O O . GLU A 1 443 ? 18.703 3.572 -15.470 1.00 70.50 443 GLU A O 1
ATOM 3349 N N . ALA A 1 444 ? 17.980 2.919 -17.482 1.00 77.81 444 ALA A N 1
ATOM 3350 C CA . ALA A 1 444 ? 16.581 2.836 -17.042 1.00 77.81 444 ALA A CA 1
ATOM 3351 C C . ALA A 1 444 ? 16.404 1.999 -15.755 1.00 77.81 444 ALA A C 1
ATOM 3353 O O . ALA A 1 444 ? 15.754 2.472 -14.824 1.00 77.81 444 ALA A O 1
ATOM 3354 N N . PRO A 1 445 ? 17.025 0.806 -15.613 1.00 84.38 445 PRO A N 1
ATOM 3355 C CA . PRO A 1 445 ? 16.965 0.064 -14.355 1.00 84.38 445 PRO A CA 1
ATOM 3356 C C . PRO A 1 445 ? 17.642 0.786 -13.181 1.00 84.38 445 PRO A C 1
ATOM 3358 O O . PRO A 1 445 ? 17.235 0.578 -12.045 1.00 84.38 445 PRO A O 1
ATOM 3361 N N . SER A 1 446 ? 18.680 1.594 -13.426 1.00 87.19 446 SER A N 1
ATOM 3362 C CA . SER A 1 446 ? 19.349 2.388 -12.383 1.00 87.19 446 SER A CA 1
ATOM 3363 C C . SER A 1 446 ? 18.482 3.554 -11.930 1.00 87.19 446 SER A C 1
ATOM 3365 O O . SER A 1 446 ? 18.174 3.663 -10.746 1.00 87.19 446 SER A O 1
ATOM 3367 N N . THR A 1 447 ? 17.974 4.340 -12.879 1.00 89.44 447 THR A N 1
ATOM 3368 C CA . THR A 1 447 ? 17.055 5.449 -12.628 1.00 89.44 447 THR A CA 1
ATOM 3369 C C . THR A 1 447 ? 15.807 4.983 -11.884 1.00 89.44 447 THR A C 1
ATOM 3371 O O . THR A 1 447 ? 15.395 5.633 -10.929 1.00 89.44 447 THR A O 1
ATOM 3374 N N . LEU A 1 448 ? 15.226 3.838 -12.262 1.00 88.88 448 LEU A N 1
ATOM 3375 C CA . LEU A 1 448 ? 14.064 3.283 -11.562 1.00 88.88 448 LEU A CA 1
ATOM 3376 C C . LEU A 1 448 ? 14.386 2.843 -10.129 1.00 88.88 448 LEU A C 1
ATOM 3378 O O . LEU A 1 448 ? 13.562 3.074 -9.250 1.00 88.88 448 LEU A O 1
ATOM 3382 N N . ARG A 1 449 ? 15.574 2.281 -9.865 1.00 87.94 449 ARG A N 1
ATOM 3383 C CA . ARG A 1 449 ? 16.015 1.974 -8.491 1.00 87.94 449 ARG A CA 1
ATOM 3384 C C . ARG A 1 449 ? 16.189 3.238 -7.653 1.00 87.94 449 ARG A C 1
ATOM 3386 O O . ARG A 1 449 ? 15.774 3.272 -6.500 1.00 87.94 449 ARG A O 1
ATOM 3393 N N . CYS A 1 450 ? 16.768 4.294 -8.219 1.00 89.88 450 CYS A N 1
ATOM 3394 C CA . CYS A 1 450 ? 16.896 5.569 -7.512 1.00 89.88 450 CYS A CA 1
ATOM 3395 C C . CYS A 1 450 ? 15.537 6.245 -7.294 1.00 89.88 450 CYS A C 1
ATOM 3397 O O . CYS A 1 450 ? 15.306 6.814 -6.230 1.00 89.88 450 CYS A O 1
ATOM 3399 N N . ALA A 1 451 ? 14.606 6.117 -8.243 1.00 90.69 451 ALA A N 1
ATOM 3400 C CA . ALA A 1 451 ? 13.232 6.579 -8.072 1.00 90.69 451 ALA A CA 1
ATOM 3401 C C . ALA A 1 451 ? 12.505 5.783 -6.981 1.00 90.69 451 ALA A C 1
ATOM 3403 O O . ALA A 1 451 ? 11.812 6.374 -6.161 1.00 90.69 451 ALA A O 1
ATOM 3404 N N . ALA A 1 452 ? 12.703 4.464 -6.922 1.00 89.12 452 ALA A N 1
ATOM 3405 C CA . ALA A 1 452 ? 12.187 3.629 -5.844 1.00 89.12 452 ALA A CA 1
ATOM 3406 C C . ALA A 1 452 ? 12.742 4.058 -4.481 1.00 89.12 452 ALA A C 1
ATOM 3408 O O . ALA A 1 452 ? 11.965 4.252 -3.554 1.00 89.12 452 ALA A O 1
ATOM 3409 N N . ALA A 1 453 ? 14.054 4.288 -4.372 1.00 88.44 453 ALA A N 1
ATOM 3410 C CA . ALA A 1 453 ? 14.678 4.725 -3.123 1.00 88.44 453 ALA A CA 1
ATOM 3411 C C . ALA A 1 453 ? 14.166 6.101 -2.671 1.00 88.44 453 ALA A C 1
ATOM 3413 O O . ALA A 1 453 ? 13.954 6.328 -1.483 1.00 88.44 453 ALA A O 1
ATOM 3414 N N . PHE A 1 454 ? 13.928 7.010 -3.621 1.00 91.69 454 PHE A N 1
ATOM 3415 C CA . PHE A 1 454 ? 13.292 8.295 -3.344 1.00 91.69 454 PHE A CA 1
ATOM 3416 C C . PHE A 1 454 ? 11.858 8.124 -2.824 1.00 91.69 454 PHE A C 1
ATOM 3418 O O . PHE A 1 454 ? 11.503 8.727 -1.814 1.00 91.69 454 PHE A O 1
ATOM 3425 N N . LEU A 1 455 ? 11.039 7.306 -3.493 1.00 90.44 455 LEU A N 1
ATOM 3426 C CA . LEU A 1 455 ? 9.646 7.068 -3.100 1.00 90.44 455 LEU A CA 1
ATOM 3427 C C . LEU A 1 455 ? 9.544 6.405 -1.729 1.00 90.44 455 LEU A C 1
ATOM 3429 O O . LEU A 1 455 ? 8.655 6.746 -0.957 1.00 90.44 455 LEU A O 1
ATOM 3433 N N . ASP A 1 456 ? 10.459 5.494 -1.423 1.00 88.12 456 ASP A N 1
ATOM 3434 C CA . ASP A 1 456 ? 10.539 4.846 -0.121 1.00 88.12 456 ASP A CA 1
ATOM 3435 C C . ASP A 1 456 ? 10.878 5.848 0.988 1.00 88.12 456 ASP A C 1
ATOM 3437 O O . ASP A 1 456 ? 10.141 5.971 1.963 1.00 88.12 456 ASP A O 1
ATOM 3441 N N . ALA A 1 457 ? 11.902 6.683 0.784 1.00 88.75 457 ALA A N 1
ATOM 3442 C CA . ALA A 1 457 ? 12.234 7.743 1.732 1.00 88.75 457 ALA A CA 1
ATOM 3443 C C . ALA A 1 457 ? 11.096 8.772 1.898 1.00 88.75 457 ALA A C 1
ATOM 3445 O O . ALA A 1 457 ? 10.864 9.266 3.001 1.00 88.75 457 ALA A O 1
ATOM 3446 N N . ALA A 1 458 ? 10.362 9.088 0.825 1.00 91.00 458 ALA A N 1
ATOM 3447 C CA . ALA A 1 458 ? 9.188 9.956 0.899 1.00 91.00 458 ALA A CA 1
ATOM 3448 C C . ALA A 1 458 ? 8.055 9.300 1.707 1.00 91.00 458 ALA A C 1
ATOM 3450 O O . ALA A 1 458 ? 7.467 9.951 2.573 1.00 91.00 458 ALA A O 1
ATOM 3451 N N . ASN A 1 459 ? 7.788 8.012 1.470 1.00 90.69 459 ASN A N 1
ATOM 3452 C CA . ASN A 1 459 ? 6.809 7.236 2.228 1.00 90.69 459 ASN A CA 1
ATOM 3453 C C . ASN A 1 459 ? 7.183 7.145 3.710 1.00 90.69 459 ASN A C 1
ATOM 3455 O O . ASN A 1 459 ? 6.304 7.316 4.549 1.00 90.69 459 ASN A O 1
ATOM 3459 N N . ASP A 1 460 ? 8.461 6.967 4.046 1.00 89.31 460 ASP A N 1
ATOM 3460 C CA . ASP A 1 460 ? 8.950 6.986 5.429 1.00 89.31 460 ASP A CA 1
ATOM 3461 C C . ASP A 1 460 ? 8.628 8.310 6.135 1.00 89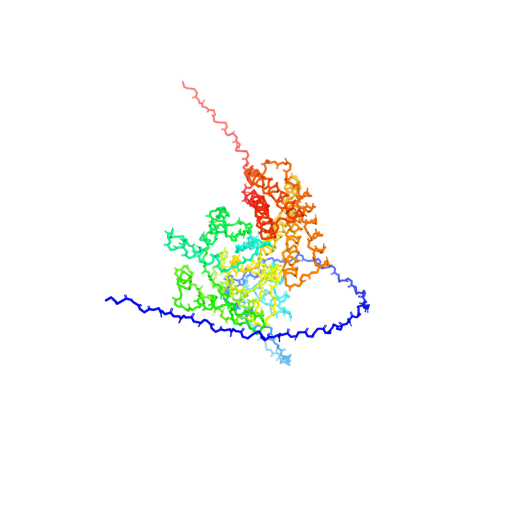.31 460 ASP A C 1
ATOM 3463 O O . ASP A 1 460 ? 8.149 8.307 7.269 1.00 89.31 460 ASP A O 1
ATOM 3467 N N . VAL A 1 461 ? 8.859 9.449 5.468 1.00 91.00 461 VAL A N 1
ATOM 3468 C CA . VAL A 1 461 ? 8.530 10.779 6.013 1.00 91.00 461 VAL A CA 1
ATOM 3469 C C . VAL A 1 461 ? 7.019 10.926 6.221 1.00 91.00 461 VAL A C 1
ATOM 3471 O O . VAL A 1 461 ? 6.586 11.370 7.285 1.00 91.00 461 VAL A O 1
ATOM 3474 N N . ILE A 1 462 ? 6.215 10.530 5.230 1.00 92.38 462 ILE A N 1
ATOM 3475 C CA . ILE A 1 462 ? 4.746 10.591 5.289 1.00 92.38 462 ILE A CA 1
ATOM 3476 C C . ILE A 1 462 ? 4.215 9.718 6.430 1.00 92.38 462 ILE A C 1
ATOM 3478 O O . ILE A 1 462 ? 3.447 10.194 7.266 1.00 92.38 462 ILE A O 1
ATOM 3482 N N . ASN A 1 463 ? 4.651 8.460 6.499 1.00 91.69 463 ASN A N 1
ATOM 3483 C CA . ASN A 1 463 ? 4.215 7.506 7.512 1.00 91.69 463 ASN A CA 1
ATOM 3484 C C . ASN A 1 463 ? 4.609 7.970 8.913 1.00 91.69 463 ASN A C 1
ATOM 3486 O O . ASN A 1 463 ? 3.757 7.975 9.793 1.00 91.69 463 ASN A O 1
ATOM 3490 N N . ALA A 1 464 ? 5.847 8.438 9.110 1.00 89.94 464 ALA A N 1
ATOM 3491 C CA . ALA A 1 464 ? 6.281 8.977 10.397 1.00 89.94 464 ALA A CA 1
ATOM 3492 C C . ALA A 1 464 ? 5.405 10.160 10.845 1.00 89.94 464 ALA A C 1
ATOM 3494 O O . ALA A 1 464 ? 5.046 10.254 12.018 1.00 89.94 464 ALA A O 1
ATOM 3495 N N . GLY A 1 465 ? 5.010 11.036 9.914 1.00 91.94 465 GLY A N 1
ATOM 3496 C CA . GLY A 1 465 ? 4.090 12.139 10.195 1.00 91.94 465 GLY A CA 1
ATOM 3497 C C . GLY A 1 465 ? 2.693 11.668 10.603 1.00 91.94 465 GLY A C 1
ATOM 3498 O O . GLY A 1 465 ? 2.136 12.170 11.580 1.00 91.94 465 GLY A O 1
ATOM 3499 N N . LEU A 1 466 ? 2.140 10.688 9.883 1.00 92.12 466 LEU A N 1
ATOM 3500 C CA . LEU A 1 466 ? 0.825 10.103 10.172 1.00 92.12 466 LEU A CA 1
ATOM 3501 C C . LEU A 1 466 ? 0.806 9.375 11.520 1.00 92.12 466 LEU A C 1
ATOM 3503 O O . LEU A 1 466 ? -0.130 9.543 12.299 1.00 92.12 466 LEU A O 1
ATOM 3507 N N . GLU A 1 467 ? 1.848 8.599 11.809 1.00 91.12 467 GLU A N 1
ATOM 3508 C CA . GLU A 1 467 ? 2.016 7.844 13.054 1.00 91.12 467 GLU A CA 1
ATOM 3509 C C . GLU A 1 467 ? 2.193 8.781 14.258 1.00 91.12 467 GLU A C 1
ATOM 3511 O O . GLU A 1 467 ? 1.563 8.581 15.301 1.00 91.12 467 GLU A O 1
ATOM 3516 N N . ALA A 1 468 ? 2.976 9.855 14.103 1.00 90.12 468 ALA A N 1
ATOM 3517 C CA . ALA A 1 468 ? 3.133 10.881 15.130 1.00 90.12 468 ALA A CA 1
ATOM 3518 C C . ALA A 1 468 ? 1.807 11.599 15.426 1.00 90.12 468 ALA A C 1
ATOM 3520 O O . ALA A 1 468 ? 1.422 11.716 16.590 1.00 90.12 468 ALA A O 1
ATOM 3521 N N . LEU A 1 469 ? 1.073 12.025 14.390 1.00 90.69 469 LEU A N 1
ATOM 3522 C CA . LEU A 1 469 ? -0.241 12.659 14.560 1.00 90.69 469 LEU A CA 1
ATOM 3523 C C . LEU A 1 469 ? -1.259 11.719 15.198 1.00 90.69 469 LEU A C 1
ATOM 3525 O O . LEU A 1 469 ? -2.030 12.134 16.059 1.00 90.69 469 LEU A O 1
ATOM 3529 N N . ASN A 1 470 ? -1.263 10.447 14.804 1.00 90.25 470 ASN A N 1
ATOM 3530 C CA . ASN A 1 470 ? -2.126 9.464 15.436 1.00 90.25 470 ASN A CA 1
ATOM 3531 C C . ASN A 1 470 ? -1.820 9.300 16.922 1.00 90.25 470 ASN A C 1
ATOM 3533 O O . ASN A 1 470 ? -2.749 9.227 17.723 1.00 90.25 470 ASN A O 1
ATOM 3537 N N . THR A 1 471 ? -0.540 9.226 17.278 1.00 88.62 471 THR A N 1
ATOM 3538 C CA . THR A 1 471 ? -0.100 9.082 18.669 1.00 88.62 471 THR A CA 1
ATOM 3539 C C . THR A 1 471 ? -0.557 10.279 19.497 1.00 88.62 471 THR A C 1
ATOM 3541 O O . THR A 1 471 ? -1.165 10.104 20.549 1.00 88.62 471 THR A O 1
ATOM 3544 N N . GLU A 1 472 ? -0.357 11.493 18.984 1.00 89.94 472 GLU A N 1
ATOM 3545 C CA . GLU A 1 472 ? -0.787 12.737 19.629 1.00 89.94 472 GLU A CA 1
ATOM 3546 C C . GLU A 1 472 ? -2.309 12.810 19.806 1.00 89.94 472 GLU A C 1
ATOM 3548 O O . GLU A 1 472 ? -2.789 13.131 20.889 1.00 89.94 472 GLU A O 1
ATOM 3553 N N . LEU A 1 473 ? -3.079 12.420 18.786 1.00 87.56 473 LEU A N 1
ATOM 3554 C CA . LEU A 1 473 ? -4.544 12.373 18.851 1.00 87.56 473 LEU A CA 1
ATOM 3555 C C . LEU A 1 473 ? -5.103 11.241 19.719 1.00 87.56 473 LEU A C 1
ATOM 3557 O O . LEU A 1 473 ? -6.311 11.213 19.967 1.00 87.56 473 LEU A O 1
ATOM 3561 N N . SER A 1 474 ? -4.279 10.263 20.088 1.00 85.69 474 SER A N 1
ATOM 3562 C CA . SER A 1 474 ? -4.680 9.134 20.938 1.00 85.69 474 SER A CA 1
ATOM 3563 C C . SER A 1 474 ? -4.216 9.318 22.383 1.00 85.69 474 SER A C 1
ATOM 3565 O O . SER A 1 474 ? -4.658 8.586 23.265 1.00 85.69 474 SER A O 1
ATOM 3567 N N . ALA A 1 475 ? -3.347 10.298 22.652 1.00 83.69 475 ALA A N 1
ATOM 3568 C CA . ALA A 1 475 ? -2.945 10.629 24.006 1.00 83.69 475 ALA A CA 1
ATOM 3569 C C . ALA A 1 475 ? -4.155 11.194 24.779 1.00 83.69 475 ALA A C 1
ATOM 3571 O O . ALA A 1 475 ? -4.827 12.105 24.284 1.00 83.69 475 ALA A O 1
ATOM 3572 N N . PRO A 1 476 ? -4.460 10.686 25.988 1.00 73.81 476 PRO A N 1
ATOM 3573 C CA . PRO A 1 476 ? -5.538 11.233 26.801 1.00 73.81 476 PRO A CA 1
ATOM 3574 C C . PRO A 1 476 ? -5.245 12.709 27.072 1.00 73.81 476 PRO A C 1
ATOM 3576 O O . PRO A 1 476 ? -4.152 13.041 27.529 1.00 73.81 476 PRO A O 1
ATOM 3579 N N . SER A 1 477 ? -6.205 13.593 26.779 1.00 69.69 477 SER A N 1
ATOM 3580 C CA . SER A 1 477 ? -6.051 15.037 26.972 1.00 69.69 477 SER A CA 1
ATOM 3581 C C . SER A 1 477 ? -5.660 15.326 28.423 1.00 69.69 477 SER A C 1
ATOM 3583 O O . SER A 1 477 ? -6.491 15.298 29.331 1.00 69.69 477 SER A O 1
ATOM 3585 N N . SER A 1 478 ? -4.377 15.603 28.655 1.00 56.28 478 SER A N 1
ATOM 3586 C CA . SER A 1 478 ? -3.810 15.814 29.991 1.00 56.28 478 SER A CA 1
ATOM 3587 C C . SER A 1 478 ? -4.334 17.081 30.679 1.00 56.28 478 SER A C 1
ATOM 3589 O O . SER A 1 478 ? -4.083 17.292 31.861 1.00 56.28 478 SER A O 1
ATOM 3591 N N . GLU A 1 479 ? -5.105 17.910 29.972 1.00 56.75 479 GLU A N 1
ATOM 3592 C CA . GLU A 1 479 ? -5.704 19.150 30.481 1.00 56.75 479 GLU A CA 1
ATOM 3593 C C . GLU A 1 479 ? -6.960 18.935 31.348 1.00 56.75 479 GLU A C 1
ATOM 3595 O O . GLU A 1 479 ? -7.488 19.887 31.916 1.00 56.75 479 GLU A O 1
ATOM 3600 N N . GLY A 1 480 ? -7.418 17.689 31.520 1.00 52.88 480 GLY A N 1
ATOM 3601 C CA . GLY A 1 480 ? -8.495 17.344 32.456 1.00 52.88 480 GLY A CA 1
ATOM 3602 C C . GLY A 1 480 ? -8.053 17.139 33.911 1.00 52.88 480 GLY A C 1
ATOM 3603 O O . GLY A 1 480 ? -8.907 16.928 34.775 1.00 52.88 480 GLY A O 1
ATOM 3604 N N . ALA A 1 481 ? -6.750 17.187 34.215 1.00 48.88 481 ALA A N 1
ATOM 3605 C CA . ALA A 1 481 ? -6.273 17.157 35.594 1.00 48.88 481 ALA A CA 1
ATOM 3606 C C . ALA A 1 481 ? -6.636 18.487 36.267 1.00 48.88 481 ALA A C 1
ATOM 3608 O O . ALA A 1 481 ? -5.869 19.450 36.237 1.00 48.88 481 ALA A O 1
ATOM 3609 N N . ALA A 1 482 ? -7.844 18.544 36.836 1.00 51.03 482 ALA A N 1
ATOM 3610 C CA . ALA A 1 482 ? -8.296 19.650 37.664 1.00 51.03 482 ALA A CA 1
ATOM 3611 C C . ALA A 1 482 ? -7.165 20.034 38.631 1.00 51.03 482 ALA A C 1
ATOM 3613 O O . ALA A 1 482 ? -6.578 19.129 39.236 1.00 51.03 482 ALA A O 1
ATOM 3614 N N . PRO A 1 483 ? -6.832 21.331 38.783 1.00 52.38 483 PRO A N 1
ATOM 3615 C CA . PRO A 1 483 ? -5.817 21.747 39.736 1.00 52.38 483 PRO A CA 1
ATOM 3616 C C . PRO A 1 483 ? -6.220 21.170 41.087 1.00 52.38 483 PRO A C 1
ATOM 3618 O O . PRO A 1 483 ? -7.271 21.527 41.623 1.00 52.38 483 PRO A O 1
ATOM 3621 N N . SER A 1 484 ? -5.432 20.224 41.602 1.00 53.91 484 SER A N 1
ATOM 3622 C CA . SER A 1 484 ? -5.638 19.680 42.935 1.00 53.91 484 SER A CA 1
ATOM 3623 C C . SER A 1 484 ? -5.621 20.875 43.873 1.00 53.91 484 SER A C 1
ATOM 3625 O O . SER A 1 484 ? -4.571 21.495 44.062 1.00 53.91 484 SER A O 1
ATOM 3627 N N . ALA A 1 485 ? -6.800 21.258 44.365 1.00 49.88 485 ALA A N 1
ATOM 3628 C CA . ALA A 1 485 ? -6.951 22.367 45.281 1.00 49.88 485 ALA A CA 1
ATOM 3629 C C . ALA A 1 485 ? -5.971 22.124 46.426 1.00 49.88 485 ALA A C 1
ATOM 3631 O O . ALA A 1 485 ? -6.067 21.114 47.125 1.00 49.88 485 ALA A O 1
ATOM 3632 N N . GLY A 1 486 ? -4.980 23.008 46.542 1.00 52.56 486 GLY A N 1
ATOM 3633 C CA . GLY A 1 486 ? -3.981 22.962 47.591 1.00 52.56 486 GLY A CA 1
ATOM 3634 C C . GLY A 1 486 ? -4.680 22.991 48.940 1.00 52.56 486 GLY A C 1
ATOM 3635 O O . GLY A 1 486 ? -5.057 24.052 49.434 1.00 52.56 486 GLY A O 1
ATOM 3636 N N . GLY A 1 487 ? -4.859 21.810 49.528 1.00 49.50 487 GLY A N 1
ATOM 3637 C CA . GLY A 1 487 ? -5.170 21.646 50.933 1.00 49.50 487 GLY A CA 1
ATOM 3638 C C . GLY A 1 487 ? -3.981 22.160 51.728 1.00 49.50 487 GLY A C 1
ATOM 3639 O O . GLY A 1 487 ? -3.001 21.450 51.928 1.00 49.50 487 GLY A O 1
ATOM 3640 N N . SER A 1 488 ? -4.068 23.421 52.140 1.00 55.31 488 SER A N 1
ATOM 3641 C CA . SER A 1 488 ? -3.204 24.036 53.139 1.00 55.31 488 SER A CA 1
ATOM 3642 C C . SER A 1 488 ? -3.317 23.250 54.450 1.00 55.31 488 SER A C 1
ATOM 3644 O O . SER A 1 488 ? -4.231 23.470 55.243 1.00 55.31 488 SER A O 1
ATOM 3646 N N . SER A 1 489 ? -2.414 22.295 54.676 1.00 57.03 489 SER A N 1
ATOM 3647 C CA . SER A 1 489 ? -2.198 21.709 55.996 1.00 57.03 489 SER A CA 1
ATOM 3648 C C . SER A 1 489 ? -1.132 22.531 56.716 1.00 57.03 489 SER A C 1
ATOM 3650 O O . SER A 1 489 ? 0.068 22.324 56.532 1.00 57.03 489 SER A O 1
ATOM 3652 N N . ALA A 1 490 ? -1.578 23.479 57.536 1.00 54.94 490 ALA A N 1
ATOM 3653 C CA . ALA A 1 490 ? -0.738 24.089 58.553 1.00 54.94 490 ALA A CA 1
ATOM 3654 C C . ALA A 1 490 ? -0.231 22.996 59.513 1.00 54.94 490 ALA A C 1
ATOM 3656 O O . ALA A 1 490 ? -1.024 22.314 60.163 1.00 54.94 490 ALA A O 1
ATOM 3657 N N . GLN A 1 491 ? 1.088 22.819 59.599 1.00 54.31 491 GLN A N 1
ATOM 3658 C CA . GLN A 1 491 ? 1.715 22.066 60.685 1.00 54.31 491 GLN A CA 1
ATOM 3659 C C . GLN A 1 491 ? 1.712 22.921 61.963 1.00 54.31 491 GLN A C 1
ATOM 3661 O O . GLN A 1 491 ? 2.100 24.090 61.898 1.00 54.31 491 GLN A O 1
ATOM 3666 N N . PRO A 1 492 ? 1.335 22.378 63.136 1.00 61.41 492 PRO A N 1
ATOM 3667 C CA . PRO A 1 492 ? 1.596 23.048 64.397 1.00 61.41 492 PRO A CA 1
ATOM 3668 C C . PRO A 1 492 ? 3.071 22.859 64.769 1.00 61.41 492 PRO A C 1
ATOM 3670 O O . PRO A 1 492 ? 3.556 21.735 64.907 1.00 61.41 492 PRO A O 1
ATOM 3673 N N . VAL A 1 493 ? 3.773 23.977 64.944 1.00 58.84 493 VAL A N 1
ATOM 3674 C CA . VAL A 1 493 ? 5.070 24.027 65.626 1.00 58.84 493 VAL A CA 1
ATOM 3675 C C . VAL A 1 493 ? 4.845 23.610 67.083 1.00 58.84 493 VAL A C 1
ATOM 3677 O O . VAL A 1 493 ? 3.947 24.138 67.743 1.00 58.84 493 VAL A O 1
ATOM 3680 N N . ARG A 1 494 ? 5.631 22.641 67.559 1.00 66.62 494 ARG A N 1
ATOM 3681 C CA . ARG A 1 494 ? 5.801 22.337 68.984 1.00 66.62 494 ARG A CA 1
ATOM 3682 C C . ARG A 1 494 ? 7.101 22.931 69.484 1.00 66.62 494 ARG A C 1
ATOM 3684 O O . ARG A 1 494 ? 8.083 22.867 68.712 1.00 66.62 494 ARG A O 1
#

Mean predicted aligned error: 12.92 Å

Solvent-accessible surface area (backbone atoms only — not comparable to full-atom values): 27691 Å² total; per-residue (Å²): 136,85,84,84,84,84,85,80,85,78,80,85,78,83,85,79,84,81,87,81,89,77,87,79,85,86,81,88,88,81,90,87,82,92,78,82,85,80,82,88,82,86,77,94,76,79,54,58,20,49,54,39,36,40,73,73,57,34,42,43,56,54,37,54,53,66,72,66,49,88,72,83,72,70,84,75,78,88,79,81,88,82,86,88,82,94,71,91,71,54,81,66,52,59,39,29,53,52,32,49,55,56,52,72,64,38,89,44,72,68,53,34,48,56,51,52,64,66,18,54,84,70,91,69,70,48,61,57,33,32,26,42,18,25,3,22,36,36,33,65,44,88,59,57,46,62,54,42,21,56,46,35,25,71,74,70,67,38,56,66,69,59,13,44,50,53,50,30,70,47,70,51,84,81,70,85,55,62,45,23,29,56,28,36,64,81,62,86,85,65,85,58,81,44,49,31,35,40,38,40,28,28,19,66,36,80,59,72,77,64,33,70,67,42,52,53,47,63,36,78,84,22,73,62,45,47,53,51,60,74,73,27,85,42,78,48,76,41,76,45,36,37,31,71,51,53,56,50,53,54,51,50,51,43,49,57,49,35,30,70,46,59,92,93,52,40,31,35,38,40,36,37,37,34,36,56,40,36,84,21,32,40,39,15,18,71,59,42,67,42,42,35,67,58,52,50,51,52,32,52,54,22,25,77,51,38,26,39,40,35,37,38,36,35,17,21,10,28,25,45,33,22,51,46,26,46,50,45,38,52,53,53,50,52,62,53,46,72,72,49,59,72,93,71,29,60,73,54,52,53,52,51,53,49,44,52,50,49,52,54,44,47,47,51,28,34,52,28,35,36,48,28,57,50,28,50,51,45,26,75,74,55,74,41,74,67,36,48,50,52,27,53,52,28,42,53,47,28,48,51,41,54,68,66,54,69,78,77,89,69,57,90,68,40,70,64,66,41,54,54,49,26,54,53,26,44,54,50,27,47,52,35,43,52,45,46,74,73,58,74,89,64,35,67,72,52,30,29,50,31,46,25,51,24,50,39,25,44,40,50,42,43,26,49,39,52,33,46,51,51,51,62,74,64,50,78,72,74,85,70,66,66,78,75,74,79,77,82,75,81,77,82,87,129

Secondary structure (DSSP, 8-state):
--------PPPPPP---------------------PPPPP------TTHHHHHHHHHHHHHHHHHHHH-------PPPPP----------HHHHHHHHHHHHHHT--SHHHHHHHHHHHS--SSPPPPPEEEESS-TT---SSHHHHHHHHHHHHH---HHHHHHHHHSS-GGGTT----EE---S-TTPPPSEEEEEEEE--S-SSS---HHHHHHHSTTSHHHHHHHHH-SEEEEEES--HHHHHHHHHHHHHHHHHHSPTT--EEEEEEEES-EETTEEE-TTS-EEEHHHHHHHHHHHHHTTEEEEEEEESTT-HHHHHHHHHHHHHHHHHHHTTS-HHHHHHHHHHHHHHHHHHHHHHHHHHHHHHHHHHHHHHHHS--HHHHHHHHHHHHHHHHHHHH----S--TTS-HHHHHHHHHHHHHHHHHHHHHHHT-SS-HHHHHHHHHHHHHHHHHHHHHHHHHHHHHHHS--GGG---------PPPP-

Radius of gyration: 28.15 Å; Cα contacts (8 Å, |Δi|>4): 731; chains: 1; bounding box: 103×68×104 Å

Nearest PDB structures (foldseek):
  4k0d-assembly1_B  TM=5.236E-01  e=5.611E-02  Anaeromyxobacter dehalogenans 2CP-C
  6xz3-assembly1_A-2  TM=6.114E-01  e=1.939E+00  Homo sapiens
  5l7d-assembly1_A  TM=3.230E-01  e=4.522E-01  Homo sapiens
  4p9t-assembly1_C  TM=3.346E-01  e=6.525E+00  Mus musculus
  4kly-assembly1_D  TM=2.768E-01  e=6.525E+00  gamma proteobacterium 'Hot 75m4'

Foldseek 3Di:
DDDDDDDDDDDDDDDDDDDDDDDDDDDDDDDDDDDDDDDDDDDDDDLAAVVLQCVPPNLQVVLVVLVVALPPPDDDDDDDDDDDDDDDDDPSRVSNVVLVVCLNPQPHSVSNLVSLLSNDDPPDQFFFAKEWAQAALQWWFPQVLLVQLLVCCVPVVDQSVVSSVCSQVPDCPPPVGHRIAMAFDLCPPDDAPFEEEEEEQAAAAPDDDGNVVSVQCLPCPHSSVVSRVVHHPYYHYDYQFAAVCLLVSLLSVLSVVLSPDDPPGAYEYEYEYDAEDHPAWGGGSHRDIDGLVSVSVSRSVSSSSRYHYYYRYRYTSNNVNSLSSLVSLLVSLVVLLVPDDPVVNVVLVVLSVLLVVLSVLLVQLSVLSNQLLVLVVVCVVPPDPVSVVSNLVSLVSNLVSLVPRDDDPDCPQFDPVLVVQLVVLSVQLNVLSVVVNVCPPPRSSVNSVSSRSNSNSSSNRSSSSSNSSSVVSPPDPPVPPDPPPPPPDDDDDD

Sequence (494 aa):
MSGRGHDMGAPAREDRGYETSHDRAKVDSRTVATSAAPPALTSSGPPSAVLALQRAAGNRAVADLLQAGPVQRQPAVPATDGDGATAGTTSGDVATDAALASIESARTLDELLARIDAMMPSPERVAPFEALTSTTTAEYSRGELEQDVMRLWRREQLDFTSAALRSVDAPATARGRAIGTRGPRFQPDREYALRRTVNLFAADYRRGADLPDVARIARRGSPFRRALRGEFERETSVLNPPAAQITSSVRGAIIDMWSELDPGTVGEIVVTFSGHGGGGWISGVDGETVSGNQLAELARHAADFNVHLVFVLDTCRAGPITTVAQVEAIRSLDARLARLPEGQRGPLEARVREIERLSREAWQVGQAAFVVGNRARDDVRRPSDDHRLAYVQALLELSRTANAFRPPDDRSGLAAAPVDRLLEARERLQWDVLAALAGSGREAPSTLRCAAAFLDAANDVINAGLEALNTELSAPSSEGAAPSAGGSSAQPVR